Protein AF-A0A3N5UJA1-F1 (afdb_monomer)

Structure (mmCIF, N/CA/C/O backbone):
data_AF-A0A3N5UJA1-F1
#
_entry.id   AF-A0A3N5UJA1-F1
#
loop_
_atom_site.group_PDB
_atom_site.id
_atom_site.type_symbol
_atom_site.label_atom_id
_atom_site.label_alt_id
_atom_site.label_comp_id
_atom_site.label_asym_id
_atom_site.label_entity_id
_atom_site.label_seq_id
_atom_site.pdbx_PDB_ins_code
_atom_site.Cartn_x
_atom_site.Cartn_y
_atom_site.Cartn_z
_atom_site.occupancy
_atom_site.B_iso_or_equiv
_atom_site.auth_seq_id
_atom_site.auth_comp_id
_atom_site.auth_asym_id
_atom_site.auth_atom_id
_atom_site.pdbx_PDB_model_num
ATOM 1 N N . MET A 1 1 ? 32.743 -46.809 -62.347 1.00 38.19 1 MET A N 1
ATOM 2 C CA . MET A 1 1 ? 32.537 -45.628 -63.216 1.00 38.19 1 MET A CA 1
ATOM 3 C C . MET A 1 1 ? 31.094 -45.193 -63.013 1.00 38.19 1 MET A C 1
ATOM 5 O O . MET A 1 1 ? 30.228 -45.997 -63.294 1.00 38.19 1 MET A O 1
ATOM 9 N N . GLY A 1 2 ? 30.724 -44.081 -62.391 1.00 33.78 2 GLY A N 1
ATOM 10 C CA . GLY A 1 2 ? 31.385 -42.790 -62.254 1.00 33.78 2 GLY A CA 1
ATOM 11 C C . GLY A 1 2 ? 30.450 -41.732 -62.854 1.00 33.78 2 GLY A C 1
ATOM 12 O O . GLY A 1 2 ? 30.273 -41.760 -64.061 1.00 33.78 2 GLY A O 1
ATOM 13 N N . LEU A 1 3 ? 29.927 -40.836 -61.997 1.00 32.94 3 LEU A N 1
ATOM 14 C CA . LEU A 1 3 ? 29.303 -39.523 -62.282 1.00 32.94 3 LEU A CA 1
ATOM 15 C C . LEU A 1 3 ? 28.005 -39.537 -63.147 1.00 32.94 3 LEU A C 1
ATOM 17 O O . LEU A 1 3 ? 27.886 -40.308 -64.077 1.00 32.94 3 LEU A O 1
ATOM 21 N N . ALA A 1 4 ? 26.958 -38.726 -62.942 1.00 35.94 4 ALA A N 1
ATOM 22 C CA . ALA A 1 4 ? 26.897 -37.345 -62.476 1.00 35.94 4 ALA A CA 1
ATOM 23 C C . ALA A 1 4 ? 25.465 -36.926 -62.040 1.00 35.94 4 ALA A C 1
ATOM 25 O O . ALA A 1 4 ? 24.489 -37.210 -62.721 1.00 35.94 4 ALA A O 1
ATOM 26 N N . ARG A 1 5 ? 25.414 -36.166 -60.935 1.00 41.88 5 ARG A N 1
ATOM 27 C CA . ARG A 1 5 ? 24.588 -34.973 -60.628 1.00 41.88 5 ARG A CA 1
ATOM 28 C C . ARG A 1 5 ? 23.111 -34.902 -61.072 1.00 41.88 5 ARG A C 1
ATOM 30 O O . ARG A 1 5 ? 22.830 -34.568 -62.214 1.00 41.88 5 ARG A O 1
ATOM 37 N N . GLN A 1 6 ? 22.221 -34.819 -60.076 1.00 35.38 6 GLN A N 1
ATOM 38 C CA . GLN A 1 6 ? 21.291 -33.681 -59.980 1.00 35.38 6 GLN A CA 1
ATOM 39 C C . GLN A 1 6 ? 20.840 -33.446 -58.526 1.00 35.38 6 GLN A C 1
ATOM 41 O O . GLN A 1 6 ? 20.003 -34.155 -57.980 1.00 35.38 6 GLN A O 1
ATOM 46 N N . ILE A 1 7 ? 21.442 -32.435 -57.892 1.00 40.34 7 ILE A N 1
ATOM 47 C CA . ILE A 1 7 ? 21.019 -31.873 -56.604 1.00 40.34 7 ILE A CA 1
ATOM 48 C C . ILE A 1 7 ? 19.939 -30.833 -56.914 1.00 40.34 7 ILE A C 1
ATOM 50 O O . ILE A 1 7 ? 20.241 -29.773 -57.464 1.00 40.34 7 ILE A O 1
ATOM 54 N N . SER A 1 8 ? 18.686 -31.136 -56.576 1.00 38.19 8 SER A N 1
ATOM 55 C CA . SER A 1 8 ? 17.605 -30.149 -56.528 1.00 38.19 8 SER A CA 1
ATOM 56 C C . SER A 1 8 ? 17.591 -29.500 -55.144 1.00 38.19 8 SER A C 1
ATOM 58 O O . SER A 1 8 ? 17.502 -30.172 -54.119 1.00 38.19 8 SER A O 1
ATOM 60 N N . ARG A 1 9 ? 17.751 -28.176 -55.132 1.00 36.44 9 ARG A N 1
ATOM 61 C CA . ARG A 1 9 ? 17.807 -27.309 -53.952 1.00 36.44 9 ARG A CA 1
ATOM 62 C C . ARG A 1 9 ? 16.471 -27.323 -53.198 1.00 36.44 9 ARG A C 1
ATOM 64 O O . ARG A 1 9 ? 15.527 -26.661 -53.620 1.00 36.44 9 ARG A O 1
ATOM 71 N N . LEU A 1 10 ? 16.429 -27.953 -52.025 1.00 35.31 10 LEU A N 1
ATOM 72 C CA . LEU A 1 10 ? 15.473 -27.583 -50.979 1.00 35.31 10 LEU A CA 1
ATOM 73 C C . LEU A 1 10 ? 15.907 -26.225 -50.407 1.00 35.31 10 LEU A C 1
ATOM 75 O O . LEU A 1 10 ? 16.822 -26.135 -49.589 1.00 35.31 10 LEU A O 1
ATOM 79 N N . ARG A 1 11 ? 15.284 -25.140 -50.882 1.00 36.19 11 ARG A N 1
ATOM 80 C CA . ARG A 1 11 ? 15.323 -23.846 -50.190 1.00 36.19 11 ARG A CA 1
ATOM 81 C C . ARG A 1 11 ? 14.628 -24.039 -48.841 1.00 36.19 11 ARG A C 1
ATOM 83 O O . ARG A 1 11 ? 13.416 -24.226 -48.812 1.00 36.19 11 ARG A O 1
ATOM 90 N N . LYS A 1 12 ? 15.389 -23.987 -47.741 1.00 35.12 12 LYS A N 1
ATOM 91 C CA . LYS A 1 12 ? 14.839 -23.753 -46.398 1.00 35.12 12 LYS A CA 1
ATOM 92 C C . LYS A 1 12 ? 13.933 -22.523 -46.478 1.00 35.12 12 LYS A C 1
ATOM 94 O O . LYS A 1 12 ? 14.402 -21.445 -46.847 1.00 35.12 12 LYS A O 1
ATOM 99 N N . ALA A 1 13 ? 12.649 -22.697 -46.175 1.00 34.62 13 ALA A N 1
ATOM 100 C CA . ALA A 1 13 ? 11.772 -21.576 -45.889 1.00 34.62 13 ALA A CA 1
ATOM 101 C C . ALA A 1 13 ? 12.390 -20.814 -44.712 1.00 34.62 13 ALA A C 1
ATOM 103 O O . ALA A 1 13 ? 12.733 -21.408 -43.691 1.00 34.62 13 ALA A O 1
ATOM 104 N N . LYS A 1 14 ? 12.626 -19.518 -44.914 1.00 33.97 14 LYS A N 1
ATOM 105 C CA . LYS A 1 14 ? 13.108 -18.613 -43.876 1.00 33.97 14 LYS A CA 1
ATOM 106 C C . LYS A 1 14 ? 12.007 -18.565 -42.820 1.00 33.97 14 LYS A C 1
ATOM 108 O O . LYS A 1 14 ? 10.893 -18.151 -43.129 1.00 33.97 14 LYS A O 1
ATOM 113 N N . GLU A 1 15 ? 12.306 -19.062 -41.631 1.00 32.34 15 GLU A N 1
ATOM 114 C CA . GLU A 1 15 ? 11.430 -18.980 -40.471 1.00 32.34 15 GLU A CA 1
ATOM 115 C C . GLU A 1 15 ? 11.165 -17.495 -40.198 1.00 32.34 15 GLU A C 1
ATOM 117 O O . GLU A 1 15 ? 12.066 -16.729 -39.850 1.00 32.34 15 GLU A O 1
ATOM 122 N N . VAL A 1 16 ? 9.944 -17.050 -40.494 1.00 31.70 16 VAL A N 1
ATOM 123 C CA . VAL A 1 16 ? 9.492 -15.705 -40.151 1.00 31.70 16 VAL A CA 1
ATOM 124 C C . VAL A 1 16 ? 9.162 -15.760 -38.670 1.00 31.70 16 VAL A C 1
ATOM 126 O O . VAL A 1 16 ? 8.098 -16.237 -38.285 1.00 31.70 16 VAL A O 1
ATOM 129 N N . ILE A 1 17 ? 10.097 -15.299 -37.840 1.00 29.86 17 ILE A N 1
ATOM 130 C CA . ILE A 1 17 ? 9.837 -15.024 -36.429 1.00 29.86 17 ILE A CA 1
ATOM 131 C C . ILE A 1 17 ? 8.723 -13.977 -36.401 1.00 29.86 17 ILE A C 1
ATOM 133 O O . ILE A 1 17 ? 8.933 -12.812 -36.750 1.00 29.86 17 ILE A O 1
ATOM 137 N N . ALA A 1 18 ? 7.513 -14.400 -36.045 1.00 30.25 18 ALA A N 1
ATOM 138 C CA . ALA A 1 18 ? 6.411 -13.490 -35.805 1.00 30.25 18 ALA A CA 1
ATOM 139 C C . ALA A 1 18 ? 6.812 -12.581 -34.636 1.00 30.25 18 ALA A C 1
ATOM 141 O O . ALA A 1 18 ? 6.865 -13.021 -33.489 1.00 30.25 18 ALA A O 1
ATOM 142 N N . ARG A 1 19 ? 7.123 -11.310 -34.924 1.00 31.53 19 ARG A N 1
ATOM 143 C CA . ARG A 1 19 ? 7.261 -10.272 -33.896 1.00 31.53 19 ARG A CA 1
ATOM 144 C C . ARG A 1 19 ? 5.920 -10.171 -33.168 1.00 31.53 19 ARG A C 1
ATOM 146 O O . ARG A 1 19 ? 5.001 -9.508 -33.645 1.00 31.53 19 ARG A O 1
ATOM 153 N N . ARG A 1 20 ? 5.793 -10.845 -32.020 1.00 31.62 20 ARG A N 1
ATOM 154 C CA . ARG A 1 20 ? 4.741 -10.557 -31.040 1.00 31.62 20 ARG A CA 1
ATOM 155 C C . ARG A 1 20 ? 4.870 -9.070 -30.709 1.00 31.62 20 ARG A C 1
ATOM 157 O O . ARG A 1 20 ? 5.922 -8.640 -30.241 1.00 31.62 20 ARG A O 1
ATOM 164 N N . LYS A 1 21 ? 3.833 -8.278 -30.998 1.00 30.97 21 LYS A N 1
ATOM 165 C CA . LYS A 1 21 ? 3.717 -6.914 -30.466 1.00 30.97 21 LYS A CA 1
ATOM 166 C C . LYS A 1 21 ? 3.831 -7.032 -28.944 1.00 30.97 21 LYS A C 1
ATOM 168 O O . LYS A 1 21 ? 2.936 -7.609 -28.330 1.00 30.97 21 LYS A O 1
ATOM 173 N N . ARG A 1 22 ? 4.933 -6.554 -28.357 1.00 34.31 22 ARG A N 1
ATOM 174 C CA . ARG A 1 22 ? 5.029 -6.371 -26.905 1.00 34.31 22 ARG A CA 1
ATOM 175 C C . ARG A 1 22 ? 3.872 -5.450 -26.510 1.00 34.31 22 ARG A C 1
ATOM 177 O O . ARG A 1 22 ? 3.741 -4.368 -27.086 1.00 34.31 22 ARG A O 1
ATOM 184 N N . ARG A 1 23 ? 2.993 -5.905 -25.612 1.00 32.56 23 ARG A N 1
ATOM 185 C CA . ARG A 1 23 ? 2.103 -4.981 -24.902 1.00 32.56 23 ARG A CA 1
ATOM 186 C C . ARG A 1 23 ? 3.022 -4.066 -24.096 1.00 32.56 23 ARG A C 1
ATOM 188 O O . ARG A 1 23 ? 3.990 -4.551 -23.516 1.00 32.56 23 ARG A O 1
ATOM 195 N N . LYS A 1 24 ? 2.795 -2.756 -24.172 1.00 31.98 24 LYS A N 1
ATOM 196 C CA . LYS A 1 24 ? 3.514 -1.804 -23.324 1.00 31.98 24 LYS A CA 1
ATOM 197 C C . LYS A 1 24 ? 3.137 -2.132 -21.880 1.00 31.98 24 LYS A C 1
ATOM 199 O O . LYS A 1 24 ? 1.951 -2.330 -21.629 1.00 31.98 24 LYS A O 1
ATOM 204 N N . ALA A 1 25 ? 4.112 -2.207 -20.978 1.00 31.22 25 ALA A N 1
ATOM 205 C CA . ALA A 1 25 ? 3.805 -2.025 -19.568 1.00 31.22 25 ALA A CA 1
ATOM 206 C C . ALA A 1 25 ? 3.124 -0.654 -19.459 1.00 31.22 25 ALA A C 1
ATOM 208 O O . ALA A 1 25 ? 3.670 0.338 -19.955 1.00 31.22 25 ALA A O 1
ATOM 209 N N . LEU A 1 26 ? 1.902 -0.612 -18.929 1.00 33.47 26 LEU A N 1
ATOM 210 C CA . LEU A 1 26 ? 1.393 0.635 -18.383 1.00 33.47 26 LEU A CA 1
ATOM 211 C C . LEU A 1 26 ? 2.161 0.823 -17.080 1.00 33.47 26 LEU A C 1
ATOM 213 O O . LEU A 1 26 ? 1.798 0.260 -16.059 1.00 33.47 26 LEU A O 1
ATOM 217 N N . MET A 1 27 ? 3.269 1.553 -17.164 1.00 33.84 27 MET A N 1
ATOM 218 C CA . MET A 1 27 ? 3.686 2.345 -16.020 1.00 33.84 27 MET A CA 1
ATOM 219 C C . MET A 1 27 ? 2.548 3.339 -15.816 1.00 33.84 27 MET A C 1
ATOM 221 O O . MET A 1 27 ? 2.160 4.020 -16.777 1.00 33.84 27 MET A O 1
ATOM 225 N N . GLU A 1 28 ? 1.984 3.392 -14.616 1.00 32.84 28 GLU A N 1
ATOM 226 C CA . GLU A 1 28 ? 1.303 4.610 -14.207 1.00 32.84 28 GLU A CA 1
ATOM 227 C C . GLU A 1 28 ? 2.288 5.753 -14.496 1.00 32.84 28 GLU A C 1
ATOM 229 O O . GLU A 1 28 ? 3.482 5.609 -14.197 1.00 32.84 28 GLU A O 1
ATOM 234 N N . PRO A 1 29 ? 1.888 6.810 -15.225 1.00 27.14 29 PRO A N 1
ATOM 235 C CA . PRO A 1 29 ? 2.753 7.965 -15.310 1.00 27.14 29 PRO A CA 1
ATOM 236 C C . PRO A 1 29 ? 3.022 8.351 -13.862 1.00 27.14 29 PRO A C 1
ATOM 238 O O . PRO A 1 29 ? 2.074 8.655 -13.147 1.00 27.14 29 PRO A O 1
ATOM 241 N N . LEU A 1 30 ? 4.292 8.306 -13.436 1.00 28.28 30 LEU A N 1
ATOM 242 C CA . LEU A 1 30 ? 4.716 9.130 -12.316 1.00 28.28 30 LEU A CA 1
ATOM 243 C C . LEU A 1 30 ? 4.085 10.477 -12.621 1.00 28.28 30 LEU A C 1
ATOM 245 O O . LEU A 1 30 ? 4.389 11.065 -13.671 1.00 28.28 30 LEU A O 1
ATOM 249 N N . GLU A 1 31 ? 3.128 10.894 -11.790 1.00 40.66 31 GLU A N 1
ATOM 250 C CA . GLU A 1 31 ? 2.604 12.238 -11.908 1.00 40.66 31 GLU A CA 1
ATOM 251 C C . GLU A 1 31 ? 3.818 13.163 -12.010 1.00 40.66 31 GLU A C 1
ATOM 253 O O . GLU A 1 31 ? 4.892 12.830 -11.481 1.00 40.66 31 GLU A O 1
ATOM 258 N N . PRO A 1 32 ? 3.725 14.290 -12.724 1.00 28.30 32 PRO A N 1
ATOM 259 C CA . PRO A 1 32 ? 4.722 15.322 -12.557 1.00 28.30 32 PRO A CA 1
ATOM 260 C C . PRO A 1 32 ? 4.720 15.698 -11.071 1.00 28.30 32 PRO A C 1
ATOM 262 O O . PRO A 1 32 ? 4.009 16.603 -10.653 1.00 28.30 32 PRO A O 1
ATOM 265 N N . ARG A 1 33 ? 5.535 15.006 -10.263 1.00 33.34 33 ARG A N 1
ATOM 266 C CA . ARG A 1 33 ? 6.044 15.523 -9.013 1.00 33.34 33 ARG A CA 1
ATOM 267 C C . ARG A 1 33 ? 6.705 16.796 -9.464 1.00 33.34 33 ARG A C 1
ATOM 269 O O . ARG A 1 33 ? 7.720 16.760 -10.166 1.00 33.34 33 ARG A O 1
ATOM 276 N N . LEU A 1 34 ? 6.047 17.908 -9.170 1.00 30.33 34 LEU A N 1
ATOM 277 C CA . LEU A 1 34 ? 6.652 19.202 -9.320 1.00 30.33 34 LEU A CA 1
ATOM 278 C C . LEU A 1 34 ? 7.917 19.136 -8.466 1.00 30.33 34 LEU A C 1
ATOM 280 O O . LEU A 1 34 ? 7.871 19.157 -7.238 1.00 30.33 34 LEU 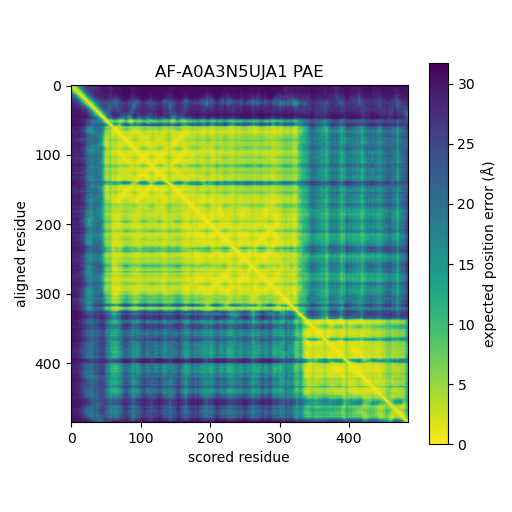A O 1
ATOM 284 N N . LEU A 1 35 ? 9.054 18.924 -9.123 1.00 31.92 35 LEU A N 1
ATOM 285 C CA . LEU A 1 35 ? 10.358 19.101 -8.522 1.00 31.92 35 LEU A CA 1
ATOM 286 C C . LEU A 1 35 ? 10.412 20.582 -8.153 1.00 31.92 35 LEU A C 1
ATOM 288 O O . LEU A 1 35 ? 10.626 21.417 -9.025 1.00 31.92 35 LEU A O 1
ATOM 292 N N . LEU A 1 36 ? 10.146 20.868 -6.875 1.00 34.88 36 LEU A N 1
ATOM 293 C CA . LEU A 1 36 ? 9.944 22.201 -6.313 1.00 34.88 36 LEU A CA 1
ATOM 294 C C . LEU A 1 36 ? 8.823 22.993 -7.009 1.00 34.88 36 LEU A C 1
ATOM 296 O O . LEU A 1 36 ? 9.091 23.747 -7.945 1.00 34.88 36 LEU A O 1
ATOM 300 N N . ASP A 1 37 ? 7.607 22.969 -6.453 1.00 31.98 37 ASP A N 1
ATOM 301 C CA . ASP A 1 37 ? 6.845 24.222 -6.447 1.00 31.98 37 ASP A CA 1
ATOM 302 C C . ASP A 1 37 ? 7.468 25.098 -5.369 1.00 31.98 37 ASP A C 1
ATOM 304 O O . ASP A 1 37 ? 7.209 24.966 -4.174 1.00 31.98 37 ASP A O 1
ATOM 308 N N . ALA A 1 38 ? 8.379 25.966 -5.789 1.00 30.55 38 ALA A N 1
ATOM 309 C CA . ALA A 1 38 ? 8.773 27.100 -4.980 1.00 30.55 38 ALA A CA 1
ATOM 310 C C . ALA A 1 38 ? 7.678 28.173 -5.069 1.00 30.55 38 ALA A C 1
ATOM 312 O O . ALA A 1 38 ? 7.972 29.314 -5.415 1.00 30.55 38 ALA A O 1
ATOM 313 N N . ASP A 1 39 ? 6.434 27.831 -4.725 1.00 33.19 39 ASP A N 1
ATOM 314 C CA . ASP A 1 39 ? 5.523 28.824 -4.168 1.00 33.19 39 ASP A CA 1
ATOM 315 C C . ASP A 1 39 ? 5.732 28.841 -2.652 1.00 33.19 39 ASP A C 1
ATOM 317 O O . ASP A 1 39 ? 4.901 28.439 -1.843 1.00 33.19 39 ASP A O 1
ATOM 321 N N . LEU A 1 40 ? 6.920 29.303 -2.251 1.00 36.62 40 LEU A N 1
ATOM 322 C CA . LEU A 1 40 ? 7.114 29.861 -0.919 1.00 36.62 40 LEU A CA 1
ATOM 323 C C . LEU A 1 40 ? 6.363 31.197 -0.882 1.00 36.62 40 LEU A C 1
ATOM 325 O O . LEU A 1 40 ? 6.970 32.270 -0.819 1.00 36.62 40 LEU A O 1
ATOM 329 N N . SER A 1 41 ? 5.031 31.144 -0.902 1.00 31.08 41 SER A N 1
ATOM 330 C CA . SER A 1 41 ? 4.198 32.263 -0.499 1.00 31.08 41 SER A CA 1
ATOM 331 C C . SER A 1 41 ? 4.327 32.415 1.018 1.00 31.08 41 SER A C 1
ATOM 333 O O . SER A 1 41 ? 3.429 32.094 1.791 1.00 31.08 41 SER A O 1
ATOM 335 N N . LEU A 1 42 ? 5.461 32.949 1.478 1.00 35.28 42 LEU A N 1
ATOM 336 C CA . LEU A 1 42 ? 5.569 33.584 2.792 1.00 35.28 42 LEU A CA 1
ATOM 337 C C . LEU A 1 42 ? 4.847 34.938 2.739 1.00 35.28 42 LEU A C 1
ATOM 339 O O . LEU A 1 42 ? 5.418 35.997 3.000 1.00 35.28 42 LEU A O 1
ATOM 343 N N . THR A 1 43 ? 3.570 34.919 2.370 1.00 31.97 43 THR A N 1
ATOM 344 C CA . THR A 1 43 ? 2.645 35.956 2.797 1.00 31.97 43 THR A CA 1
ATOM 345 C C . THR A 1 43 ? 2.299 35.630 4.244 1.00 31.97 43 THR A C 1
ATOM 347 O O . THR A 1 43 ? 1.815 34.529 4.497 1.00 31.97 43 THR A O 1
ATOM 350 N N . PRO A 1 44 ? 2.548 36.525 5.214 1.00 34.16 44 PRO A N 1
ATOM 351 C CA . PRO A 1 44 ? 2.032 36.331 6.556 1.00 34.16 44 PRO A CA 1
ATOM 352 C C . PRO A 1 44 ? 0.515 36.515 6.474 1.00 34.16 44 PRO A C 1
ATOM 354 O O . PRO A 1 44 ? 0.007 37.631 6.593 1.00 34.16 44 PRO A O 1
ATOM 357 N N . GLU A 1 45 ? -0.199 35.433 6.181 1.00 37.81 45 GLU A N 1
ATOM 358 C CA . GLU A 1 45 ? -1.637 35.391 6.371 1.00 37.81 45 GLU A CA 1
ATOM 359 C C . GLU A 1 45 ? -1.916 35.376 7.873 1.00 37.81 45 GLU A C 1
ATOM 361 O O . GLU A 1 45 ? -1.249 34.717 8.672 1.00 37.81 45 GLU A O 1
ATOM 366 N N . LEU A 1 46 ? -2.847 36.238 8.258 1.00 34.91 46 LEU A N 1
ATOM 367 C CA . LEU A 1 46 ? -3.246 36.458 9.633 1.00 34.91 46 LEU A CA 1
ATOM 368 C C . LEU A 1 46 ? -4.045 35.239 10.109 1.00 34.91 46 LEU A C 1
ATOM 370 O O . LEU A 1 46 ? -5.119 34.986 9.579 1.00 34.91 46 LEU A O 1
ATOM 374 N N . ASP A 1 47 ? -3.527 34.565 11.138 1.00 41.94 47 ASP A N 1
ATOM 375 C CA . ASP A 1 47 ? -4.226 33.572 11.970 1.00 41.94 47 ASP A CA 1
ATOM 376 C C . ASP A 1 47 ? -4.708 32.310 11.228 1.00 41.94 47 ASP A C 1
ATOM 378 O O . ASP A 1 47 ? -5.903 32.062 11.080 1.00 41.94 47 ASP A O 1
ATOM 382 N N . VAL A 1 48 ? -3.754 31.490 10.773 1.00 40.66 48 VAL A N 1
ATOM 383 C CA . VAL A 1 48 ? -4.015 30.109 10.347 1.00 40.66 48 VAL A CA 1
ATOM 384 C C . VAL A 1 48 ? -3.405 29.185 11.398 1.00 40.66 48 VAL A C 1
ATOM 386 O O . VAL A 1 48 ? -2.210 29.266 11.686 1.00 40.66 48 VAL A O 1
ATOM 389 N N . THR A 1 49 ? -4.238 28.341 12.005 1.00 53.34 49 THR A N 1
ATOM 390 C CA . THR A 1 49 ? -3.838 27.202 12.846 1.00 53.34 49 THR A CA 1
ATOM 391 C C . THR A 1 49 ? -2.647 26.476 12.223 1.00 53.34 49 THR A C 1
ATOM 393 O O . THR A 1 49 ? -2.659 26.226 11.020 1.00 53.34 49 THR A O 1
ATOM 396 N N . HIS A 1 50 ? -1.621 26.155 13.013 1.00 63.34 50 HIS A N 1
ATOM 397 C CA . HIS A 1 50 ? -0.434 25.433 12.549 1.00 63.34 50 HIS A CA 1
ATOM 398 C C . HIS A 1 50 ? -0.855 24.065 11.983 1.00 63.34 50 HIS A C 1
ATOM 400 O O . HIS A 1 50 ? -1.159 23.157 12.750 1.00 63.34 50 HIS A O 1
ATOM 406 N N . VAL A 1 51 ? -0.935 23.944 10.653 1.00 71.56 51 VAL A N 1
ATOM 407 C CA . VAL A 1 51 ? -1.304 22.691 9.982 1.00 71.56 51 VAL A CA 1
ATOM 408 C C . VAL A 1 51 ? -0.062 21.822 9.867 1.00 71.56 51 VAL A C 1
ATOM 410 O O . VAL A 1 51 ? 0.937 22.236 9.278 1.00 71.56 51 VAL A O 1
ATOM 413 N N . ILE A 1 52 ? -0.121 20.625 10.440 1.00 74.19 52 ILE A N 1
ATOM 414 C CA . ILE A 1 52 ? 0.970 19.655 10.377 1.00 74.19 52 ILE A CA 1
ATOM 415 C C . ILE A 1 52 ? 0.772 18.775 9.142 1.00 74.19 52 ILE A C 1
ATOM 417 O O . ILE A 1 52 ? -0.253 18.104 9.011 1.00 74.19 52 ILE A O 1
ATOM 421 N N . ASP A 1 53 ? 1.756 18.775 8.242 1.00 76.31 53 ASP A N 1
ATOM 422 C CA . ASP A 1 53 ? 1.772 17.855 7.107 1.00 76.31 53 ASP A CA 1
ATOM 423 C C . ASP A 1 53 ? 2.197 16.460 7.576 1.00 76.31 53 ASP A C 1
ATOM 425 O O . ASP A 1 53 ? 3.326 16.240 8.017 1.00 76.31 53 ASP A O 1
ATOM 429 N N . MET A 1 54 ? 1.269 15.513 7.495 1.00 68.69 54 MET A N 1
ATOM 430 C CA . MET A 1 54 ? 1.489 14.126 7.894 1.00 68.69 54 MET A CA 1
ATOM 431 C C . MET A 1 54 ? 2.159 13.293 6.783 1.00 68.69 54 MET A C 1
ATOM 433 O O . MET A 1 54 ? 2.535 12.148 7.033 1.00 68.69 54 MET A O 1
ATOM 437 N N . ALA A 1 55 ? 2.354 13.842 5.575 1.00 61.56 55 ALA A N 1
ATOM 438 C CA . ALA A 1 55 ? 2.955 13.150 4.426 1.00 61.56 55 ALA A CA 1
ATOM 439 C C . ALA A 1 55 ? 4.501 13.203 4.382 1.00 61.56 55 ALA A C 1
ATOM 441 O O . ALA A 1 55 ? 5.114 12.743 3.421 1.00 61.56 55 ALA A O 1
ATOM 442 N N . VAL A 1 56 ? 5.156 13.770 5.404 1.00 51.09 56 VAL A N 1
ATOM 443 C CA . VAL A 1 56 ? 6.602 14.097 5.388 1.00 51.09 56 VAL A CA 1
ATOM 444 C C . VAL A 1 56 ? 7.519 12.865 5.528 1.00 51.09 56 VAL A C 1
ATOM 446 O O . VAL A 1 56 ? 8.728 12.949 5.313 1.00 51.09 56 VAL A O 1
ATOM 449 N N . ALA A 1 57 ? 6.958 11.696 5.816 1.00 45.25 57 ALA A N 1
ATOM 450 C CA . ALA A 1 57 ? 7.622 10.410 5.657 1.00 45.25 57 ALA A CA 1
ATOM 451 C C . ALA A 1 57 ? 6.753 9.560 4.728 1.00 45.25 57 ALA A C 1
ATOM 453 O O . ALA A 1 57 ? 5.535 9.713 4.740 1.00 45.25 57 ALA A O 1
ATOM 454 N N . ASP A 1 58 ? 7.353 8.669 3.946 1.00 53.41 58 ASP A N 1
ATOM 455 C CA . ASP A 1 58 ? 6.637 7.660 3.159 1.00 53.41 58 ASP A CA 1
ATOM 456 C C . ASP A 1 58 ? 6.825 6.287 3.832 1.00 53.41 58 ASP A C 1
ATOM 458 O O . ASP A 1 58 ? 7.681 5.516 3.390 1.00 53.41 58 ASP A O 1
ATOM 462 N N . PRO A 1 59 ? 6.137 5.957 4.953 1.00 67.75 59 PRO A N 1
ATOM 463 C CA . PRO A 1 59 ? 6.242 4.646 5.570 1.00 67.75 59 PRO A CA 1
ATOM 464 C C . PRO A 1 59 ? 5.205 3.768 4.874 1.00 67.75 59 PRO A C 1
ATOM 466 O O . PRO A 1 59 ? 4.062 3.603 5.310 1.00 67.75 59 PRO A O 1
ATOM 469 N N . TYR A 1 60 ? 5.607 3.256 3.720 1.00 79.06 60 TYR A N 1
ATOM 470 C CA . TYR A 1 60 ? 4.934 2.141 3.080 1.00 79.06 60 TYR A CA 1
ATOM 471 C C . TYR A 1 60 ? 4.850 0.961 4.062 1.00 79.06 60 TYR A C 1
ATOM 473 O O . TYR A 1 60 ? 5.790 0.685 4.811 1.00 79.06 60 TYR A O 1
ATOM 481 N N . LEU A 1 61 ? 3.726 0.248 4.055 1.00 86.00 61 LEU A N 1
ATOM 482 C CA . LEU A 1 61 ? 3.583 -1.010 4.779 1.00 86.00 61 LEU A CA 1
ATOM 483 C C . LEU A 1 61 ? 3.826 -2.190 3.842 1.00 86.00 61 LEU A C 1
ATOM 485 O O . LEU A 1 61 ? 3.358 -2.220 2.700 1.00 86.00 61 LEU A O 1
ATOM 489 N N . GLU A 1 62 ? 4.535 -3.195 4.353 1.00 85.81 62 GLU A N 1
ATOM 490 C CA . GLU A 1 62 ? 4.610 -4.496 3.698 1.00 85.81 62 GLU A CA 1
ATOM 491 C C . GLU A 1 62 ? 3.198 -5.107 3.563 1.00 85.81 62 GLU A C 1
ATOM 493 O O . GLU A 1 62 ? 2.365 -4.889 4.447 1.00 85.81 62 GLU A O 1
ATOM 498 N N . PRO A 1 63 ? 2.909 -5.883 2.498 1.00 87.38 63 PRO A N 1
ATOM 499 C CA . PRO A 1 63 ? 3.828 -6.268 1.426 1.00 87.38 63 PRO A CA 1
ATOM 500 C C . PRO A 1 63 ? 4.119 -5.107 0.465 1.00 87.38 63 PRO A C 1
ATOM 502 O O . PRO A 1 63 ? 3.232 -4.332 0.105 1.00 87.38 63 PRO A O 1
ATOM 505 N N . PHE A 1 64 ? 5.374 -4.966 0.044 1.00 79.75 64 PHE A N 1
ATOM 506 C CA . PHE A 1 64 ? 5.794 -3.828 -0.776 1.00 79.75 64 PHE A CA 1
ATOM 507 C C . PHE A 1 64 ? 5.126 -3.832 -2.151 1.00 79.75 64 PHE A C 1
ATOM 509 O O . PHE A 1 64 ? 5.119 -4.846 -2.841 1.00 79.75 64 PHE A O 1
ATOM 516 N N . GLY A 1 65 ? 4.573 -2.687 -2.557 1.00 83.94 65 GLY A N 1
ATOM 517 C CA . GLY A 1 65 ? 3.713 -2.584 -3.743 1.00 83.94 65 GLY A CA 1
ATOM 518 C C . GLY A 1 65 ? 2.223 -2.782 -3.445 1.00 83.94 65 GLY A C 1
ATOM 519 O O . GLY A 1 65 ? 1.403 -2.680 -4.354 1.00 83.94 65 GLY A O 1
ATOM 520 N N . SER A 1 66 ? 1.840 -3.012 -2.181 1.00 89.81 66 SER A N 1
ATOM 521 C CA . SER A 1 66 ? 0.436 -3.033 -1.732 1.00 89.81 66 SER A CA 1
ATOM 522 C C . SER A 1 66 ? -0.280 -1.686 -1.876 1.00 89.81 66 SER A C 1
ATOM 524 O O . SER A 1 66 ? -1.516 -1.639 -1.839 1.00 89.81 66 SER A O 1
ATOM 526 N N . LEU A 1 67 ? 0.497 -0.605 -2.024 1.00 90.06 67 LEU A N 1
ATOM 527 C CA . LEU A 1 67 ? 0.053 0.789 -1.999 1.00 90.06 67 LEU A CA 1
ATOM 528 C C . LEU A 1 67 ? -0.577 1.191 -0.658 1.00 90.06 67 LEU A C 1
ATOM 530 O O . LEU A 1 67 ? -1.369 2.128 -0.618 1.00 90.06 67 LEU A O 1
ATOM 534 N N . VAL A 1 68 ? -0.270 0.472 0.428 1.00 91.81 68 VAL A N 1
ATOM 535 C CA . VAL A 1 68 ? -0.687 0.824 1.791 1.00 91.81 68 VAL A CA 1
ATOM 536 C C . VAL A 1 68 ? 0.398 1.673 2.438 1.00 91.81 68 VAL A C 1
ATOM 538 O O . VAL A 1 68 ? 1.561 1.276 2.474 1.00 91.81 68 VAL A O 1
ATOM 541 N N . HIS A 1 69 ? 0.007 2.824 2.978 1.00 88.38 69 HIS A N 1
ATOM 542 C CA . HIS A 1 69 ? 0.913 3.745 3.665 1.00 88.38 69 HIS A CA 1
ATOM 543 C C . HIS A 1 69 ? 0.325 4.107 5.017 1.00 88.38 69 HIS A C 1
ATOM 545 O O . HIS A 1 69 ? -0.896 4.217 5.150 1.00 88.38 69 HIS A O 1
ATOM 551 N N . THR A 1 70 ? 1.175 4.325 6.011 1.00 88.94 70 THR A N 1
ATOM 552 C CA . THR A 1 70 ? 0.739 4.803 7.322 1.00 88.94 70 THR A CA 1
ATOM 553 C C . THR A 1 70 ? 1.757 5.756 7.904 1.00 88.94 70 THR A C 1
ATOM 555 O O . THR A 1 70 ? 2.951 5.549 7.745 1.00 88.94 70 THR A O 1
ATOM 558 N N . ALA A 1 71 ? 1.308 6.769 8.635 1.00 86.00 71 ALA A N 1
ATOM 559 C CA . ALA A 1 71 ? 2.179 7.463 9.570 1.00 86.00 71 ALA A CA 1
ATOM 560 C C . ALA A 1 71 ? 1.399 7.902 10.805 1.00 86.00 71 ALA A C 1
ATOM 562 O O . ALA A 1 71 ? 0.166 7.950 10.816 1.00 86.00 71 ALA A O 1
ATOM 563 N N . SER A 1 72 ? 2.149 8.246 11.848 1.00 88.12 72 SER A N 1
ATOM 564 C CA . SER A 1 72 ? 1.603 8.795 13.081 1.00 88.12 72 SER A CA 1
ATOM 565 C C . SER A 1 72 ? 2.357 10.046 13.498 1.00 88.12 72 SER A C 1
ATOM 567 O O . SER A 1 72 ? 3.549 10.198 13.231 1.00 88.12 72 SER A O 1
ATOM 569 N N . THR A 1 73 ? 1.653 10.958 14.153 1.00 88.31 73 THR A N 1
ATOM 570 C CA . THR A 1 73 ? 2.231 12.140 14.789 1.00 88.31 73 THR A CA 1
ATOM 571 C C . THR A 1 73 ? 1.668 12.261 16.196 1.00 88.31 73 THR A C 1
ATOM 573 O O . THR A 1 73 ? 0.476 12.039 16.419 1.00 88.31 73 THR A O 1
ATOM 576 N N . ARG A 1 74 ? 2.548 12.575 17.150 1.00 92.81 74 ARG A N 1
ATOM 577 C CA . ARG A 1 74 ? 2.191 12.770 18.554 1.00 92.81 74 ARG A CA 1
ATOM 578 C C . ARG A 1 74 ? 1.963 14.248 18.814 1.00 92.81 74 ARG A C 1
ATOM 580 O O . ARG A 1 74 ? 2.897 15.024 18.660 1.00 92.81 74 ARG A O 1
ATOM 587 N N . GLU A 1 75 ? 0.778 14.584 19.296 1.00 93.62 75 GLU A N 1
ATOM 588 C CA . GLU A 1 75 ? 0.394 15.947 19.664 1.00 93.62 75 GLU A CA 1
ATOM 589 C C . GLU A 1 75 ? -0.238 15.967 21.061 1.00 93.62 75 GLU A C 1
ATOM 591 O O . GLU A 1 75 ? -0.322 14.936 21.742 1.00 93.62 75 GLU A O 1
ATOM 596 N N . GLY A 1 76 ? -0.661 17.141 21.530 1.00 94.44 76 GLY A N 1
ATOM 597 C CA . GLY A 1 76 ? -1.347 17.239 22.809 1.00 94.44 76 GLY A CA 1
ATOM 598 C C . GLY A 1 76 ? -2.232 18.466 22.950 1.00 94.44 76 GLY A C 1
ATOM 599 O O . GLY A 1 76 ? -1.806 19.584 22.688 1.00 94.44 76 GLY A O 1
ATOM 600 N N . PHE A 1 77 ? -3.435 18.247 23.478 1.00 96.94 77 PHE A N 1
ATOM 601 C CA . PHE A 1 77 ? -4.354 19.322 23.827 1.00 96.94 77 PHE A CA 1
ATOM 602 C C . PHE A 1 77 ? -3.909 19.993 25.131 1.00 96.94 77 PHE A C 1
ATOM 604 O O . PHE A 1 77 ? -3.823 19.353 26.183 1.00 96.94 77 PHE A O 1
ATOM 611 N N . ILE A 1 78 ? -3.674 21.296 25.079 1.00 96.00 78 ILE A N 1
ATOM 612 C CA . ILE A 1 78 ? -3.347 22.195 26.187 1.00 96.00 78 ILE A CA 1
ATOM 613 C C . ILE A 1 78 ? -4.623 22.673 26.898 1.00 96.00 78 ILE A C 1
ATOM 615 O O . ILE A 1 78 ? -4.597 22.956 28.101 1.00 96.00 78 ILE A O 1
ATOM 619 N N . SER A 1 79 ? -5.752 22.764 26.191 1.00 94.75 79 SER A N 1
ATOM 620 C CA . SER A 1 79 ? -7.036 23.184 26.762 1.00 94.75 79 SER A CA 1
ATOM 621 C C . SER A 1 79 ? -8.247 22.470 26.157 1.00 94.75 79 SER A C 1
ATOM 623 O O . SER A 1 79 ? -8.238 22.030 25.013 1.00 94.75 79 SER A O 1
ATOM 625 N N . GLN A 1 80 ? -9.329 22.378 26.933 1.00 95.38 80 GLN A N 1
ATOM 626 C CA . GLN A 1 80 ? -10.611 21.894 26.422 1.00 95.38 80 GLN A CA 1
ATOM 627 C C . GLN A 1 80 ? -11.156 22.864 25.362 1.00 95.38 80 GLN A C 1
ATOM 629 O O . GLN A 1 80 ? -11.197 24.075 25.589 1.00 95.38 80 GLN A O 1
ATOM 634 N N . GLY A 1 81 ? -11.621 22.330 24.235 1.00 94.44 81 GLY A N 1
ATOM 635 C CA . GLY A 1 81 ? -12.091 23.094 23.078 1.00 94.44 81 GLY A CA 1
ATOM 636 C C . GLY A 1 81 ? -10.988 23.512 22.103 1.00 94.44 81 GLY A C 1
ATOM 637 O O . GLY A 1 81 ? -11.298 24.153 21.101 1.00 94.44 81 GLY A O 1
ATOM 638 N N . GLU A 1 82 ? -9.729 23.169 22.379 1.00 96.06 82 GLU A N 1
ATOM 639 C CA . GLU A 1 82 ? -8.623 23.346 21.438 1.00 96.06 82 GLU A CA 1
ATOM 640 C C . GLU A 1 82 ? -8.816 22.507 20.179 1.00 96.06 82 GLU A C 1
ATOM 642 O O . GLU A 1 82 ? -9.407 21.423 20.231 1.00 96.06 82 GLU A O 1
ATOM 647 N N . ILE A 1 83 ? -8.326 23.044 19.060 1.00 95.81 83 ILE A N 1
ATOM 648 C CA . ILE A 1 83 ? -8.399 22.432 17.740 1.00 95.81 83 ILE A CA 1
ATOM 649 C C . ILE A 1 83 ? -6.996 22.404 17.146 1.00 95.81 83 ILE A C 1
ATOM 651 O O . ILE A 1 83 ? -6.413 23.462 16.906 1.00 95.81 83 ILE A O 1
ATOM 655 N N . ASP A 1 84 ? -6.527 21.203 16.834 1.00 94.69 84 ASP A N 1
ATOM 656 C CA . ASP A 1 84 ? -5.278 20.967 16.120 1.00 94.69 84 ASP A CA 1
ATOM 657 C C . ASP A 1 84 ? -5.586 20.594 14.666 1.00 94.69 84 ASP A C 1
ATOM 659 O O . ASP A 1 84 ? -6.532 19.847 14.390 1.00 94.69 84 ASP A O 1
ATOM 663 N N . GLY A 1 85 ? -4.817 21.149 13.728 1.00 93.12 85 GLY A N 1
ATOM 664 C CA . GLY A 1 85 ? -5.026 20.990 12.289 1.00 93.12 85 GLY A CA 1
ATOM 665 C C . GLY A 1 85 ? -3.938 20.151 11.624 1.00 93.12 85 GLY A C 1
ATOM 666 O O . GLY A 1 85 ? -2.753 20.316 11.905 1.00 93.12 85 GLY A O 1
ATOM 667 N N . PHE A 1 86 ? -4.338 19.299 10.685 1.00 90.44 86 PHE A N 1
ATOM 668 C CA . PHE A 1 86 ? -3.449 18.408 9.943 1.00 90.44 86 PHE A CA 1
ATOM 669 C C . PHE A 1 86 ? -3.818 18.374 8.458 1.00 90.44 86 PHE A C 1
ATOM 671 O O . PHE A 1 86 ? -4.967 18.630 8.080 1.00 90.44 86 PHE A O 1
ATOM 678 N N . SER A 1 87 ? -2.851 18.022 7.614 1.00 88.56 87 SER A N 1
ATOM 679 C CA . SER A 1 87 ? -3.080 17.751 6.196 1.00 88.56 87 SER A CA 1
ATOM 680 C C . SER A 1 87 ? -2.428 16.449 5.753 1.00 88.56 87 SER A C 1
ATOM 682 O O . SER A 1 87 ? -1.330 16.113 6.193 1.00 88.56 87 SER A O 1
ATOM 684 N N . VAL A 1 88 ? -3.096 15.742 4.841 1.00 85.69 88 VAL A N 1
ATOM 685 C CA . VAL A 1 88 ? -2.559 14.560 4.152 1.00 85.69 88 VAL A CA 1
ATOM 686 C C . VAL A 1 88 ? -2.780 14.747 2.659 1.00 85.69 88 VAL A C 1
ATOM 688 O O . VAL A 1 88 ? -3.924 14.865 2.220 1.00 85.69 88 VAL A O 1
ATOM 691 N N . SER A 1 89 ? -1.700 14.789 1.883 1.00 83.56 89 SER A N 1
ATOM 692 C CA . SER A 1 89 ? -1.772 14.795 0.419 1.00 83.56 89 SER A CA 1
ATOM 693 C C . SER A 1 89 ? -2.098 13.404 -0.107 1.00 83.56 89 SER A C 1
ATOM 695 O O . SER A 1 89 ? -1.613 12.408 0.427 1.00 83.56 89 SER A O 1
ATOM 697 N N . THR A 1 90 ? -2.935 13.344 -1.137 1.00 81.12 90 THR A N 1
ATOM 698 C CA . THR A 1 90 ? -3.449 12.084 -1.670 1.00 81.12 90 THR A CA 1
ATOM 699 C C . THR A 1 90 ? -3.578 12.107 -3.184 1.00 81.12 90 THR A C 1
ATOM 701 O O . THR A 1 90 ? -3.881 13.145 -3.780 1.00 81.12 90 THR A O 1
ATOM 704 N N . ASP A 1 91 ? -3.419 10.932 -3.783 1.00 80.12 91 ASP A N 1
ATOM 705 C CA . ASP A 1 91 ? -3.610 10.732 -5.215 1.00 80.12 91 ASP A CA 1
ATOM 706 C C . ASP A 1 91 ? -5.088 10.424 -5.547 1.00 80.12 91 ASP A C 1
ATOM 708 O O . ASP A 1 91 ? -5.853 9.938 -4.692 1.00 80.12 91 ASP A O 1
ATOM 712 N N . PRO A 1 92 ? -5.528 10.676 -6.796 1.00 79.56 92 PRO A N 1
ATOM 713 C CA . PRO A 1 92 ? -6.868 10.331 -7.249 1.00 79.56 92 PRO A CA 1
ATOM 714 C C . PRO A 1 92 ? -7.194 8.852 -7.017 1.00 79.56 92 PRO A C 1
ATOM 716 O O . PRO A 1 92 ? -6.422 7.960 -7.359 1.00 79.56 92 PRO A O 1
ATOM 719 N N . GLY A 1 93 ? -8.377 8.578 -6.470 1.00 81.62 93 GLY A N 1
ATOM 720 C CA . GLY A 1 93 ? -8.858 7.217 -6.233 1.00 81.62 93 GLY A CA 1
ATOM 721 C C . GLY A 1 93 ? -8.326 6.534 -4.970 1.00 81.62 93 GLY A C 1
ATOM 722 O O . GLY A 1 93 ? -8.801 5.441 -4.661 1.00 81.62 93 GLY A O 1
ATOM 723 N N . GLN A 1 94 ? -7.409 7.154 -4.221 1.00 87.88 94 GLN A N 1
ATOM 724 C CA . GLN A 1 94 ? -7.011 6.656 -2.905 1.00 87.88 94 GLN A CA 1
ATOM 725 C C . GLN A 1 94 ? -8.151 6.751 -1.875 1.00 87.88 94 GLN A C 1
ATOM 727 O O . GLN A 1 94 ? -9.153 7.457 -2.042 1.00 87.88 94 GLN A O 1
ATOM 732 N N . THR A 1 95 ? -7.978 6.040 -0.763 1.00 91.44 95 THR A N 1
ATOM 733 C CA . THR A 1 95 ? -8.866 6.127 0.404 1.00 91.44 95 THR A CA 1
ATOM 734 C C . THR A 1 95 ? -8.072 6.465 1.657 1.00 91.44 95 THR A C 1
ATOM 736 O O . THR A 1 95 ? -7.032 5.858 1.888 1.00 91.44 95 THR A O 1
ATOM 739 N N . LEU A 1 96 ? -8.585 7.346 2.509 1.00 92.88 96 LEU A N 1
ATOM 740 C CA . LEU A 1 96 ? -7.987 7.716 3.788 1.00 92.88 96 LEU A CA 1
ATOM 741 C C . LEU A 1 96 ? -8.773 7.112 4.955 1.00 92.88 96 LEU A C 1
ATOM 743 O O . LEU A 1 96 ? -9.954 7.395 5.135 1.00 92.88 96 LEU A O 1
ATOM 747 N N . THR A 1 97 ? -8.103 6.343 5.804 1.00 95.19 97 THR A N 1
ATOM 748 C CA . THR A 1 97 ? -8.553 6.079 7.174 1.00 95.19 97 THR A CA 1
ATOM 749 C C . THR A 1 97 ? -7.713 6.934 8.118 1.00 95.19 97 THR A C 1
ATOM 751 O O . THR A 1 97 ? -6.493 6.966 7.994 1.00 95.19 97 THR A O 1
ATOM 754 N N . VAL A 1 98 ? -8.336 7.639 9.058 1.00 95.50 98 VAL A N 1
ATOM 755 C CA . VAL A 1 98 ? -7.640 8.483 10.041 1.00 95.50 98 VAL A CA 1
ATOM 756 C C . VAL A 1 98 ? -8.233 8.282 11.427 1.00 95.50 98 VAL A C 1
ATOM 758 O O . VAL A 1 98 ? -9.443 8.087 11.571 1.00 95.50 98 VAL A O 1
ATOM 761 N N . ALA A 1 99 ? -7.377 8.322 12.444 1.00 97.12 99 ALA A N 1
ATOM 762 C CA . ALA A 1 99 ? -7.762 8.120 13.826 1.00 97.12 99 ALA A CA 1
ATOM 763 C C . ALA A 1 99 ? -7.079 9.090 14.790 1.00 97.12 99 ALA A C 1
ATOM 765 O O . ALA A 1 99 ? -5.931 9.480 14.584 1.00 97.12 99 ALA A O 1
ATOM 766 N N . ILE A 1 100 ? -7.781 9.403 15.879 1.00 97.56 100 ILE A N 1
ATOM 767 C CA . ILE A 1 100 ? -7.201 9.966 17.101 1.00 97.56 100 ILE A CA 1
ATOM 768 C C . ILE A 1 100 ? -7.160 8.856 18.146 1.00 97.56 100 ILE A C 1
ATOM 770 O O . ILE A 1 100 ? -8.205 8.294 18.481 1.00 97.56 100 ILE A O 1
ATOM 774 N N . LEU A 1 101 ? -5.977 8.573 18.687 1.00 96.81 101 LEU A N 1
ATOM 775 C CA . LEU A 1 101 ? -5.763 7.609 19.764 1.00 96.81 101 LEU A CA 1
ATOM 776 C C . LEU A 1 101 ? -5.328 8.360 21.038 1.00 96.81 101 LEU A C 1
ATOM 778 O O . LEU A 1 101 ? -4.172 8.784 21.138 1.00 96.81 101 LEU A O 1
ATOM 782 N N . PRO A 1 102 ? -6.226 8.564 22.018 1.00 97.31 102 PRO A N 1
ATOM 783 C CA . PRO A 1 102 ? -5.872 9.200 23.283 1.00 97.31 102 PRO A CA 1
ATOM 784 C C . PRO A 1 102 ? -4.773 8.441 24.035 1.00 97.31 102 PRO A C 1
ATOM 786 O O . PRO A 1 102 ? -4.873 7.231 24.237 1.00 97.31 102 PRO A O 1
ATOM 789 N N . ARG A 1 103 ? -3.745 9.151 24.518 1.00 97.19 103 ARG A N 1
ATOM 790 C CA . ARG A 1 103 ? -2.797 8.598 25.506 1.00 97.19 103 ARG A CA 1
ATOM 791 C C . ARG A 1 103 ? -3.157 8.995 26.921 1.00 97.19 103 ARG A C 1
ATOM 793 O O . ARG A 1 103 ? -2.887 8.248 27.860 1.00 97.19 103 ARG A O 1
ATOM 800 N N . ASP A 1 104 ? -3.765 10.165 27.067 1.00 96.94 104 ASP A N 1
ATOM 801 C CA . ASP A 1 104 ? -4.407 10.568 28.303 1.00 96.94 104 ASP A CA 1
ATOM 802 C C . ASP A 1 104 ? -5.882 10.142 28.289 1.00 96.94 104 ASP A C 1
ATOM 804 O O . ASP A 1 104 ? -6.673 10.571 27.449 1.00 96.94 104 ASP A O 1
ATOM 808 N N . SER A 1 105 ? -6.265 9.300 29.252 1.00 96.50 105 SER A N 1
ATOM 809 C CA . SER A 1 105 ? -7.631 8.771 29.380 1.00 96.50 105 SER A CA 1
ATOM 810 C C . SER A 1 105 ? -8.696 9.831 29.685 1.00 96.50 105 SER A C 1
ATOM 812 O O . SER A 1 105 ? -9.881 9.512 29.686 1.00 96.50 105 SER A O 1
ATOM 814 N N . SER A 1 106 ? -8.303 11.071 29.994 1.00 97.00 106 SER A N 1
ATOM 815 C CA . SER A 1 106 ? -9.243 12.180 30.175 1.00 97.00 106 SER A CA 1
ATOM 816 C C . SER A 1 106 ? -9.742 12.772 28.858 1.00 97.00 106 SER A C 1
ATOM 818 O O . SER A 1 106 ? -10.761 13.459 28.874 1.00 97.00 106 SER A O 1
ATOM 820 N N . ILE A 1 107 ? -9.060 12.515 27.736 1.00 98.31 107 ILE A N 1
ATOM 821 C CA . ILE A 1 107 ? -9.382 13.124 26.443 1.00 98.31 107 ILE A CA 1
ATOM 822 C C . ILE A 1 107 ? -10.627 12.470 25.846 1.00 98.31 107 ILE A C 1
ATOM 824 O O . ILE A 1 107 ? -10.620 11.283 25.533 1.00 98.31 107 ILE A O 1
ATOM 828 N N . GLN A 1 108 ? -11.669 13.258 25.602 1.00 98.44 108 GLN A N 1
ATOM 829 C CA . GLN A 1 108 ? -12.733 12.915 24.662 1.00 98.44 108 GLN A CA 1
ATOM 830 C C . GLN A 1 108 ? -12.535 13.757 23.404 1.00 98.44 108 GLN A C 1
ATOM 832 O O . GLN A 1 108 ? -12.696 14.975 23.447 1.00 98.44 108 GLN A O 1
ATOM 837 N N . ALA A 1 109 ? -12.175 13.127 22.287 1.00 98.12 109 ALA A N 1
ATOM 838 C CA . ALA A 1 109 ? -11.866 13.840 21.052 1.00 98.12 109 ALA A CA 1
ATOM 839 C C . ALA A 1 109 ? -13.042 13.855 20.060 1.00 98.12 109 ALA A C 1
ATOM 841 O O . ALA A 1 109 ? -13.915 12.981 20.062 1.00 98.12 109 ALA A O 1
ATOM 842 N N . LYS A 1 110 ? -13.023 14.845 19.169 1.00 98.44 110 LYS A N 1
ATOM 843 C CA . LYS A 1 110 ? -13.778 14.892 17.914 1.00 98.44 110 LYS A CA 1
ATOM 844 C C . LYS A 1 110 ? -12.796 14.997 16.753 1.00 98.44 110 LYS A C 1
ATOM 846 O O . LYS A 1 110 ? -11.785 15.684 16.866 1.00 98.44 110 LYS A O 1
ATOM 851 N N . LEU A 1 111 ? -13.112 14.323 15.658 1.00 98.12 111 LEU A N 1
ATOM 852 C CA . LEU A 1 111 ? -12.335 14.297 14.431 1.00 98.12 111 LEU A CA 1
ATOM 853 C C . LEU A 1 111 ? -13.230 14.742 13.276 1.00 98.12 111 LEU A C 1
ATOM 855 O O . LEU A 1 111 ? -14.277 14.139 13.030 1.00 98.12 111 LEU A O 1
ATOM 859 N N . ASP A 1 112 ? -12.821 15.789 12.571 1.00 97.56 112 ASP A N 1
ATOM 860 C CA . ASP A 1 112 ? -13.435 16.211 11.315 1.00 97.56 112 ASP A CA 1
ATOM 861 C C . ASP A 1 112 ? -12.416 16.085 10.181 1.00 97.56 112 ASP A C 1
ATOM 863 O O . ASP A 1 112 ? -11.227 16.334 10.380 1.00 97.56 112 ASP A O 1
ATOM 867 N N . ALA A 1 113 ? -12.881 15.715 8.990 1.00 95.12 113 ALA A N 1
ATOM 868 C CA . ALA A 1 113 ? -12.060 15.665 7.787 1.00 95.12 113 ALA A CA 1
ATOM 869 C C . ALA A 1 113 ? -12.823 16.238 6.590 1.00 95.12 113 ALA A C 1
ATOM 871 O O . ALA A 1 113 ? -13.978 15.883 6.353 1.00 95.12 113 ALA A O 1
ATOM 872 N N . SER A 1 114 ? -12.164 17.103 5.823 1.00 92.38 114 SER A N 1
ATOM 873 C CA . SER A 1 114 ? -12.641 17.626 4.546 1.00 92.38 114 SER A CA 1
ATOM 874 C C . SER A 1 114 ? -11.799 17.051 3.415 1.00 92.38 114 SER A C 1
ATOM 876 O O . SER A 1 114 ? -10.581 17.230 3.415 1.00 92.38 114 SER A O 1
ATOM 878 N N . GLY A 1 115 ? -12.439 16.379 2.461 1.00 87.62 115 GLY A N 1
ATOM 879 C CA . GLY A 1 115 ? -11.794 15.853 1.260 1.00 87.62 115 GLY A CA 1
ATOM 880 C C . GLY A 1 115 ? -11.552 16.922 0.192 1.00 87.62 115 GLY A C 1
ATOM 881 O O . GLY A 1 115 ? -12.159 18.000 0.246 1.00 87.62 115 GLY A O 1
ATOM 882 N N . PRO A 1 116 ? -10.696 16.631 -0.803 1.00 81.44 116 PRO A N 1
ATOM 883 C CA . PRO A 1 116 ? -10.409 17.556 -1.900 1.00 81.44 116 PRO A CA 1
ATOM 884 C C . PRO A 1 116 ? -11.606 17.743 -2.851 1.00 81.44 116 PRO A C 1
ATOM 886 O O . PRO A 1 116 ? -11.714 18.770 -3.517 1.00 81.44 116 PRO A O 1
ATOM 889 N N . ASP A 1 117 ? -12.566 16.814 -2.843 1.00 81.50 117 ASP A N 1
ATOM 890 C CA . ASP A 1 117 ? -13.866 16.933 -3.515 1.00 81.50 117 ASP A CA 1
ATOM 891 C C . ASP A 1 117 ? -14.885 17.814 -2.754 1.00 81.50 117 ASP A C 1
ATOM 893 O O . ASP A 1 117 ? -16.023 17.997 -3.198 1.00 81.50 117 ASP A O 1
ATOM 897 N N . GLY A 1 118 ? -14.495 18.359 -1.595 1.00 84.25 118 GLY A N 1
ATOM 898 C CA . GLY A 1 118 ? -15.348 19.140 -0.701 1.00 84.25 118 GLY A CA 1
ATOM 899 C C . GLY A 1 118 ? -16.269 18.300 0.191 1.00 84.25 118 GLY A C 1
ATOM 900 O O . GLY A 1 118 ? -17.141 18.866 0.858 1.00 84.25 118 GLY A O 1
ATOM 901 N N . SER A 1 119 ? -16.118 16.971 0.213 1.00 89.12 119 SER A N 1
ATOM 902 C CA . SER A 1 119 ? -16.825 16.106 1.162 1.00 89.12 119 SER A CA 1
ATOM 903 C C . SER A 1 119 ? -16.388 16.403 2.597 1.00 89.12 119 SER A C 1
ATOM 905 O O . SER A 1 119 ? -15.226 16.700 2.848 1.00 89.12 119 SER A O 1
ATOM 907 N N . ILE A 1 120 ? -17.323 16.342 3.550 1.00 92.88 120 ILE A N 1
ATOM 908 C CA . ILE A 1 120 ? -17.056 16.608 4.969 1.00 92.88 120 ILE A CA 1
ATOM 909 C C . ILE A 1 120 ? -17.506 15.402 5.785 1.00 92.88 120 ILE A C 1
ATOM 911 O O . ILE A 1 120 ? -18.655 14.966 5.683 1.00 92.88 120 ILE A O 1
ATOM 915 N N . HIS A 1 121 ? -16.607 14.910 6.628 1.00 96.12 121 HIS A N 1
ATOM 916 C CA . HIS A 1 121 ? -16.783 13.740 7.480 1.00 96.12 121 HIS A CA 1
ATOM 917 C C . HIS A 1 121 ? -16.528 14.127 8.934 1.00 96.12 121 HIS A C 1
ATOM 919 O O . HIS A 1 121 ? -15.672 14.963 9.213 1.00 96.12 121 HIS A O 1
ATOM 925 N N . THR A 1 122 ? -17.283 13.543 9.863 1.00 97.75 122 THR A N 1
ATOM 926 C CA . THR A 1 122 ? -17.186 13.870 11.291 1.00 97.75 122 THR A CA 1
ATOM 927 C C . THR A 1 122 ? -17.423 12.635 12.151 1.00 97.75 122 THR A C 1
ATOM 929 O O . THR A 1 122 ? -18.322 11.837 11.872 1.00 97.75 122 THR A O 1
ATOM 932 N N . ALA A 1 123 ? -16.617 12.479 13.195 1.00 98.06 123 ALA A N 1
ATOM 933 C CA . ALA A 1 123 ? -16.742 11.442 14.208 1.00 98.06 123 ALA A CA 1
ATOM 934 C C . ALA A 1 123 ? -16.318 11.993 15.575 1.00 98.06 123 ALA A C 1
ATOM 936 O O . ALA A 1 123 ? -15.555 12.949 15.670 1.00 98.06 123 ALA A O 1
ATOM 937 N N . GLN A 1 124 ? -16.811 11.393 16.654 1.00 97.62 124 GLN A N 1
ATOM 938 C CA . GLN A 1 124 ? -16.417 11.756 18.015 1.00 97.62 124 GLN A CA 1
ATOM 939 C C . GLN A 1 124 ? -16.458 10.539 18.932 1.00 97.62 124 GLN A C 1
ATOM 941 O O . GLN A 1 124 ? -17.289 9.648 18.741 1.00 97.62 124 GLN A O 1
ATOM 946 N N . ALA A 1 125 ? -15.593 10.537 19.942 1.00 97.00 125 ALA A N 1
ATOM 947 C CA . ALA A 1 125 ? -15.568 9.517 20.982 1.00 97.00 125 ALA A CA 1
ATOM 948 C C . ALA A 1 125 ? -16.854 9.585 21.818 1.00 97.00 125 ALA A C 1
ATOM 950 O O . ALA A 1 125 ? -17.361 10.680 22.097 1.00 97.00 125 ALA A O 1
ATOM 951 N N . GLN A 1 126 ? -17.394 8.440 22.244 1.00 94.69 126 GLN A N 1
ATOM 952 C CA . GLN A 1 126 ? -18.571 8.429 23.121 1.00 94.69 126 GLN A CA 1
ATOM 953 C C . GLN A 1 126 ? -18.183 8.709 24.572 1.00 94.69 126 GLN A C 1
ATOM 955 O O . GLN A 1 126 ? -18.941 9.371 25.285 1.00 94.69 126 GLN A O 1
ATOM 960 N N . SER A 1 127 ? -16.988 8.270 24.966 1.00 95.81 127 SER A N 1
ATOM 961 C CA . SER A 1 127 ? -16.423 8.456 26.302 1.00 95.81 127 SER A CA 1
ATOM 962 C C . SER A 1 127 ? -14.988 8.986 26.241 1.00 95.81 127 SER A C 1
ATOM 964 O O . SER A 1 127 ? -14.288 8.815 25.245 1.00 95.81 127 SER A O 1
ATOM 966 N N . ALA A 1 128 ? -14.522 9.605 27.327 1.00 97.25 128 ALA A N 1
ATOM 967 C CA . ALA A 1 128 ? -13.113 9.963 27.475 1.00 97.25 128 ALA A CA 1
ATOM 968 C C . ALA A 1 128 ? -12.206 8.716 27.438 1.00 97.25 128 ALA A C 1
ATOM 970 O O . ALA A 1 128 ? -12.541 7.675 28.009 1.00 97.25 128 ALA A O 1
ATOM 971 N N . GLY A 1 129 ? -11.066 8.833 26.760 1.00 96.12 129 GLY A N 1
ATOM 972 C CA . GLY A 1 129 ? -10.090 7.770 26.542 1.00 96.12 129 GLY A CA 1
ATOM 973 C C . GLY A 1 129 ? -10.404 6.840 25.367 1.00 96.12 129 GLY A C 1
ATOM 974 O O . GLY A 1 129 ? -9.555 6.021 25.026 1.00 96.12 129 GLY A O 1
ATOM 975 N N . GLU A 1 130 ? -11.578 6.951 24.737 1.00 96.94 130 GLU A N 1
ATOM 976 C CA . GLU A 1 130 ? -11.902 6.163 23.545 1.00 96.94 130 GLU A CA 1
ATOM 977 C C . GLU A 1 130 ? -11.255 6.759 22.284 1.00 96.94 130 GLU A C 1
ATOM 979 O O . GLU A 1 130 ? -11.236 7.984 22.113 1.00 96.94 130 GLU A O 1
ATOM 984 N N . PRO A 1 131 ? -10.757 5.913 21.369 1.00 96.81 131 PRO A N 1
ATOM 985 C CA . PRO A 1 131 ? -10.269 6.371 20.082 1.00 96.81 131 PRO A CA 1
ATOM 986 C C . PRO A 1 131 ? -11.416 6.819 19.169 1.00 96.81 131 PRO A C 1
ATOM 988 O O . PRO A 1 131 ? -12.567 6.403 19.309 1.00 96.81 131 PRO A O 1
ATOM 991 N N . VAL A 1 132 ? -11.090 7.667 18.196 1.00 97.25 132 VAL A N 1
ATOM 992 C CA . VAL A 1 132 ? -12.033 8.177 17.190 1.00 97.25 132 VAL A CA 1
ATOM 993 C C . VAL A 1 132 ? -11.508 7.833 15.817 1.00 97.25 132 VAL A C 1
ATOM 995 O O . VAL A 1 132 ? -10.362 8.152 15.531 1.00 97.25 132 VAL A O 1
ATOM 998 N N . PHE A 1 133 ? -12.344 7.244 14.965 1.00 97.00 133 PHE A N 1
ATOM 999 C CA . PHE A 1 133 ? -11.971 6.859 13.607 1.00 97.00 133 PHE A CA 1
ATOM 1000 C C . PHE A 1 133 ? -12.890 7.494 12.564 1.00 97.00 133 PHE A C 1
ATOM 1002 O O . PHE A 1 133 ? -14.106 7.583 12.745 1.00 97.00 133 PHE A O 1
ATOM 1009 N N . LEU A 1 134 ? -12.301 7.854 11.429 1.00 96.88 134 LEU A N 1
ATOM 1010 C CA . LEU A 1 134 ? -12.975 8.038 10.151 1.00 96.88 134 LEU A CA 1
ATOM 1011 C C . LEU A 1 134 ? -12.377 7.029 9.168 1.00 96.88 134 LEU A C 1
ATOM 1013 O O . LEU A 1 134 ? -11.170 7.032 8.947 1.00 96.88 134 LEU A O 1
ATOM 1017 N N . HIS A 1 135 ? -13.207 6.152 8.604 1.00 94.69 135 HIS A N 1
ATOM 1018 C CA . HIS A 1 135 ? -12.749 5.022 7.791 1.00 94.69 135 HIS A CA 1
ATOM 1019 C C . HIS A 1 135 ? -12.985 5.238 6.298 1.00 94.69 135 HIS A C 1
ATOM 1021 O O . HIS A 1 135 ? -14.080 5.641 5.906 1.00 94.69 135 HIS A O 1
ATOM 1027 N N . ASN A 1 136 ? -12.002 4.848 5.479 1.00 93.00 136 ASN A N 1
ATOM 1028 C CA . ASN A 1 136 ? -12.112 4.728 4.021 1.00 93.00 136 ASN A CA 1
ATOM 1029 C C . ASN A 1 136 ? -12.718 5.970 3.329 1.00 93.00 136 ASN A C 1
ATOM 1031 O O . ASN A 1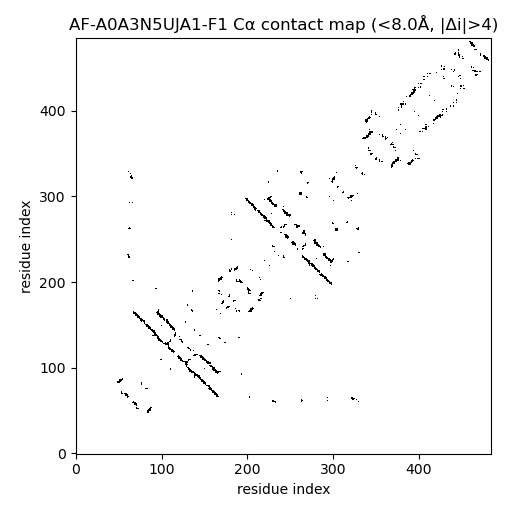 136 ? -13.558 5.853 2.435 1.00 93.00 136 ASN A O 1
ATOM 1035 N N . LEU A 1 137 ? -12.316 7.168 3.751 1.00 93.50 137 LEU A N 1
ATOM 1036 C CA . LEU A 1 137 ? -12.714 8.421 3.121 1.00 93.50 137 LEU A CA 1
ATOM 1037 C C . LEU A 1 137 ? -12.143 8.462 1.701 1.00 93.50 137 LEU A C 1
ATOM 1039 O O . LEU A 1 137 ? -10.929 8.468 1.522 1.00 93.50 137 LEU A O 1
ATOM 1043 N N . ALA A 1 138 ? -12.998 8.472 0.684 1.00 89.19 138 ALA A N 1
ATOM 1044 C CA . ALA A 1 138 ? -12.544 8.545 -0.701 1.00 89.19 138 ALA A CA 1
ATOM 1045 C C . ALA A 1 138 ? -11.952 9.929 -1.004 1.00 89.19 138 ALA A C 1
ATOM 1047 O O . ALA A 1 138 ? -12.553 10.941 -0.645 1.00 89.19 138 ALA A O 1
ATOM 1048 N N . THR A 1 139 ? -10.816 9.978 -1.701 1.00 79.50 139 THR A N 1
ATOM 1049 C CA . THR A 1 139 ? -10.238 11.243 -2.192 1.00 79.50 139 THR A CA 1
ATOM 1050 C C . THR A 1 139 ? -11.073 11.856 -3.310 1.00 79.50 139 THR A C 1
ATOM 1052 O O . THR A 1 139 ? -11.061 13.062 -3.521 1.00 79.50 139 THR A O 1
ATOM 1055 N N . GLY A 1 140 ? -11.844 11.031 -4.019 1.00 68.69 140 GLY A N 1
ATOM 1056 C CA . GLY A 1 140 ? -12.531 11.439 -5.236 1.00 68.69 140 GLY A CA 1
ATOM 1057 C C . GLY A 1 140 ? -11.642 11.256 -6.467 1.00 68.69 140 GLY A C 1
ATOM 1058 O O . GLY A 1 140 ? -10.723 10.439 -6.477 1.00 68.69 140 GLY A O 1
ATOM 1059 N N . GLY A 1 141 ? -11.983 11.949 -7.554 1.00 66.44 141 GLY A N 1
ATOM 1060 C CA . GLY A 1 141 ? -11.313 11.805 -8.853 1.00 66.44 141 GLY A CA 1
ATOM 1061 C C . GLY A 1 141 ? -10.216 12.833 -9.138 1.00 66.44 141 GLY A C 1
ATOM 1062 O O . GLY A 1 141 ? -9.630 12.774 -10.215 1.00 66.44 141 GLY A O 1
ATOM 1063 N N . ASP A 1 142 ? -9.967 13.761 -8.213 1.00 61.06 142 ASP A N 1
ATOM 1064 C CA . ASP A 1 142 ? -9.024 14.867 -8.379 1.00 61.06 142 ASP A CA 1
ATOM 1065 C C . ASP A 1 142 ? -7.838 14.710 -7.415 1.00 61.06 142 ASP A C 1
ATOM 1067 O O . ASP A 1 142 ? -7.988 14.175 -6.316 1.00 61.06 142 ASP A O 1
ATOM 1071 N N . VAL A 1 143 ? -6.658 15.184 -7.828 1.00 65.62 143 VAL A N 1
ATOM 1072 C CA . VAL A 1 143 ? -5.471 15.274 -6.961 1.00 65.62 143 VAL A CA 1
ATOM 1073 C C . VAL A 1 143 ? -5.751 16.325 -5.888 1.00 65.62 143 VAL A C 1
ATOM 1075 O O . VAL A 1 143 ? -6.238 17.415 -6.203 1.00 65.62 143 VAL A O 1
ATOM 1078 N N . GLY A 1 144 ? -5.424 16.041 -4.630 1.00 74.12 144 GLY A N 1
ATOM 1079 C CA . GLY A 1 144 ? -5.574 17.030 -3.569 1.00 74.12 144 GLY A CA 1
ATOM 1080 C C . GLY A 1 144 ? -5.278 16.491 -2.180 1.00 74.12 144 GLY A C 1
ATOM 1081 O O . GLY A 1 144 ? -4.842 15.354 -2.010 1.00 74.12 144 GLY A O 1
ATOM 1082 N N . SER A 1 145 ? -5.507 17.327 -1.173 1.00 83.56 145 SER A N 1
ATOM 1083 C CA . SER A 1 145 ? -5.215 16.992 0.219 1.00 83.56 145 SER A CA 1
ATOM 1084 C C . SER A 1 145 ? -6.492 16.925 1.045 1.00 83.56 145 SER A C 1
ATOM 1086 O O . SER A 1 145 ? -7.402 17.739 0.878 1.00 83.56 145 SER A O 1
ATOM 1088 N N . PHE A 1 146 ? -6.530 15.988 1.987 1.00 87.94 146 PHE A N 1
ATOM 1089 C CA . PHE A 1 146 ? -7.471 16.054 3.094 1.00 87.94 146 PHE A CA 1
ATOM 1090 C C . PHE A 1 146 ? -7.014 17.113 4.095 1.00 87.94 146 PHE A C 1
ATOM 1092 O O . PHE A 1 146 ? -5.843 17.151 4.474 1.00 87.94 146 PHE A O 1
ATOM 1099 N N . SER A 1 147 ? -7.955 17.931 4.558 1.00 91.44 147 SER A N 1
ATOM 1100 C CA . SER A 1 147 ? -7.781 18.773 5.743 1.00 91.44 147 SER A CA 1
ATOM 1101 C C . SER A 1 147 ? -8.472 18.102 6.921 1.00 91.44 147 SER A C 1
ATOM 1103 O O . SER A 1 147 ? -9.655 17.774 6.840 1.00 91.44 147 SER A O 1
ATOM 1105 N N . ILE A 1 148 ? -7.732 17.866 7.998 1.00 93.88 148 ILE A N 1
ATOM 1106 C CA . ILE A 1 148 ? -8.182 17.117 9.170 1.00 93.88 148 ILE A CA 1
ATOM 1107 C C . ILE A 1 148 ? -8.086 18.034 10.386 1.00 93.88 148 ILE A C 1
ATOM 1109 O O . ILE A 1 148 ? -7.105 18.759 10.543 1.00 93.88 148 ILE A O 1
ATOM 1113 N N . SER A 1 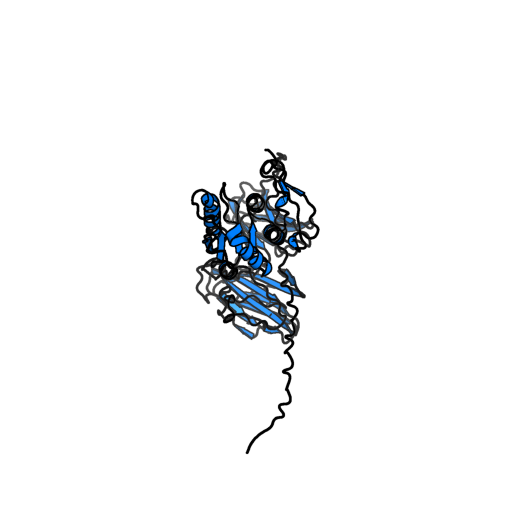149 ? -9.080 17.990 11.268 1.00 95.75 149 SER A N 1
ATOM 1114 C CA . SER A 1 149 ? -9.032 18.701 12.543 1.00 95.75 149 SER A CA 1
ATOM 1115 C C . SER A 1 149 ? -9.394 17.795 13.710 1.00 95.75 149 SER A C 1
ATOM 1117 O O . SER A 1 149 ? -10.454 17.162 13.711 1.00 95.75 149 SER A O 1
ATOM 1119 N N . ALA A 1 150 ? -8.532 17.791 14.721 1.00 97.06 150 ALA A N 1
ATOM 1120 C CA . ALA A 1 150 ? -8.738 17.137 16.002 1.00 97.06 150 ALA A CA 1
ATOM 1121 C C . ALA A 1 150 ? -9.202 18.177 17.025 1.00 97.06 150 ALA A C 1
ATOM 1123 O O . ALA A 1 150 ? -8.568 19.212 17.177 1.00 97.06 150 ALA A O 1
ATOM 1124 N N . THR A 1 151 ? -10.310 17.934 17.723 1.00 98.00 151 THR A N 1
ATOM 1125 C CA . THR A 1 151 ? -10.835 18.843 18.756 1.00 98.00 151 THR A CA 1
ATOM 1126 C C . THR A 1 151 ? -10.935 18.133 20.100 1.00 98.00 151 THR A C 1
ATOM 1128 O O . THR A 1 151 ? -11.535 17.058 20.176 1.00 98.00 151 THR A O 1
ATOM 1131 N N . SER A 1 152 ? -10.443 18.753 21.176 1.00 97.94 152 SER A N 1
ATOM 1132 C CA . SER A 1 152 ? -10.721 18.291 22.543 1.00 97.94 152 SER A CA 1
ATOM 1133 C C . SER A 1 152 ? -12.139 18.688 22.957 1.00 97.94 152 SER A C 1
ATOM 1135 O O . SER A 1 152 ? -12.424 19.865 23.185 1.00 97.94 152 SER A O 1
ATOM 1137 N N . LEU A 1 153 ? -13.049 17.719 23.071 1.00 98.25 153 LEU A N 1
ATOM 1138 C CA . LEU A 1 153 ? -14.374 17.941 23.656 1.00 98.25 153 LEU A CA 1
ATOM 1139 C C . LEU A 1 153 ? -14.306 17.966 25.183 1.00 98.25 153 LEU A C 1
ATOM 1141 O O . LEU A 1 153 ? -14.976 18.791 25.800 1.00 98.25 153 LEU A O 1
ATOM 1145 N N . GLU A 1 154 ? -13.488 17.099 25.779 1.00 97.56 154 GLU A N 1
ATOM 1146 C CA . GLU A 1 154 ? -13.168 17.044 27.209 1.00 97.56 154 GLU A CA 1
ATOM 1147 C C . GLU A 1 154 ? -11.704 16.628 27.403 1.00 97.56 154 GLU A C 1
ATOM 1149 O O . GLU A 1 154 ? -11.135 15.939 26.559 1.00 97.56 154 GLU A O 1
ATOM 1154 N N . GLY A 1 155 ? -11.108 17.021 28.532 1.00 97.19 155 GLY A N 1
ATOM 1155 C CA . GLY A 1 155 ? -9.744 16.634 28.895 1.00 97.19 155 GLY A CA 1
ATOM 1156 C C . GLY A 1 155 ? -8.634 17.386 28.159 1.00 97.19 155 GLY A C 1
ATOM 1157 O O . GLY A 1 155 ? -8.859 18.209 27.272 1.00 97.19 155 GLY A O 1
ATOM 1158 N N . THR A 1 156 ? -7.407 17.121 28.588 1.00 97.44 156 THR A N 1
ATOM 1159 C CA . THR A 1 156 ? -6.163 17.701 28.058 1.00 97.44 156 THR A CA 1
ATOM 1160 C C . THR A 1 156 ? -5.062 16.666 28.208 1.00 97.44 156 THR A C 1
ATOM 1162 O O . THR A 1 156 ? -5.090 15.903 29.173 1.00 97.44 156 THR A O 1
ATOM 1165 N N . GLY A 1 157 ? -4.069 16.673 27.330 1.00 96.94 157 GLY A N 1
ATOM 1166 C CA . GLY A 1 157 ? -2.959 15.726 27.375 1.00 96.94 157 GLY A CA 1
ATOM 1167 C C . GLY A 1 157 ? -2.553 15.246 25.991 1.00 96.94 157 GLY A C 1
ATOM 1168 O O . GLY A 1 157 ? -3.043 15.746 24.980 1.00 96.94 157 GLY A O 1
ATOM 1169 N N . GLU A 1 158 ? -1.651 14.270 25.962 1.00 97.88 158 GLU A N 1
ATOM 1170 C CA . GLU A 1 158 ? -1.114 13.722 24.719 1.00 97.88 158 GLU A CA 1
ATOM 1171 C C . GLU A 1 158 ? -2.097 12.776 24.019 1.00 97.88 158 GLU A C 1
ATOM 1173 O O . GLU A 1 158 ? -2.818 11.991 24.651 1.00 97.88 158 GLU A O 1
ATOM 1178 N N . TYR A 1 159 ? -2.047 12.791 22.694 1.00 97.06 159 TYR A N 1
ATOM 1179 C CA . TYR A 1 159 ? -2.735 11.856 21.820 1.00 97.06 159 TYR A CA 1
ATOM 1180 C C . TYR A 1 159 ? -1.900 11.586 20.563 1.00 97.06 159 TYR A C 1
ATOM 1182 O O . TYR A 1 159 ? -0.915 12.269 20.281 1.00 97.06 159 TYR A O 1
ATOM 1190 N N . ASP A 1 160 ? -2.290 10.555 19.825 1.00 95.75 160 ASP A N 1
ATOM 1191 C CA . ASP A 1 160 ? -1.759 10.262 18.500 1.00 95.75 160 ASP A CA 1
ATOM 1192 C C . ASP A 1 160 ? -2.781 10.548 17.423 1.00 95.75 160 ASP A C 1
ATOM 1194 O O . ASP A 1 160 ? -3.926 10.114 17.541 1.00 95.75 160 ASP A O 1
ATOM 1198 N N . VAL A 1 161 ? -2.350 11.209 16.352 1.00 94.81 161 VAL A N 1
ATOM 1199 C CA . VAL A 1 161 ? -3.059 11.169 15.072 1.00 94.81 161 VAL A CA 1
ATOM 1200 C C . VAL A 1 161 ? -2.362 10.156 14.194 1.00 94.81 161 VAL A C 1
ATOM 1202 O O . VAL A 1 161 ? -1.154 10.245 13.974 1.00 94.81 161 VAL A O 1
ATOM 1205 N N . VAL A 1 162 ? -3.122 9.186 13.700 1.00 93.81 162 VAL A N 1
ATOM 1206 C CA . VAL A 1 162 ? -2.617 8.128 12.826 1.00 93.81 162 VAL A CA 1
ATOM 1207 C C . VAL A 1 162 ? -3.453 8.103 11.562 1.00 93.81 162 VAL A C 1
ATOM 1209 O O . VAL A 1 162 ? -4.676 8.229 11.629 1.00 93.81 162 VAL A O 1
ATOM 1212 N N . TYR A 1 163 ? -2.805 7.935 10.415 1.00 92.69 163 TYR A N 1
ATOM 1213 C CA . TYR A 1 163 ? -3.502 7.693 9.160 1.00 92.69 163 TYR A CA 1
ATOM 1214 C C . TYR A 1 163 ? -3.063 6.392 8.508 1.00 92.69 163 TYR A C 1
ATOM 1216 O O . TYR A 1 163 ? -1.946 5.918 8.707 1.00 92.69 163 TYR A O 1
ATOM 1224 N N . TRP A 1 164 ? -3.950 5.866 7.674 1.00 93.56 164 TRP A N 1
ATOM 1225 C CA . TRP A 1 164 ? -3.691 4.784 6.743 1.00 93.56 164 TRP A CA 1
ATOM 1226 C C . TRP A 1 164 ? -4.277 5.168 5.391 1.00 93.56 164 TRP A C 1
ATOM 1228 O O . TRP A 1 164 ? -5.478 5.427 5.278 1.00 93.56 164 TRP A O 1
ATOM 1238 N N . LEU A 1 165 ? -3.437 5.208 4.363 1.00 92.56 165 LEU A N 1
ATOM 1239 C CA . LEU A 1 165 ? -3.900 5.306 2.987 1.00 92.56 165 LEU A CA 1
ATOM 1240 C C . LEU A 1 165 ? -4.139 3.912 2.438 1.00 92.56 165 LEU A C 1
ATOM 1242 O O . LEU A 1 165 ? -3.367 2.982 2.676 1.00 92.56 165 LEU A O 1
ATOM 1246 N N . ASN A 1 166 ? -5.213 3.801 1.663 1.00 94.12 166 ASN A N 1
ATOM 1247 C CA . ASN A 1 166 ? -5.560 2.615 0.905 1.00 94.12 166 ASN A CA 1
ATOM 1248 C C . ASN A 1 166 ? -5.690 1.384 1.819 1.00 94.12 166 ASN A C 1
ATOM 1250 O O . ASN A 1 166 ? -5.274 0.294 1.448 1.00 94.12 166 ASN A O 1
ATOM 1254 N N . ALA A 1 167 ? -6.261 1.509 3.014 1.00 95.88 167 ALA A N 1
ATOM 1255 C CA . ALA A 1 167 ? -6.573 0.348 3.840 1.00 95.88 167 ALA A CA 1
ATOM 1256 C C . ALA A 1 167 ? -7.767 0.608 4.757 1.00 95.88 167 ALA A C 1
ATOM 1258 O O . ALA A 1 167 ? -7.949 1.703 5.300 1.00 95.88 167 ALA A O 1
ATOM 1259 N N . THR A 1 168 ? -8.561 -0.442 4.957 1.00 96.94 168 THR A N 1
ATOM 1260 C CA . THR A 1 168 ? -9.482 -0.530 6.091 1.00 96.94 168 THR A CA 1
ATOM 1261 C C . THR A 1 168 ? -8.694 -0.923 7.343 1.00 96.94 168 THR A C 1
ATOM 1263 O O . THR A 1 168 ? -7.771 -1.722 7.262 1.00 96.94 168 THR A O 1
ATOM 1266 N N . VAL A 1 169 ? -9.044 -0.374 8.503 1.00 96.88 169 VAL A N 1
ATOM 1267 C CA . VAL A 1 169 ? -8.378 -0.702 9.774 1.00 96.88 169 VAL A CA 1
ATOM 1268 C C . VAL A 1 169 ? -9.312 -1.553 10.620 1.00 96.88 169 VAL A C 1
ATOM 1270 O O . VAL A 1 169 ? -10.470 -1.185 10.829 1.00 96.88 169 VAL A O 1
ATOM 1273 N N . GLU A 1 170 ? -8.813 -2.686 11.095 1.00 96.31 170 GLU A N 1
ATOM 1274 C CA . GLU A 1 170 ? -9.473 -3.509 12.102 1.00 96.31 170 GLU A CA 1
ATOM 1275 C C . GLU A 1 170 ? -9.455 -2.793 13.456 1.00 96.31 170 GLU A C 1
ATOM 1277 O O . GLU A 1 170 ? -8.419 -2.324 13.928 1.00 96.31 170 GLU A O 1
ATOM 1282 N N . THR A 1 171 ? -10.627 -2.675 14.084 1.00 93.56 171 THR A N 1
ATOM 1283 C CA . THR A 1 171 ? -10.802 -1.825 15.272 1.00 93.56 171 THR A CA 1
ATOM 1284 C C . THR A 1 171 ? -10.977 -2.587 16.578 1.00 93.56 171 THR A C 1
ATOM 1286 O O . THR A 1 171 ? -11.165 -1.956 17.615 1.00 93.56 171 THR A O 1
ATOM 1289 N N . GLU A 1 172 ? -10.889 -3.917 16.581 1.00 91.69 172 GLU A N 1
ATOM 1290 C CA . GLU A 1 172 ? -11.108 -4.733 17.783 1.00 91.69 172 GLU A CA 1
ATOM 1291 C C . GLU A 1 172 ? -10.188 -4.325 18.945 1.00 91.69 172 GLU A C 1
ATOM 1293 O O . GLU A 1 172 ? -10.657 -4.019 20.044 1.00 91.69 172 GLU A O 1
ATOM 1298 N N . ASN A 1 173 ? -8.891 -4.169 18.670 1.00 86.88 173 ASN A N 1
ATOM 1299 C CA . ASN A 1 173 ? -7.898 -3.712 19.650 1.00 86.88 173 ASN A CA 1
ATOM 1300 C C . ASN A 1 173 ? -8.105 -2.262 20.130 1.00 86.88 173 ASN A C 1
ATOM 1302 O O . ASN A 1 173 ? -7.419 -1.792 21.038 1.00 86.88 173 ASN A O 1
ATOM 1306 N N . TYR A 1 174 ? -9.068 -1.561 19.537 1.00 88.88 174 TYR A N 1
ATOM 1307 C CA . TYR A 1 174 ? -9.469 -0.194 19.844 1.00 88.88 174 TYR A CA 1
ATOM 1308 C C . TYR A 1 174 ? -10.897 -0.122 20.416 1.00 88.88 174 TYR A C 1
ATOM 1310 O O . TYR A 1 174 ? -11.476 0.960 20.498 1.00 88.88 174 TYR A O 1
ATOM 1318 N N . GLY A 1 175 ? -11.472 -1.261 20.829 1.00 87.94 175 GLY A N 1
ATOM 1319 C CA . GLY A 1 175 ? -12.823 -1.354 21.394 1.00 87.94 175 GLY A CA 1
ATOM 1320 C C . GLY A 1 175 ? -13.938 -1.513 20.354 1.00 87.94 175 GLY A C 1
ATOM 1321 O O . GLY A 1 175 ? -15.116 -1.404 20.698 1.00 87.94 175 GLY A O 1
ATOM 1322 N N . GLY A 1 176 ? -13.576 -1.753 19.092 1.00 91.12 176 GLY A N 1
ATOM 1323 C CA . GLY A 1 176 ? -14.495 -2.062 18.002 1.00 91.12 176 GLY A CA 1
ATOM 1324 C C . GLY A 1 176 ? -15.087 -3.480 18.072 1.00 91.12 176 GLY A C 1
ATOM 1325 O O . GLY A 1 176 ? -14.795 -4.246 18.991 1.00 91.12 176 GLY A O 1
ATOM 1326 N N . PRO A 1 177 ? -15.961 -3.840 17.114 1.00 93.12 177 PRO A N 1
ATOM 1327 C CA . PRO A 1 177 ? -16.534 -5.182 17.017 1.00 93.12 177 PRO A CA 1
ATOM 1328 C C . PRO A 1 177 ? -15.462 -6.226 16.682 1.00 93.12 177 PRO A C 1
ATOM 1330 O O . PRO A 1 177 ? -14.573 -5.931 15.890 1.00 93.12 177 PRO A O 1
ATOM 1333 N N . THR A 1 178 ? -15.610 -7.446 17.207 1.00 95.75 178 THR A N 1
ATOM 1334 C CA . THR A 1 178 ? -14.693 -8.555 16.901 1.00 95.75 178 THR A CA 1
ATOM 1335 C C . THR A 1 178 ? -15.026 -9.228 15.565 1.00 95.75 178 THR A C 1
ATOM 1337 O O . THR A 1 178 ? -16.199 -9.358 15.176 1.00 95.75 178 THR A O 1
ATOM 1340 N N . ASN A 1 179 ? -13.997 -9.693 14.862 1.00 97.19 179 ASN A N 1
ATOM 1341 C CA . ASN A 1 179 ? -14.068 -10.423 13.588 1.00 97.19 179 ASN A CA 1
ATOM 1342 C C . ASN A 1 179 ? -13.495 -11.851 13.701 1.00 97.19 179 ASN A C 1
ATOM 1344 O O . ASN A 1 179 ? -13.125 -12.462 12.698 1.00 97.19 179 ASN A O 1
ATOM 1348 N N . ASP A 1 180 ? -13.555 -12.420 14.908 1.00 97.12 180 ASP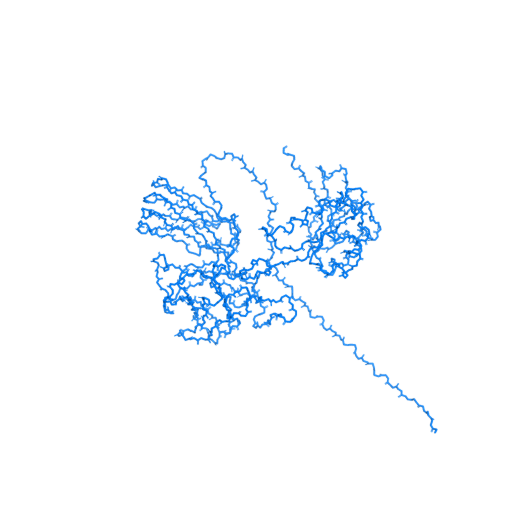 A N 1
ATOM 1349 C CA . ASP A 1 180 ? -13.069 -13.760 15.293 1.00 97.12 180 ASP A CA 1
ATOM 1350 C C . ASP A 1 180 ? -13.655 -14.937 14.498 1.00 97.12 180 ASP A C 1
ATOM 1352 O O . ASP A 1 180 ? -13.204 -16.084 14.593 1.00 97.12 180 ASP A O 1
ATOM 1356 N N . VAL A 1 181 ? -14.749 -14.707 13.769 1.00 96.94 181 VAL A N 1
ATOM 1357 C CA . VAL A 1 181 ? -15.465 -15.732 13.007 1.00 96.94 181 VAL A CA 1
ATOM 1358 C C . VAL A 1 181 ? -15.882 -15.204 11.642 1.00 96.94 181 VAL A C 1
ATOM 1360 O O . VAL A 1 181 ? -16.295 -14.057 11.497 1.00 96.94 181 VAL A O 1
ATOM 1363 N N . TYR A 1 182 ? -15.891 -16.077 10.631 1.00 97.31 182 TYR A N 1
ATOM 1364 C CA . TYR A 1 182 ? -16.225 -15.685 9.254 1.00 97.31 182 TYR A CA 1
ATOM 1365 C C . TYR A 1 182 ? -17.606 -15.008 9.102 1.00 97.31 182 TYR A C 1
ATOM 1367 O O . TYR A 1 182 ? -17.823 -14.231 8.177 1.00 97.31 182 TYR A O 1
ATOM 1375 N N . THR A 1 183 ? -18.555 -15.271 10.008 1.00 97.19 183 THR A N 1
ATOM 1376 C CA . THR A 1 183 ? -19.883 -14.634 9.991 1.00 97.19 183 THR A CA 1
ATOM 1377 C C . THR A 1 183 ? -19.894 -13.189 10.496 1.00 97.19 183 THR A C 1
ATOM 1379 O O . THR A 1 183 ? -20.873 -12.490 10.248 1.00 97.19 183 THR A O 1
ATOM 1382 N N . SER A 1 184 ? -18.852 -12.752 11.208 1.00 97.12 184 SER A N 1
ATOM 1383 C CA . SER A 1 184 ? -18.632 -11.364 11.639 1.00 97.12 184 SER A CA 1
ATOM 1384 C C . SER A 1 184 ? -17.391 -10.745 10.990 1.00 97.12 184 SER A C 1
ATOM 1386 O O . SER A 1 184 ? -16.900 -9.727 11.462 1.00 97.12 184 SER A O 1
ATOM 1388 N N . ALA A 1 185 ? -16.900 -11.349 9.904 1.00 98.31 185 ALA A N 1
ATOM 1389 C CA . ALA A 1 185 ? -15.734 -10.870 9.179 1.00 98.31 185 ALA A CA 1
ATOM 1390 C C . ALA A 1 185 ? -15.875 -9.397 8.766 1.00 98.31 185 ALA A C 1
ATOM 1392 O O . ALA A 1 185 ? -16.941 -8.966 8.310 1.00 98.31 185 ALA A O 1
ATOM 1393 N N . LEU A 1 186 ? -14.779 -8.649 8.874 1.00 98.31 186 LEU A N 1
ATOM 1394 C CA . LEU A 1 186 ? -14.717 -7.247 8.486 1.00 98.31 186 LEU A CA 1
ATOM 1395 C C . LEU A 1 186 ? -14.754 -7.123 6.958 1.00 98.31 186 LEU A C 1
ATOM 1397 O O . LEU A 1 186 ? -13.893 -7.659 6.264 1.00 98.31 186 LEU A O 1
ATOM 1401 N N . ASP A 1 187 ? -15.752 -6.426 6.417 1.00 98.00 187 ASP A N 1
ATOM 1402 C CA . ASP A 1 187 ? -15.838 -6.151 4.979 1.00 98.00 187 ASP A CA 1
ATOM 1403 C C . ASP A 1 187 ? -14.806 -5.090 4.578 1.00 98.00 187 ASP A C 1
ATOM 1405 O O . ASP A 1 187 ? -14.863 -3.947 5.034 1.00 98.00 187 ASP A O 1
ATOM 1409 N N . ILE A 1 188 ? -13.876 -5.471 3.701 1.00 98.00 188 ILE A N 1
ATOM 1410 C CA . ILE A 1 188 ? -12.781 -4.606 3.239 1.00 98.00 188 ILE A CA 1
ATOM 1411 C C . ILE A 1 188 ? -13.056 -3.988 1.865 1.00 98.00 188 ILE A C 1
ATOM 1413 O O . ILE A 1 188 ? -12.187 -3.327 1.297 1.00 98.00 188 ILE A O 1
ATOM 1417 N N . SER A 1 189 ? -14.251 -4.175 1.298 1.00 96.19 189 SER A N 1
ATOM 1418 C CA . SER A 1 189 ? -14.597 -3.686 -0.045 1.00 96.19 189 SER A CA 1
ATOM 1419 C C . SER A 1 189 ? -14.495 -2.167 -0.198 1.00 96.19 189 SER A C 1
ATOM 1421 O O . SER A 1 189 ? -14.244 -1.686 -1.301 1.00 96.19 189 SER A O 1
ATOM 1423 N N . ALA A 1 190 ? -14.624 -1.414 0.896 1.00 93.69 190 ALA A N 1
ATOM 1424 C CA . ALA A 1 190 ? -14.468 0.039 0.905 1.00 93.69 190 ALA A CA 1
ATOM 1425 C C . ALA A 1 190 ? -13.014 0.512 0.700 1.00 93.69 190 ALA A C 1
ATOM 1427 O O . ALA A 1 190 ? -12.812 1.671 0.362 1.00 93.69 190 ALA A O 1
ATOM 1428 N N . SER A 1 191 ? -12.018 -0.368 0.852 1.00 95.44 191 SER A N 1
ATOM 1429 C CA . SER A 1 191 ? -10.599 -0.070 0.578 1.00 95.44 191 SER A CA 1
ATOM 1430 C C . SER A 1 191 ? -10.203 -0.249 -0.896 1.00 95.44 191 SER A C 1
ATOM 1432 O O . SER A 1 191 ? -9.016 -0.211 -1.232 1.00 95.44 191 SER A O 1
ATOM 1434 N N . ALA A 1 192 ? -11.171 -0.518 -1.778 1.00 95.25 192 ALA A N 1
ATOM 1435 C CA . ALA A 1 192 ? -10.901 -0.833 -3.171 1.00 95.25 192 ALA A CA 1
ATOM 1436 C C . ALA A 1 192 ? -10.226 0.322 -3.910 1.00 95.25 192 ALA A C 1
ATOM 1438 O O . ALA A 1 192 ? -10.810 1.387 -4.086 1.00 95.25 192 ALA A O 1
ATOM 1439 N N . LEU A 1 193 ? -9.029 0.046 -4.420 1.00 92.62 193 LEU A N 1
ATOM 1440 C CA . LEU A 1 193 ? -8.319 0.894 -5.363 1.00 92.62 193 LEU A CA 1
ATOM 1441 C C . LEU A 1 193 ? -8.365 0.235 -6.742 1.00 92.62 193 LEU A C 1
ATOM 1443 O O . LEU A 1 193 ? -7.974 -0.926 -6.898 1.00 92.62 193 LEU A O 1
ATOM 1447 N N . ALA A 1 194 ? -8.876 0.966 -7.731 1.00 92.44 194 ALA A N 1
ATOM 1448 C CA . ALA A 1 194 ? -8.998 0.466 -9.093 1.00 92.44 194 ALA A CA 1
ATOM 1449 C C . ALA A 1 194 ? -7.616 0.251 -9.722 1.00 92.44 194 ALA A C 1
ATOM 1451 O O . ALA A 1 194 ? -6.737 1.101 -9.629 1.00 92.44 194 ALA A O 1
ATOM 1452 N N . LEU A 1 195 ? -7.455 -0.873 -10.414 1.00 90.00 195 LEU A N 1
ATOM 1453 C CA . LEU A 1 195 ? -6.273 -1.204 -11.199 1.00 90.00 195 LEU A CA 1
ATOM 1454 C C . LEU A 1 195 ? -6.647 -1.283 -12.694 1.00 90.00 195 LEU A C 1
ATOM 1456 O O . LEU A 1 195 ? -7.830 -1.357 -13.053 1.00 90.00 195 LEU A O 1
ATOM 1460 N N . PRO A 1 196 ? -5.660 -1.280 -13.609 1.00 88.50 196 PRO A N 1
ATOM 1461 C CA . PRO A 1 196 ? -5.918 -1.460 -15.034 1.00 88.50 196 PRO A CA 1
ATOM 1462 C C . PRO A 1 196 ? -6.706 -2.740 -15.363 1.00 88.50 196 PRO A C 1
ATOM 1464 O O . PRO A 1 196 ? -6.732 -3.708 -14.606 1.00 88.50 196 PRO A O 1
ATOM 1467 N N . ASP A 1 197 ? -7.339 -2.751 -16.539 1.00 86.12 197 ASP A N 1
ATOM 1468 C CA . ASP A 1 197 ? -8.090 -3.896 -17.083 1.00 86.12 197 ASP A CA 1
ATOM 1469 C C . ASP A 1 197 ? -9.273 -4.389 -16.217 1.00 86.12 197 ASP A C 1
ATOM 1471 O O . ASP A 1 197 ? -9.771 -5.501 -16.403 1.00 86.12 197 ASP A O 1
ATOM 1475 N N . GLY A 1 198 ? -9.787 -3.535 -15.324 1.00 88.62 198 GLY A N 1
ATOM 1476 C CA . GLY A 1 198 ? -10.947 -3.836 -14.477 1.00 88.62 198 GLY A CA 1
ATOM 1477 C C . GLY A 1 198 ? -10.617 -4.698 -13.258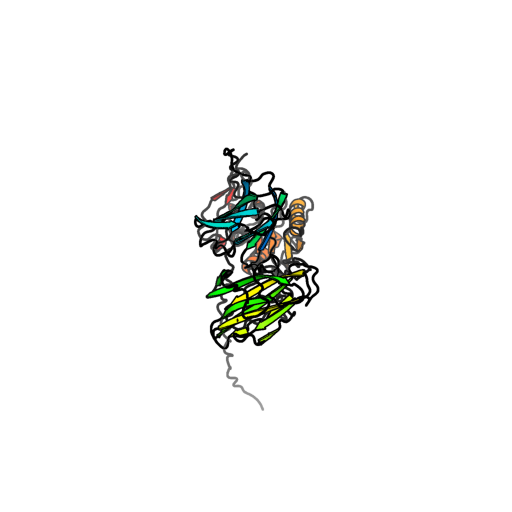 1.00 88.62 198 GLY A C 1
ATOM 1478 O O . GLY A 1 198 ? -11.533 -5.254 -12.649 1.00 88.62 198 GLY A O 1
ATOM 1479 N N . ALA A 1 199 ? -9.331 -4.826 -12.931 1.00 94.81 199 ALA A N 1
ATOM 1480 C CA . ALA A 1 199 ? -8.873 -5.355 -11.658 1.00 94.81 199 ALA A CA 1
ATOM 1481 C C . ALA A 1 199 ? -8.985 -4.295 -10.552 1.00 94.81 199 ALA A C 1
ATOM 1483 O O . ALA A 1 199 ? -9.163 -3.106 -10.819 1.00 94.81 199 ALA A O 1
ATOM 1484 N N . ASP A 1 200 ? -8.845 -4.720 -9.304 1.00 95.94 200 ASP A N 1
ATOM 1485 C CA . ASP A 1 200 ? -8.684 -3.826 -8.162 1.00 95.94 200 ASP A CA 1
ATOM 1486 C C . ASP A 1 200 ? -7.848 -4.474 -7.056 1.00 95.94 200 ASP A C 1
ATOM 1488 O O . ASP A 1 200 ? -7.538 -5.672 -7.102 1.00 95.94 200 ASP A O 1
ATOM 1492 N N . ARG A 1 201 ? -7.462 -3.663 -6.068 1.00 95.62 201 ARG A N 1
ATOM 1493 C CA . ARG A 1 201 ? -6.856 -4.140 -4.826 1.00 95.62 201 ARG A CA 1
ATOM 1494 C C . ARG A 1 201 ? -7.570 -3.601 -3.598 1.00 95.62 201 ARG A C 1
ATOM 1496 O O . ARG A 1 201 ? -7.870 -2.412 -3.514 1.00 95.62 201 ARG A O 1
ATOM 1503 N N . LEU A 1 202 ? -7.828 -4.499 -2.660 1.00 98.00 202 LEU A N 1
ATOM 1504 C CA . LEU A 1 202 ? -8.363 -4.248 -1.327 1.00 98.00 202 LEU A CA 1
ATOM 1505 C C . LEU A 1 202 ? -7.228 -4.446 -0.324 1.00 98.00 202 LEU A C 1
ATOM 1507 O O . LEU A 1 202 ? -6.346 -5.275 -0.561 1.00 98.00 202 LEU A O 1
ATOM 1511 N N . ALA A 1 203 ? -7.275 -3.759 0.808 1.00 98.06 203 ALA A N 1
ATOM 1512 C CA . ALA A 1 203 ? -6.357 -4.034 1.899 1.00 98.06 203 ALA A CA 1
ATOM 1513 C C . ALA A 1 203 ? -6.977 -3.763 3.269 1.00 98.06 203 ALA A C 1
ATOM 1515 O O . ALA A 1 203 ? -7.842 -2.894 3.425 1.00 98.06 203 ALA A O 1
ATOM 1516 N N . ALA A 1 204 ? -6.476 -4.487 4.263 1.00 98.06 204 ALA A N 1
ATOM 1517 C CA . ALA A 1 204 ? -6.720 -4.191 5.661 1.00 98.06 204 ALA A CA 1
ATOM 1518 C C . ALA A 1 204 ? -5.428 -4.186 6.470 1.00 98.06 204 ALA A C 1
ATOM 1520 O O . ALA A 1 204 ? -4.515 -4.958 6.182 1.00 98.06 204 ALA A O 1
ATOM 1521 N N . VAL A 1 205 ? -5.389 -3.331 7.488 1.00 97.50 205 VAL A N 1
ATOM 1522 C CA . VAL A 1 205 ? -4.391 -3.371 8.556 1.00 97.50 205 VAL A CA 1
ATOM 1523 C C . VAL A 1 205 ? -5.081 -3.876 9.812 1.00 97.50 205 VAL A C 1
ATOM 1525 O O . VAL A 1 205 ? -6.119 -3.334 10.206 1.00 97.50 205 VAL A O 1
ATOM 1528 N N . GLY A 1 206 ? -4.514 -4.917 10.407 1.00 96.69 206 GLY A N 1
ATOM 1529 C CA . GLY A 1 206 ? -5.033 -5.545 11.612 1.00 96.69 206 GLY A CA 1
ATOM 1530 C C . GLY A 1 206 ? -3.937 -5.904 12.588 1.00 96.69 206 GLY A C 1
ATOM 1531 O O . GLY A 1 206 ? -2.753 -5.661 12.334 1.00 96.69 206 GLY A O 1
ATOM 1532 N N . LYS A 1 207 ? -4.332 -6.448 13.736 1.00 95.50 207 LYS A N 1
ATOM 1533 C CA . LYS A 1 207 ? -3.382 -6.833 14.775 1.00 95.50 207 LYS A CA 1
ATOM 1534 C C . LYS A 1 207 ? -3.862 -8.065 15.528 1.00 95.50 207 LYS A C 1
ATOM 1536 O O . LYS A 1 207 ? -4.875 -8.028 16.217 1.00 95.50 207 LYS A O 1
ATOM 1541 N N . THR A 1 208 ? -3.048 -9.112 15.489 1.00 94.88 208 THR A N 1
ATOM 1542 C CA . THR A 1 208 ? -3.359 -10.393 16.118 1.00 94.88 208 THR A CA 1
ATOM 1543 C C . THR A 1 208 ? -3.379 -10.293 17.644 1.00 94.88 208 THR A C 1
ATOM 1545 O O . THR A 1 208 ? -2.496 -9.697 18.270 1.00 94.88 208 THR A O 1
ATOM 1548 N N . ASP A 1 209 ? -4.338 -10.969 18.272 1.00 92.00 209 ASP A N 1
ATOM 1549 C CA . ASP A 1 209 ? -4.445 -11.097 19.733 1.00 92.00 209 ASP A CA 1
ATOM 1550 C C . ASP A 1 209 ? -3.759 -12.375 20.278 1.00 92.00 209 ASP A C 1
ATOM 1552 O O . ASP A 1 209 ? -3.559 -12.539 21.483 1.00 92.00 209 ASP A O 1
ATOM 1556 N N . GLY A 1 210 ? -3.371 -13.289 19.378 1.00 91.88 210 GLY A N 1
ATOM 1557 C CA . GLY A 1 210 ? -2.739 -14.573 19.680 1.00 91.88 210 GLY A CA 1
ATOM 1558 C C . GLY A 1 210 ? -3.693 -15.693 20.099 1.00 91.88 210 GLY A C 1
ATOM 1559 O O . GLY A 1 210 ? -3.227 -16.779 20.461 1.00 91.88 210 GLY A O 1
ATOM 1560 N N . THR A 1 211 ? -5.006 -15.460 20.086 1.00 91.94 211 THR A N 1
ATOM 1561 C CA . THR A 1 211 ? -6.012 -16.422 20.553 1.00 91.94 211 THR A CA 1
ATOM 1562 C C . THR A 1 211 ? -7.155 -16.643 19.575 1.00 91.94 211 THR A C 1
ATOM 1564 O O . THR A 1 211 ? -7.575 -17.795 19.407 1.00 91.94 211 THR A O 1
ATOM 1567 N N . ALA A 1 212 ? -7.625 -15.589 18.916 1.00 95.38 212 ALA A N 1
ATOM 1568 C CA . ALA A 1 212 ? -8.685 -15.625 17.931 1.00 95.38 212 ALA A CA 1
ATOM 1569 C C . ALA A 1 212 ? -8.142 -15.299 16.526 1.00 95.38 212 ALA A C 1
ATOM 1571 O O . ALA A 1 212 ? -7.136 -14.609 16.377 1.00 95.38 212 ALA A O 1
ATOM 1572 N N . PRO A 1 213 ? -8.735 -15.890 15.476 1.00 97.06 213 PRO A N 1
ATOM 1573 C CA . PRO A 1 213 ? -8.408 -15.553 14.100 1.00 97.06 213 PRO A CA 1
ATOM 1574 C C . PRO A 1 213 ? -9.174 -14.323 13.609 1.00 97.06 213 PRO A C 1
ATOM 1576 O O . PRO A 1 213 ? -10.404 -14.298 13.657 1.00 97.06 213 PRO A O 1
ATOM 1579 N N . ASP A 1 214 ? -8.480 -13.422 12.939 1.00 98.38 214 ASP A N 1
ATOM 1580 C CA . ASP A 1 214 ? -9.099 -12.267 12.302 1.00 98.38 214 ASP A CA 1
ATOM 1581 C C . ASP A 1 214 ? -9.663 -12.673 10.935 1.00 98.38 214 ASP A C 1
ATOM 1583 O O . ASP A 1 214 ? -8.983 -13.317 10.124 1.00 98.38 214 ASP A O 1
ATOM 1587 N N . HIS A 1 215 ? -10.920 -12.321 10.655 1.00 98.75 215 HIS A N 1
ATOM 1588 C CA . HIS A 1 215 ? -11.554 -12.599 9.365 1.00 98.75 215 HIS A CA 1
ATOM 1589 C C . HIS A 1 215 ? -11.862 -11.319 8.587 1.00 98.75 215 HIS A C 1
ATOM 1591 O O . HIS A 1 215 ? -12.498 -10.399 9.103 1.00 98.75 215 HIS A O 1
ATOM 1597 N N . TYR A 1 216 ? -11.511 -11.319 7.300 1.00 98.81 216 TYR A N 1
ATOM 1598 C CA . TYR A 1 216 ? -11.783 -10.234 6.355 1.00 98.81 216 TYR A CA 1
ATOM 1599 C C . TYR A 1 216 ? -12.593 -10.745 5.171 1.00 98.81 216 TYR A C 1
ATOM 1601 O O . TYR A 1 216 ? -12.232 -11.746 4.553 1.00 98.81 216 TYR A O 1
ATOM 1609 N N . ALA A 1 217 ? -13.683 -10.064 4.837 1.00 98.81 217 ALA A N 1
ATOM 1610 C CA . ALA A 1 217 ? -14.614 -10.459 3.790 1.00 98.81 217 ALA A CA 1
ATOM 1611 C C . ALA A 1 217 ? -14.405 -9.652 2.505 1.00 98.81 217 ALA A C 1
ATOM 1613 O O . ALA A 1 217 ? -14.275 -8.428 2.530 1.00 98.81 217 ALA A O 1
ATOM 1614 N N . PHE A 1 218 ? -14.458 -10.335 1.362 1.00 98.81 218 PHE A N 1
ATOM 1615 C CA . PHE A 1 218 ? -14.459 -9.706 0.043 1.00 98.81 218 PHE A CA 1
ATOM 1616 C C . PHE A 1 218 ? -15.289 -10.517 -0.957 1.00 98.81 218 PHE A C 1
ATOM 1618 O O . PHE A 1 218 ? -15.392 -11.742 -0.886 1.00 98.81 218 PHE A O 1
ATOM 1625 N N . ALA A 1 219 ? -15.903 -9.829 -1.918 1.00 98.56 219 ALA A N 1
ATO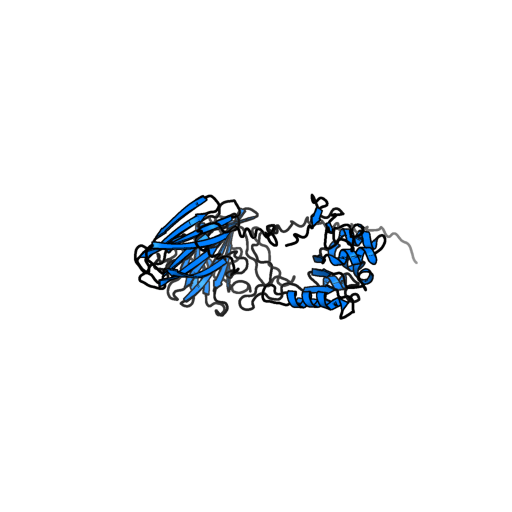M 1626 C CA . ALA A 1 219 ? -16.718 -10.470 -2.945 1.00 98.56 219 ALA A CA 1
ATOM 1627 C C . ALA A 1 219 ? -15.878 -10.864 -4.167 1.00 98.56 219 ALA A C 1
ATOM 1629 O O . ALA A 1 219 ? -15.086 -10.054 -4.659 1.00 98.56 219 ALA A O 1
ATOM 1630 N N . LEU A 1 220 ? -16.119 -12.068 -4.693 1.00 98.31 220 LEU A N 1
ATOM 1631 C CA . LEU A 1 220 ? -15.590 -12.538 -5.974 1.00 98.31 220 LEU A CA 1
ATOM 1632 C C . LEU A 1 220 ? -16.726 -12.909 -6.929 1.00 98.31 220 LEU A C 1
ATOM 1634 O O . LEU A 1 220 ? -17.742 -13.484 -6.525 1.00 98.31 220 LEU A O 1
ATOM 1638 N N . ALA A 1 221 ? -16.534 -12.631 -8.216 1.00 97.56 221 ALA A N 1
ATOM 1639 C CA . ALA A 1 221 ? -17.347 -13.188 -9.291 1.00 97.56 221 ALA A CA 1
ATOM 1640 C C . ALA A 1 221 ? -16.858 -14.594 -9.687 1.00 97.56 221 ALA A C 1
ATOM 1642 O O . ALA A 1 221 ? -15.685 -14.930 -9.536 1.00 97.56 221 ALA A O 1
ATOM 1643 N N . ALA A 1 222 ? -17.746 -15.420 -10.250 1.00 97.44 222 ALA A N 1
ATOM 1644 C CA . ALA A 1 222 ? -17.352 -16.724 -10.785 1.00 97.44 222 ALA A CA 1
ATOM 1645 C C . ALA A 1 222 ? -16.315 -16.554 -11.911 1.00 97.44 222 ALA A C 1
ATOM 1647 O O . ALA A 1 222 ? -16.541 -15.805 -12.862 1.00 97.44 222 ALA A O 1
ATOM 1648 N N . GLY A 1 223 ? -15.194 -17.263 -11.812 1.00 95.38 223 GLY A N 1
ATOM 1649 C CA . GLY A 1 223 ? -14.063 -17.181 -12.734 1.00 95.38 223 GLY A CA 1
ATOM 1650 C C . GLY A 1 223 ? -13.110 -16.008 -12.484 1.00 95.38 223 GLY A C 1
ATOM 1651 O O . GLY A 1 223 ? -12.118 -15.902 -13.201 1.00 95.38 223 GLY A O 1
ATOM 1652 N N . GLN A 1 224 ? -13.378 -15.142 -11.501 1.00 96.00 224 GLN A N 1
ATOM 1653 C CA . GLN A 1 224 ? -12.464 -14.061 -11.135 1.00 96.00 224 GLN A CA 1
ATOM 1654 C C . GLN A 1 224 ? -11.232 -14.637 -10.431 1.00 96.00 224 GLN A C 1
ATOM 1656 O O . GLN A 1 224 ? -11.359 -15.510 -9.569 1.00 96.00 224 GLN A O 1
ATOM 1661 N N . THR A 1 225 ? -10.048 -14.158 -10.815 1.00 95.94 225 THR A N 1
ATOM 1662 C CA . THR A 1 225 ? -8.807 -14.462 -10.100 1.00 95.94 225 THR A CA 1
ATOM 1663 C C . THR A 1 225 ? -8.715 -13.626 -8.831 1.00 95.94 225 THR A C 1
ATOM 1665 O O . THR A 1 225 ? -9.155 -12.476 -8.816 1.00 95.94 225 THR A O 1
ATOM 1668 N N . VAL A 1 226 ? -8.124 -14.185 -7.784 1.00 96.81 226 VAL A N 1
ATOM 1669 C CA . VAL A 1 226 ? -7.745 -13.459 -6.577 1.00 96.81 226 VAL A CA 1
ATOM 1670 C C . VAL A 1 226 ? -6.350 -13.889 -6.139 1.00 96.81 226 VAL A C 1
ATOM 1672 O O . VAL A 1 226 ? -6.027 -15.082 -6.176 1.00 96.81 226 VAL A O 1
ATOM 1675 N N . THR A 1 227 ? -5.551 -12.920 -5.718 1.00 96.62 227 THR A N 1
ATOM 1676 C CA . THR A 1 227 ? -4.292 -13.147 -5.013 1.00 96.62 227 THR A CA 1
ATOM 1677 C C . THR A 1 227 ? -4.370 -12.458 -3.657 1.00 96.62 227 THR A C 1
ATOM 1679 O O . THR A 1 227 ? -4.867 -11.338 -3.550 1.00 96.62 227 THR A O 1
ATOM 1682 N N . LEU A 1 228 ? -3.933 -13.152 -2.610 1.00 98.06 228 LEU A N 1
ATOM 1683 C CA . LEU A 1 228 ? -3.852 -12.633 -1.254 1.00 98.06 228 LEU A CA 1
ATOM 1684 C C . LEU A 1 228 ? -2.391 -12.638 -0.813 1.00 98.06 228 LEU A C 1
ATOM 1686 O O . LEU A 1 228 ? -1.693 -13.625 -1.045 1.00 98.06 228 LEU A O 1
ATOM 1690 N N . ALA A 1 229 ? -1.960 -11.574 -0.150 1.00 96.75 229 ALA A N 1
ATOM 1691 C CA . ALA A 1 229 ? -0.649 -11.478 0.480 1.00 96.75 229 ALA A CA 1
ATOM 1692 C C . ALA A 1 229 ? -0.800 -10.946 1.908 1.00 96.75 229 ALA A C 1
ATOM 1694 O O . ALA A 1 229 ? -1.689 -10.139 2.183 1.00 96.75 229 ALA A O 1
ATOM 1695 N N . LEU A 1 230 ? 0.051 -11.417 2.810 1.00 96.94 230 LEU A N 1
ATOM 1696 C CA . LEU A 1 230 ? 0.062 -11.045 4.219 1.00 96.94 230 LEU A CA 1
ATOM 1697 C C . LEU A 1 230 ? 1.502 -10.778 4.652 1.00 96.94 230 LEU A C 1
ATOM 1699 O O . LEU A 1 230 ? 2.384 -11.600 4.399 1.00 96.94 230 LEU A O 1
ATOM 1703 N N . SER A 1 231 ? 1.707 -9.660 5.344 1.00 93.12 231 SER A N 1
ATOM 1704 C CA . SER A 1 231 ? 2.987 -9.317 5.963 1.00 93.12 231 SER A CA 1
ATOM 1705 C C . SER A 1 231 ? 2.778 -8.671 7.329 1.00 93.12 231 SER A C 1
ATOM 1707 O O . SER A 1 231 ? 1.943 -7.771 7.440 1.00 93.12 231 SER A O 1
ATOM 1709 N N . PRO A 1 232 ? 3.541 -9.068 8.361 1.00 92.56 232 PRO A N 1
ATOM 1710 C CA . PRO A 1 232 ? 3.685 -8.278 9.580 1.00 92.56 232 PRO A CA 1
ATOM 1711 C C . PRO A 1 232 ? 4.275 -6.897 9.269 1.00 92.56 232 PRO A C 1
ATOM 1713 O O . PRO A 1 232 ? 5.155 -6.791 8.416 1.00 92.56 232 PRO A O 1
ATOM 1716 N N . THR A 1 233 ? 3.854 -5.849 9.978 1.00 87.25 233 THR A N 1
ATOM 1717 C CA . THR A 1 233 ? 4.400 -4.491 9.793 1.00 87.25 233 THR A CA 1
ATOM 1718 C C . THR A 1 233 ? 5.739 -4.297 10.506 1.00 87.25 233 THR A C 1
ATOM 1720 O O . THR A 1 233 ? 6.504 -3.393 10.169 1.00 87.25 233 THR A O 1
ATOM 1723 N N . GLN A 1 234 ? 6.073 -5.158 11.474 1.00 84.75 234 GLN A N 1
ATOM 1724 C CA . GLN A 1 234 ? 7.353 -5.119 12.175 1.00 84.75 234 GLN A CA 1
ATOM 1725 C C . GLN A 1 234 ? 8.418 -5.947 11.439 1.00 84.75 234 GLN A C 1
ATOM 1727 O O . GLN A 1 234 ? 8.307 -7.175 11.345 1.00 84.75 234 GLN A O 1
ATOM 1732 N N . ALA A 1 235 ? 9.490 -5.276 11.001 1.00 70.44 235 ALA A N 1
ATOM 1733 C CA . ALA A 1 235 ? 10.585 -5.857 10.215 1.00 70.44 235 ALA A CA 1
ATOM 1734 C C . ALA A 1 235 ? 11.271 -7.070 10.879 1.00 70.44 235 ALA A C 1
ATOM 1736 O O . ALA A 1 235 ? 11.613 -8.030 10.196 1.00 70.44 235 ALA A O 1
ATOM 1737 N N . ASP A 1 236 ? 11.406 -7.073 12.209 1.00 77.69 236 ASP A N 1
ATOM 1738 C CA . ASP A 1 236 ? 12.081 -8.148 12.958 1.00 77.69 236 ASP A CA 1
ATOM 1739 C C . ASP A 1 236 ? 11.185 -9.373 13.241 1.00 77.69 236 ASP A C 1
ATOM 1741 O O . ASP A 1 236 ? 11.579 -10.291 13.970 1.00 77.69 236 ASP A O 1
ATOM 1745 N N . THR A 1 237 ? 9.956 -9.402 12.714 1.00 84.00 237 THR A N 1
ATOM 1746 C CA . THR A 1 237 ? 9.025 -10.507 12.972 1.00 84.00 237 THR A CA 1
ATOM 1747 C C . THR A 1 237 ? 9.528 -11.793 12.298 1.00 84.00 237 THR A C 1
ATOM 1749 O O . THR A 1 237 ? 9.799 -11.775 11.095 1.00 84.00 237 THR A O 1
ATOM 1752 N N . PRO A 1 238 ? 9.637 -12.930 13.013 1.00 83.56 238 PRO A N 1
ATOM 1753 C CA . PRO A 1 238 ? 10.067 -14.192 12.410 1.00 83.56 238 PRO A CA 1
ATOM 1754 C C . PRO A 1 238 ? 9.170 -14.620 11.243 1.00 83.56 238 PRO A C 1
ATOM 1756 O O . PRO A 1 238 ? 7.962 -14.399 11.281 1.00 83.56 238 PRO A O 1
ATOM 1759 N N . GLU A 1 239 ? 9.755 -15.265 10.232 1.00 80.06 239 GLU A N 1
ATOM 1760 C CA . GLU A 1 239 ? 8.995 -15.865 9.127 1.00 80.06 239 GLU A CA 1
ATOM 1761 C C . GLU A 1 239 ? 7.937 -16.846 9.660 1.00 80.06 239 GLU A C 1
ATOM 1763 O O . GLU A 1 239 ? 8.226 -17.666 10.543 1.00 80.06 239 GLU A O 1
ATOM 1768 N N . GLY A 1 240 ? 6.708 -16.753 9.148 1.00 83.06 240 GLY A N 1
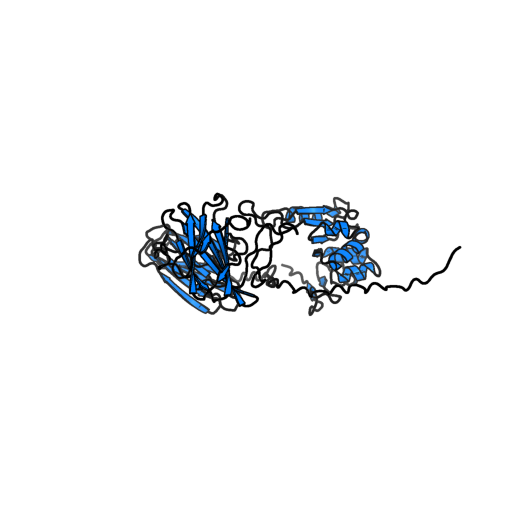ATOM 1769 C CA . GLY A 1 240 ? 5.599 -17.624 9.542 1.00 83.06 240 GLY A CA 1
ATOM 1770 C C . GLY A 1 240 ? 5.040 -17.341 10.939 1.00 83.06 240 GLY A C 1
ATOM 1771 O O . GLY A 1 240 ? 4.323 -18.175 11.497 1.00 83.06 240 GLY A O 1
ATOM 1772 N N . ALA A 1 241 ? 5.361 -16.187 11.535 1.00 91.06 241 ALA A N 1
ATOM 1773 C CA . ALA A 1 241 ? 4.725 -15.734 12.775 1.00 91.06 241 ALA A CA 1
ATOM 1774 C C . ALA A 1 241 ? 3.249 -15.349 12.580 1.00 91.06 241 ALA A C 1
ATOM 1776 O O . ALA A 1 241 ? 2.502 -15.277 13.560 1.00 91.06 241 ALA A O 1
ATOM 1777 N N . VAL A 1 242 ? 2.851 -15.122 11.328 1.00 95.00 242 VAL A N 1
ATOM 1778 C CA . VAL A 1 242 ? 1.469 -14.973 10.886 1.00 95.00 242 VAL A CA 1
ATOM 1779 C C . VAL A 1 242 ? 1.154 -16.037 9.831 1.00 95.00 242 VAL A C 1
ATOM 1781 O O . VAL A 1 242 ? 2.031 -16.502 9.107 1.00 95.00 242 VAL A O 1
ATOM 1784 N N . VAL A 1 243 ? -0.105 -16.454 9.757 1.00 96.88 243 VAL A N 1
ATOM 1785 C CA . VAL A 1 243 ? -0.595 -17.478 8.831 1.00 96.88 243 VAL A CA 1
ATOM 1786 C C . VAL A 1 243 ? -1.815 -16.934 8.112 1.00 96.88 243 VAL A C 1
ATOM 1788 O O . VAL A 1 243 ? -2.751 -16.448 8.749 1.00 96.88 243 VAL A O 1
ATOM 1791 N N . LEU A 1 244 ? -1.800 -17.058 6.785 1.00 98.56 244 LEU A N 1
ATOM 1792 C CA . LEU A 1 244 ? -2.881 -16.643 5.902 1.00 98.56 244 LEU A CA 1
ATOM 1793 C C . LEU A 1 244 ? -3.652 -17.855 5.388 1.00 98.56 244 LEU A C 1
ATOM 1795 O O . LEU A 1 244 ? -3.067 -18.823 4.902 1.00 98.56 244 LEU A O 1
ATOM 1799 N N . GLU A 1 245 ? -4.974 -17.773 5.413 1.00 98.75 245 GLU A N 1
ATOM 1800 C CA . GLU A 1 245 ? -5.860 -18.789 4.861 1.00 98.75 245 GLU A CA 1
ATOM 1801 C C . GLU A 1 245 ? -6.968 -18.151 4.019 1.00 98.75 245 GLU A C 1
ATOM 1803 O O . GLU A 1 245 ? -7.512 -17.105 4.363 1.00 98.75 245 GLU A O 1
ATOM 1808 N N . LEU A 1 246 ? -7.335 -18.807 2.918 1.00 98.81 246 LEU A N 1
ATOM 1809 C CA . LEU A 1 246 ? -8.485 -18.454 2.091 1.00 98.81 246 LEU A CA 1
ATOM 1810 C C . LEU A 1 246 ? -9.640 -19.403 2.407 1.00 98.81 246 LEU A C 1
ATOM 1812 O O . LEU A 1 246 ? -9.492 -20.622 2.281 1.00 98.81 246 LEU A O 1
ATOM 1816 N N . LEU A 1 247 ? -10.799 -18.852 2.759 1.00 98.88 247 LEU A N 1
ATOM 1817 C CA . LEU A 1 247 ? -12.023 -19.601 3.029 1.00 98.88 247 LEU A CA 1
ATOM 1818 C C . LEU A 1 247 ? -13.091 -19.342 1.959 1.00 98.88 247 LEU A C 1
ATOM 1820 O O . LEU A 1 247 ? -13.179 -18.258 1.376 1.00 98.88 247 LEU A O 1
ATOM 1824 N N . ASP A 1 248 ? -13.926 -20.349 1.729 1.00 98.44 248 ASP A N 1
ATOM 1825 C CA . ASP A 1 248 ? -15.079 -20.281 0.837 1.00 98.44 248 ASP A CA 1
ATOM 1826 C C . ASP A 1 248 ? -16.285 -19.557 1.482 1.00 98.44 248 ASP A C 1
ATOM 1828 O O . ASP A 1 248 ? -16.265 -19.260 2.680 1.00 98.44 248 ASP A O 1
ATOM 1832 N N . PRO A 1 249 ? -17.380 -19.315 0.731 1.00 98.44 249 PRO A N 1
ATOM 1833 C CA . PRO A 1 249 ? -18.574 -18.657 1.270 1.00 98.44 249 PRO A CA 1
ATOM 1834 C C . PRO A 1 249 ? -19.301 -19.388 2.408 1.00 98.44 249 PRO A C 1
ATOM 1836 O O . PRO A 1 249 ? -20.207 -18.822 3.014 1.00 98.44 249 PRO A O 1
ATOM 1839 N N . SER A 1 250 ? -18.951 -20.644 2.691 1.00 97.69 250 SER A N 1
ATOM 1840 C CA . SER A 1 250 ? -19.456 -21.413 3.834 1.00 97.69 250 SER A CA 1
ATOM 1841 C C . SER A 1 250 ? -18.519 -21.383 5.050 1.00 97.69 250 SER A C 1
ATOM 1843 O O . SER A 1 250 ? -18.839 -21.991 6.072 1.00 97.69 250 SER A O 1
ATOM 1845 N N . GLY A 1 251 ? -17.372 -20.701 4.943 1.00 97.62 251 GLY A N 1
ATOM 1846 C CA . GLY A 1 251 ? -16.311 -20.680 5.950 1.00 97.62 251 GLY A CA 1
ATOM 1847 C C . GLY A 1 251 ? -15.378 -21.896 5.894 1.00 97.62 251 GLY A C 1
ATOM 1848 O O . GLY A 1 251 ? -14.621 -22.130 6.836 1.00 97.62 251 GLY A O 1
ATOM 1849 N N . SER A 1 252 ? -15.425 -22.695 4.823 1.00 98.25 252 SER A N 1
ATOM 1850 C CA . SER A 1 252 ? -14.552 -23.863 4.660 1.00 98.25 252 SER A CA 1
ATOM 1851 C C . SER A 1 252 ? -13.198 -23.460 4.078 1.00 98.25 252 SER A C 1
ATOM 1853 O O . SER A 1 252 ? -13.135 -22.669 3.141 1.00 98.25 252 SER A O 1
ATOM 1855 N N . LEU A 1 253 ? -12.111 -24.037 4.596 1.00 98.56 253 LEU A N 1
ATOM 1856 C CA . LEU A 1 253 ? -10.752 -23.777 4.114 1.00 98.56 253 LEU A CA 1
ATOM 1857 C C . LEU A 1 253 ? -10.569 -24.234 2.656 1.00 98.56 253 LEU A C 1
ATOM 1859 O O . LEU A 1 253 ? -10.811 -25.397 2.332 1.00 98.56 253 LEU A O 1
ATOM 1863 N N . ILE A 1 254 ? -10.095 -23.323 1.804 1.00 98.31 254 ILE A N 1
ATOM 1864 C CA . ILE A 1 254 ? -9.710 -23.575 0.408 1.00 98.31 254 ILE A CA 1
ATOM 1865 C C . ILE A 1 254 ? -8.199 -23.780 0.307 1.00 98.31 254 ILE A C 1
ATOM 1867 O O . ILE A 1 254 ? -7.751 -24.756 -0.294 1.00 98.31 254 ILE A O 1
ATOM 1871 N N . SER A 1 255 ? -7.423 -22.841 0.853 1.00 97.88 255 SER A N 1
ATOM 1872 C CA . SER A 1 255 ? -5.964 -22.811 0.731 1.00 97.88 255 SER A CA 1
ATOM 1873 C C . SER A 1 255 ? -5.330 -22.130 1.934 1.00 97.88 255 SER A C 1
ATOM 1875 O O . SER A 1 255 ? -5.938 -21.249 2.534 1.00 97.88 255 SER A O 1
ATOM 1877 N N . MET A 1 256 ? -4.094 -22.514 2.238 1.00 97.81 256 MET A N 1
ATOM 1878 C CA . MET A 1 256 ? -3.203 -21.782 3.141 1.00 97.81 256 MET A CA 1
ATOM 1879 C C . MET A 1 256 ? -2.161 -21.035 2.306 1.00 97.81 256 MET A C 1
ATOM 1881 O O . MET A 1 256 ? -1.925 -21.419 1.155 1.00 97.81 256 MET A O 1
ATOM 1885 N N . GLY A 1 257 ? -1.573 -19.988 2.875 1.00 96.38 257 GLY A N 1
ATOM 1886 C CA . GLY A 1 257 ? -0.450 -19.271 2.290 1.00 96.38 257 GLY A CA 1
ATOM 1887 C C . GLY A 1 257 ? 0.829 -20.105 2.265 1.00 96.38 257 GLY A C 1
ATOM 1888 O O . GLY A 1 257 ? 1.012 -21.020 3.071 1.00 96.38 257 GLY A O 1
ATOM 1889 N N . ASP A 1 258 ? 1.705 -19.797 1.314 1.00 92.81 258 ASP A N 1
ATOM 1890 C CA . ASP A 1 258 ? 3.105 -20.218 1.324 1.00 92.81 258 ASP A CA 1
ATOM 1891 C C . ASP A 1 258 ? 4.038 -19.014 1.540 1.00 92.81 258 ASP A C 1
ATOM 1893 O O . ASP A 1 258 ? 3.607 -17.870 1.418 1.00 92.81 258 ASP A O 1
ATOM 1897 N N . SER A 1 259 ? 5.302 -19.279 1.882 1.00 90.44 259 SER A N 1
ATOM 1898 C CA . SER A 1 259 ? 6.341 -18.263 2.116 1.00 90.44 259 SER A CA 1
ATOM 1899 C C . SER A 1 259 ? 7.405 -18.238 1.009 1.00 90.44 259 SER A C 1
ATOM 1901 O O . SER A 1 259 ? 8.575 -17.951 1.249 1.00 90.44 259 SER A O 1
ATOM 1903 N N . ALA A 1 260 ? 7.041 -18.610 -0.225 1.00 83.19 260 ALA A N 1
ATOM 1904 C CA . ALA A 1 260 ? 8.014 -18.681 -1.317 1.00 83.19 260 ALA A CA 1
ATOM 1905 C C . ALA A 1 260 ? 8.446 -17.297 -1.832 1.00 83.19 260 ALA A C 1
ATOM 1907 O O . ALA A 1 260 ? 9.533 -17.179 -2.404 1.00 83.19 260 ALA A O 1
ATOM 1908 N N . ALA A 1 261 ? 7.594 -16.282 -1.665 1.00 83.38 261 ALA A N 1
ATOM 1909 C CA . ALA A 1 261 ? 7.869 -14.910 -2.067 1.00 83.38 261 ALA A CA 1
ATOM 1910 C C . ALA A 1 261 ? 8.675 -14.165 -0.989 1.00 83.38 261 ALA A C 1
ATOM 1912 O O . ALA A 1 261 ? 8.456 -14.358 0.199 1.00 83.38 261 ALA A O 1
ATOM 1913 N N . SER A 1 262 ? 9.597 -13.290 -1.389 1.00 81.00 262 SER A N 1
ATOM 1914 C CA . SER A 1 262 ? 10.476 -12.541 -0.480 1.00 81.00 262 SER A CA 1
ATOM 1915 C C . SER A 1 262 ? 9.973 -11.135 -0.138 1.00 81.00 262 SER A C 1
ATOM 1917 O O . SER A 1 262 ? 10.567 -10.454 0.697 1.00 81.00 262 SER A O 1
ATOM 1919 N N . ASN A 1 263 ? 8.913 -10.681 -0.805 1.00 79.88 263 ASN A N 1
ATOM 1920 C CA . ASN A 1 263 ? 8.250 -9.390 -0.597 1.00 79.88 263 ASN A CA 1
ATOM 1921 C C . ASN A 1 263 ? 6.946 -9.502 0.224 1.00 79.88 263 ASN A C 1
ATOM 1923 O O . ASN A 1 263 ? 6.294 -8.486 0.471 1.00 79.88 263 ASN A O 1
ATOM 1927 N N . ALA A 1 264 ? 6.569 -10.714 0.649 1.00 88.44 264 ALA A N 1
ATOM 1928 C CA . ALA A 1 264 ? 5.442 -10.995 1.540 1.00 88.44 264 ALA A CA 1
ATOM 1929 C C . ALA A 1 264 ? 5.768 -12.181 2.468 1.00 88.44 264 ALA A C 1
ATOM 1931 O O . ALA A 1 264 ? 6.543 -13.049 2.083 1.00 88.44 264 ALA A O 1
ATOM 1932 N N . ASP A 1 265 ? 5.179 -12.249 3.667 1.00 90.88 265 ASP A N 1
ATOM 1933 C CA . ASP A 1 265 ? 5.417 -13.372 4.597 1.00 90.88 265 ASP A CA 1
ATOM 1934 C C . ASP A 1 265 ? 4.595 -14.618 4.235 1.00 90.88 265 ASP A C 1
ATOM 1936 O O . ASP A 1 265 ? 5.061 -15.753 4.356 1.00 90.88 265 ASP A O 1
ATOM 1940 N N . GLN A 1 266 ? 3.355 -14.405 3.788 1.00 94.62 266 GLN A N 1
ATOM 1941 C CA . GLN A 1 266 ? 2.439 -15.458 3.358 1.00 94.62 266 GLN A CA 1
ATOM 1942 C C . GLN A 1 266 ? 1.680 -15.039 2.103 1.00 94.62 266 GLN A C 1
ATOM 1944 O O . GLN A 1 266 ? 1.205 -13.904 2.003 1.00 94.62 266 GLN A O 1
ATOM 1949 N N . MET A 1 267 ? 1.490 -15.976 1.175 1.00 94.12 267 MET A N 1
ATOM 1950 C CA . MET A 1 267 ? 0.840 -15.678 -0.094 1.00 94.12 267 MET A CA 1
ATOM 1951 C C . MET A 1 267 ? -0.028 -16.810 -0.635 1.00 94.12 267 MET A C 1
ATOM 1953 O O . MET A 1 267 ? 0.332 -17.981 -0.580 1.00 94.12 267 MET A O 1
ATOM 1957 N N . ILE A 1 268 ? -1.178 -16.446 -1.202 1.00 95.69 268 ILE A N 1
ATOM 1958 C CA . ILE A 1 268 ? -2.068 -17.334 -1.957 1.00 95.69 268 ILE A CA 1
ATOM 1959 C C . ILE A 1 268 ? -2.292 -16.673 -3.310 1.00 95.69 268 ILE A C 1
ATOM 1961 O O . ILE A 1 268 ? -3.030 -15.696 -3.398 1.00 95.69 268 ILE A O 1
ATOM 1965 N N . HIS A 1 269 ? -1.666 -17.181 -4.367 1.00 91.25 269 HIS A N 1
ATOM 1966 C CA . HIS A 1 269 ? -1.628 -16.488 -5.655 1.00 91.25 269 HIS A CA 1
ATOM 1967 C C . HIS A 1 269 ? -2.487 -17.169 -6.740 1.00 91.25 269 HIS A C 1
ATOM 1969 O O . HIS A 1 269 ? -2.555 -18.395 -6.837 1.00 91.25 269 HIS A O 1
ATOM 1975 N N . ASN A 1 270 ? -3.151 -16.365 -7.579 1.00 89.06 270 ASN A N 1
ATOM 1976 C CA . ASN A 1 270 ? -3.962 -16.769 -8.737 1.00 89.06 270 ASN A CA 1
ATOM 1977 C C . ASN A 1 270 ? -5.080 -17.796 -8.462 1.00 89.06 270 ASN A C 1
ATOM 1979 O O . ASN A 1 270 ? -5.407 -18.613 -9.333 1.00 89.06 270 ASN A O 1
ATOM 1983 N N . PHE A 1 271 ? -5.726 -17.762 -7.294 1.00 95.19 271 PHE A N 1
ATOM 1984 C CA . PHE A 1 271 ? -6.917 -18.587 -7.074 1.00 95.19 271 PHE A CA 1
ATOM 1985 C C . PHE A 1 271 ? -8.051 -18.138 -8.006 1.00 95.19 271 PHE A C 1
ATOM 1987 O O . PHE A 1 271 ? -8.345 -16.952 -8.100 1.00 95.19 271 PHE A O 1
ATOM 1994 N N . ILE A 1 272 ? -8.717 -19.074 -8.688 1.00 95.88 272 ILE A N 1
ATOM 1995 C CA . ILE A 1 272 ? -9.859 -18.778 -9.565 1.00 95.88 272 ILE A CA 1
ATOM 1996 C C . ILE A 1 272 ? -11.144 -19.187 -8.849 1.00 95.88 272 ILE A C 1
ATOM 1998 O O . ILE A 1 272 ? -11.377 -20.377 -8.627 1.00 95.88 272 ILE A O 1
ATOM 2002 N N . ALA A 1 273 ? -12.008 -18.220 -8.544 1.00 97.06 273 ALA A N 1
ATOM 2003 C CA . ALA A 1 273 ? -13.264 -18.478 -7.849 1.00 97.06 273 ALA A CA 1
ATOM 2004 C C . ALA A 1 273 ? -14.187 -19.404 -8.672 1.00 97.06 273 ALA A C 1
ATOM 2006 O O . ALA A 1 273 ? -14.602 -19.034 -9.774 1.00 97.06 273 ALA A O 1
ATOM 2007 N N . PRO A 1 274 ? -14.578 -20.593 -8.174 1.00 97.44 274 PRO A N 1
ATOM 2008 C CA . PRO A 1 274 ? -15.447 -21.507 -8.922 1.00 97.44 274 PRO A CA 1
ATOM 2009 C C . PRO A 1 274 ? -16.892 -20.998 -9.032 1.00 97.44 274 PRO A C 1
ATOM 2011 O O . PRO A 1 274 ? -17.617 -21.364 -9.959 1.00 97.44 274 PRO A O 1
ATOM 2014 N N . ALA A 1 275 ? -17.317 -20.158 -8.089 1.00 98.12 275 ALA A N 1
ATOM 2015 C CA . ALA A 1 275 ? -18.635 -19.547 -8.036 1.00 98.12 275 ALA A CA 1
ATOM 2016 C C . ALA A 1 275 ? -18.539 -18.132 -7.457 1.00 98.12 275 ALA A C 1
ATOM 2018 O O . ALA A 1 275 ? -17.602 -17.818 -6.720 1.00 98.12 275 ALA A O 1
ATOM 2019 N N . ALA A 1 276 ? -19.527 -17.296 -7.778 1.00 98.50 276 ALA A N 1
ATOM 2020 C CA . ALA A 1 276 ? -19.647 -15.982 -7.167 1.00 98.50 276 ALA A CA 1
ATOM 2021 C C . ALA A 1 276 ? -20.066 -16.111 -5.696 1.00 98.50 276 ALA A C 1
ATOM 2023 O O . ALA A 1 276 ? -20.879 -16.976 -5.360 1.00 98.50 276 ALA A O 1
ATOM 2024 N N . GLY A 1 277 ? -19.543 -15.242 -4.837 1.00 98.38 277 GLY A N 1
ATOM 2025 C CA . GLY A 1 277 ? -19.859 -15.234 -3.412 1.00 98.38 277 GLY A CA 1
ATOM 2026 C C . GLY A 1 277 ? -18.910 -14.356 -2.606 1.00 98.38 277 GLY A C 1
ATOM 2027 O O . GLY A 1 277 ? -17.977 -13.768 -3.154 1.00 98.38 277 GLY A O 1
ATOM 2028 N N . THR A 1 278 ? -19.166 -14.285 -1.303 1.00 98.69 278 THR A N 1
ATOM 2029 C CA . THR A 1 278 ? -18.256 -13.670 -0.333 1.00 98.69 278 THR A CA 1
ATOM 2030 C C . THR A 1 278 ? -17.245 -14.714 0.106 1.00 98.69 278 THR A C 1
ATOM 2032 O O . THR A 1 278 ? -17.637 -15.761 0.606 1.00 98.69 278 THR A O 1
ATOM 2035 N N . TYR A 1 279 ? -15.969 -14.443 -0.114 1.00 98.81 279 TYR A N 1
ATOM 2036 C CA . TYR A 1 279 ? -14.854 -15.255 0.360 1.00 98.81 279 TYR A CA 1
ATOM 2037 C C . TYR A 1 279 ? -14.194 -14.535 1.532 1.00 98.81 279 TYR A C 1
ATOM 2039 O O . TYR A 1 279 ? -14.455 -13.348 1.759 1.00 98.81 279 TYR A O 1
ATOM 2047 N N . TYR A 1 280 ? -13.353 -15.257 2.269 1.00 98.88 280 TYR A N 1
ATOM 2048 C CA . TYR A 1 280 ? -12.729 -14.713 3.468 1.00 98.88 280 TYR A CA 1
ATOM 2049 C C . TYR A 1 280 ? -11.227 -14.951 3.478 1.00 98.88 280 TYR A C 1
ATOM 2051 O O . TYR A 1 280 ? -10.779 -16.068 3.217 1.00 98.88 280 TYR A O 1
ATOM 2059 N N . ALA A 1 281 ? -10.466 -13.918 3.823 1.00 98.81 281 ALA A N 1
ATOM 2060 C CA . ALA A 1 281 ? -9.118 -14.090 4.340 1.00 98.81 281 ALA A CA 1
ATOM 2061 C C . ALA A 1 281 ? -9.236 -14.355 5.842 1.00 98.81 281 ALA A C 1
ATOM 2063 O O . ALA A 1 281 ? -9.952 -13.630 6.535 1.00 98.81 281 ALA A O 1
ATOM 2064 N N . ARG A 1 282 ? -8.561 -15.390 6.332 1.00 98.81 282 ARG A N 1
ATOM 2065 C CA . ARG A 1 282 ? -8.409 -15.664 7.758 1.00 98.81 282 ARG A CA 1
ATOM 2066 C C . ARG A 1 282 ? -6.943 -15.509 8.129 1.00 98.81 282 ARG A C 1
ATOM 2068 O O . ARG A 1 282 ? -6.091 -16.138 7.500 1.00 98.81 282 ARG A O 1
ATOM 2075 N N . VAL A 1 283 ? -6.676 -14.686 9.134 1.00 98.62 283 VAL A N 1
ATOM 2076 C CA . VAL A 1 283 ? -5.338 -14.445 9.670 1.00 98.62 283 VAL A CA 1
ATOM 2077 C C . VAL A 1 283 ? -5.254 -15.021 11.074 1.00 98.62 283 VAL A C 1
ATOM 2079 O O . VAL A 1 283 ? -6.160 -14.868 11.884 1.00 98.62 283 VAL A O 1
ATOM 2082 N N . THR A 1 284 ? -4.163 -15.719 11.358 1.00 97.62 284 THR A N 1
ATOM 2083 C CA . THR A 1 284 ? -3.776 -16.093 12.724 1.00 97.62 284 THR A CA 1
ATOM 2084 C C . THR A 1 284 ? -2.316 -15.745 12.932 1.00 97.62 284 THR A C 1
ATOM 2086 O O . THR A 1 284 ? -1.562 -15.644 11.968 1.00 97.62 284 THR A O 1
ATOM 2089 N N . GLY A 1 285 ? -1.888 -15.587 14.176 1.00 95.25 285 GLY A N 1
ATOM 2090 C CA . GLY A 1 285 ? -0.486 -15.334 14.479 1.00 95.25 285 GLY A CA 1
ATOM 2091 C C . GLY A 1 285 ? -0.236 -15.251 15.972 1.00 95.25 285 GLY A C 1
ATOM 2092 O O . GLY A 1 285 ? -1.141 -15.469 16.777 1.00 95.25 285 GLY A O 1
ATOM 2093 N N . ASN A 1 286 ? 1.003 -14.952 16.348 1.00 92.44 286 ASN A N 1
ATOM 2094 C CA . ASN A 1 286 ? 1.338 -14.668 17.745 1.00 92.44 286 ASN A CA 1
ATOM 2095 C C . ASN A 1 286 ? 0.636 -13.393 18.223 1.00 92.44 286 ASN A C 1
ATOM 2097 O O . ASN A 1 286 ? 0.304 -12.540 17.411 1.00 92.44 286 ASN A O 1
ATOM 2101 N N . ALA A 1 287 ? 0.450 -13.240 19.533 1.00 91.88 287 ALA A N 1
ATOM 2102 C CA . ALA A 1 287 ? -0.124 -12.018 20.086 1.00 91.88 287 ALA A CA 1
ATOM 2103 C C . ALA A 1 287 ? 0.715 -10.779 19.737 1.00 91.88 287 ALA A C 1
ATOM 2105 O O . ALA A 1 287 ? 1.945 -10.843 19.691 1.00 91.88 287 ALA A O 1
ATOM 2106 N N . ASP A 1 288 ? 0.023 -9.657 19.569 1.00 90.56 288 ASP A N 1
ATOM 2107 C CA . ASP A 1 288 ? 0.575 -8.322 19.383 1.00 90.56 288 ASP A CA 1
ATOM 2108 C C . ASP A 1 288 ? 1.350 -8.079 18.075 1.00 90.56 288 ASP A C 1
ATOM 2110 O O . ASP A 1 288 ? 2.172 -7.162 18.020 1.00 90.56 288 ASP A O 1
ATOM 2114 N N . LEU A 1 289 ? 1.069 -8.836 17.010 1.00 93.94 289 LEU A N 1
ATOM 2115 C CA . LEU A 1 289 ? 1.646 -8.580 15.687 1.00 93.94 289 LEU A CA 1
ATOM 2116 C C . LEU A 1 289 ? 0.673 -7.766 14.843 1.00 93.94 289 LEU A C 1
ATOM 2118 O O . LEU A 1 289 ? -0.427 -8.219 14.545 1.00 93.94 289 LEU A O 1
ATOM 2122 N N . GLU A 1 290 ? 1.092 -6.567 14.453 1.00 94.50 290 GLU A N 1
ATOM 2123 C CA . GLU A 1 290 ? 0.354 -5.784 13.460 1.00 94.50 290 GLU A CA 1
ATOM 2124 C C . GLU A 1 290 ? 0.735 -6.293 12.071 1.00 94.50 290 GLU A C 1
ATOM 2126 O O . GLU A 1 290 ? 1.881 -6.680 11.831 1.00 94.50 290 GLU A O 1
ATOM 2131 N N . TYR A 1 291 ? -0.225 -6.340 11.161 1.00 96.19 291 TYR A N 1
ATOM 2132 C CA . TYR A 1 291 ? -0.030 -6.891 9.833 1.00 96.19 291 TYR A CA 1
ATOM 2133 C C . TYR A 1 291 ? -0.897 -6.177 8.799 1.00 96.19 291 TYR A C 1
ATOM 2135 O O . TYR A 1 291 ? -1.918 -5.568 9.118 1.00 96.19 291 TYR A O 1
ATOM 2143 N N . THR A 1 292 ? -0.518 -6.337 7.536 1.00 96.81 292 THR A N 1
ATOM 2144 C CA . THR A 1 292 ? -1.316 -5.934 6.380 1.00 96.81 292 THR A CA 1
ATOM 2145 C C . THR A 1 292 ? -1.776 -7.168 5.620 1.00 96.81 292 THR A C 1
ATOM 2147 O O . THR A 1 292 ? -0.961 -8.018 5.263 1.00 96.81 292 THR A O 1
ATOM 2150 N N . VAL A 1 293 ? -3.069 -7.241 5.310 1.00 98.12 293 VAL A N 1
ATOM 2151 C CA . VAL A 1 293 ? -3.629 -8.165 4.316 1.00 98.12 293 VAL A CA 1
ATOM 2152 C C . VAL A 1 293 ? -3.894 -7.390 3.036 1.00 98.12 293 VAL A C 1
ATOM 2154 O O . VAL A 1 293 ? -4.640 -6.415 3.042 1.00 98.12 293 VAL A O 1
ATOM 2157 N N . LEU A 1 294 ? -3.336 -7.860 1.926 1.00 97.94 294 LEU A N 1
ATOM 2158 C CA . LEU A 1 294 ? -3.624 -7.389 0.576 1.00 97.94 294 LEU A CA 1
ATOM 2159 C C . LEU A 1 294 ? -4.473 -8.430 -0.155 1.00 97.94 294 LEU A C 1
ATOM 2161 O O . LEU A 1 294 ? -4.180 -9.623 -0.098 1.00 97.94 294 LEU A O 1
ATOM 2165 N N . VAL A 1 295 ? -5.485 -7.977 -0.894 1.00 98.38 295 VAL A N 1
ATOM 2166 C CA . VAL A 1 295 ? -6.292 -8.808 -1.795 1.00 98.38 295 VAL A CA 1
ATOM 2167 C C . VAL A 1 295 ? -6.371 -8.131 -3.158 1.00 98.38 295 VAL A C 1
ATOM 2169 O O . VAL A 1 295 ? -7.025 -7.101 -3.296 1.00 98.38 295 VAL A O 1
ATOM 2172 N N . THR A 1 296 ? -5.763 -8.707 -4.191 1.00 97.38 296 THR A N 1
ATOM 2173 C CA . THR A 1 296 ? -5.956 -8.260 -5.577 1.00 97.38 296 THR A CA 1
ATOM 2174 C C . THR A 1 296 ? -7.024 -9.119 -6.243 1.00 97.38 296 THR A C 1
ATOM 2176 O O . THR A 1 296 ? -6.991 -10.347 -6.157 1.00 97.38 296 THR A O 1
ATOM 2179 N N . ARG A 1 297 ? -8.001 -8.502 -6.916 1.00 97.12 297 ARG A N 1
ATOM 2180 C CA . ARG A 1 297 ? -9.043 -9.220 -7.664 1.00 97.12 297 ARG A CA 1
ATOM 2181 C C . ARG A 1 297 ? -8.916 -8.901 -9.142 1.00 97.12 297 ARG A C 1
ATOM 2183 O O . ARG A 1 297 ? -8.871 -7.745 -9.542 1.00 97.12 297 ARG A O 1
ATOM 2190 N N . GLY A 1 298 ? -8.880 -9.931 -9.980 1.00 94.81 298 GLY A N 1
ATOM 2191 C CA . GLY A 1 298 ? -8.629 -9.767 -11.413 1.00 94.81 298 GLY A CA 1
ATOM 2192 C C . GLY A 1 298 ? -7.180 -9.401 -11.757 1.00 94.81 298 GLY A C 1
ATOM 2193 O O . GLY A 1 298 ? -6.887 -9.171 -12.927 1.00 94.81 298 GLY A O 1
ATOM 2194 N N . ALA A 1 299 ? -6.266 -9.400 -10.788 1.00 93.81 299 ALA A N 1
ATOM 2195 C CA . ALA A 1 299 ? -4.825 -9.251 -10.972 1.00 93.81 299 ALA A CA 1
ATOM 2196 C C . ALA A 1 299 ? -4.091 -10.250 -10.070 1.00 93.81 299 ALA A C 1
ATOM 2198 O O . ALA A 1 299 ? -4.663 -10.734 -9.096 1.00 93.81 299 ALA A O 1
ATOM 2199 N N . ASP A 1 300 ? -2.848 -10.560 -10.417 1.00 92.81 300 ASP A N 1
ATOM 2200 C CA . ASP A 1 300 ? -1.901 -11.219 -9.523 1.00 92.81 300 ASP A CA 1
ATOM 2201 C C . ASP A 1 300 ? -1.092 -10.159 -8.753 1.00 92.81 300 ASP A C 1
ATOM 2203 O O . ASP A 1 300 ? -1.211 -8.959 -9.023 1.00 92.81 300 ASP A O 1
ATOM 2207 N N . PHE A 1 301 ? -0.274 -10.590 -7.801 1.00 92.31 301 PHE A N 1
ATOM 2208 C CA . PHE A 1 301 ? 0.703 -9.736 -7.130 1.00 92.31 301 PHE A CA 1
ATOM 2209 C C . PHE A 1 301 ? 2.116 -10.240 -7.424 1.00 92.31 301 PHE A C 1
ATOM 2211 O O . PHE A 1 301 ? 2.321 -11.429 -7.681 1.00 92.31 301 PHE A O 1
ATOM 2218 N N . ASP A 1 302 ? 3.062 -9.316 -7.477 1.00 89.56 302 ASP A N 1
ATOM 2219 C CA . ASP A 1 302 ? 4.447 -9.589 -7.821 1.00 89.56 302 ASP A CA 1
ATOM 2220 C C . ASP A 1 302 ? 5.083 -10.539 -6.802 1.00 89.56 302 ASP A C 1
ATOM 2222 O O . ASP A 1 302 ? 4.933 -10.354 -5.594 1.00 89.56 302 ASP A O 1
ATOM 2226 N N . LEU A 1 303 ? 5.748 -11.583 -7.298 1.00 87.31 303 LEU A N 1
ATOM 2227 C CA . LEU A 1 303 ? 6.445 -12.572 -6.475 1.00 87.31 303 LEU A CA 1
ATOM 2228 C C . LEU A 1 303 ? 7.944 -12.331 -6.579 1.00 87.31 303 LEU A C 1
ATOM 2230 O O . LEU A 1 303 ? 8.548 -12.703 -7.589 1.00 87.31 303 LEU A O 1
ATOM 2234 N N . GLU A 1 304 ? 8.552 -11.757 -5.547 1.00 83.62 304 GLU A N 1
ATOM 2235 C CA . GLU A 1 304 ? 10.008 -11.631 -5.495 1.00 83.62 304 GLU A CA 1
ATOM 2236 C C . GLU A 1 304 ? 10.645 -12.902 -4.904 1.00 83.62 304 GLU A C 1
ATOM 2238 O O . GLU A 1 304 ? 10.047 -13.588 -4.087 1.00 83.62 304 GLU A O 1
ATOM 2243 N N . GLN A 1 305 ? 11.849 -13.314 -5.291 1.00 81.44 305 GLN A N 1
ATOM 2244 C CA . GLN A 1 305 ? 12.689 -12.697 -6.314 1.00 81.44 305 GLN A CA 1
ATOM 2245 C C . GLN A 1 305 ? 12.294 -13.155 -7.722 1.00 81.44 305 GLN A C 1
ATOM 2247 O O . GLN A 1 305 ? 12.261 -14.363 -7.967 1.00 81.44 305 GLN A O 1
ATOM 2252 N N . ASN A 1 306 ? 12.145 -12.234 -8.679 1.00 76.81 306 ASN A N 1
ATOM 2253 C CA . ASN A 1 306 ? 11.884 -12.584 -10.085 1.00 76.81 306 ASN A CA 1
ATOM 2254 C C . ASN A 1 306 ? 12.770 -11.877 -11.131 1.00 76.81 306 ASN A C 1
ATOM 2256 O O . ASN A 1 306 ? 12.564 -12.034 -12.338 1.00 76.81 306 ASN A O 1
ATOM 2260 N N . GLY A 1 307 ? 13.831 -11.193 -10.690 1.00 76.06 307 GLY A N 1
ATOM 2261 C CA . GLY A 1 307 ? 14.757 -10.449 -11.558 1.00 76.06 307 GLY A CA 1
ATOM 2262 C C . GLY A 1 307 ? 15.627 -11.279 -12.525 1.00 76.06 307 GLY A C 1
ATOM 2263 O O . GLY A 1 307 ? 16.418 -10.718 -13.286 1.00 76.06 307 GLY A O 1
ATOM 2264 N N . ARG A 1 308 ? 15.539 -12.617 -12.538 1.00 72.25 308 ARG A N 1
ATOM 2265 C CA . ARG A 1 308 ? 16.281 -13.497 -13.464 1.00 72.25 308 ARG A CA 1
ATOM 2266 C C . ARG A 1 308 ? 15.326 -14.433 -14.210 1.00 72.25 308 ARG A C 1
ATOM 2268 O O . ARG A 1 308 ? 14.266 -14.825 -13.750 1.00 72.25 308 ARG A O 1
ATOM 2275 N N . ALA A 1 309 ? 15.745 -14.909 -15.382 1.00 76.81 309 ALA A N 1
ATOM 2276 C CA . ALA A 1 309 ? 14.910 -15.819 -16.178 1.00 76.81 309 ALA A CA 1
ATOM 2277 C C . ALA A 1 309 ? 14.575 -17.151 -15.467 1.00 76.81 309 ALA A C 1
ATOM 2279 O O . ALA A 1 309 ? 13.610 -17.814 -15.837 1.00 76.81 309 ALA A O 1
ATOM 2280 N N . VAL A 1 310 ? 15.382 -17.561 -14.482 1.00 76.88 310 VAL A N 1
ATOM 2281 C CA . VAL A 1 310 ? 15.209 -18.822 -13.739 1.00 76.88 310 VAL A CA 1
ATOM 2282 C C . VAL A 1 310 ? 14.192 -18.730 -12.603 1.00 76.88 310 VAL A C 1
ATOM 2284 O O . VAL A 1 310 ? 13.645 -19.759 -12.222 1.00 76.88 310 VAL A O 1
ATOM 2287 N N . ASN A 1 311 ? 13.942 -17.528 -12.085 1.00 78.12 311 ASN A N 1
ATOM 2288 C CA . ASN A 1 311 ? 12.969 -17.245 -11.029 1.00 78.12 311 ASN A CA 1
ATOM 2289 C C . ASN A 1 311 ? 11.823 -16.346 -11.528 1.00 78.12 311 ASN A C 1
ATOM 2291 O O . ASN A 1 311 ? 11.045 -15.842 -10.733 1.00 78.12 311 ASN A O 1
ATOM 2295 N N . ALA A 1 312 ? 11.691 -16.172 -12.846 1.00 83.38 312 ALA A N 1
ATOM 2296 C CA . ALA A 1 312 ? 10.622 -15.378 -13.434 1.00 83.38 312 ALA A CA 1
ATOM 2297 C C . ALA A 1 312 ? 9.236 -15.905 -13.022 1.00 83.38 312 ALA A C 1
ATOM 2299 O O . ALA A 1 312 ? 8.932 -17.091 -13.205 1.00 83.38 312 ALA A O 1
ATOM 2300 N N . GLN A 1 313 ? 8.377 -15.005 -12.537 1.00 86.81 313 GLN A N 1
ATOM 2301 C CA . GLN A 1 313 ? 6.996 -15.322 -12.192 1.00 86.81 313 GLN A CA 1
ATOM 2302 C C . GLN A 1 313 ? 6.222 -15.790 -13.428 1.00 86.81 313 GLN A C 1
ATOM 2304 O O . GLN A 1 313 ? 6.228 -15.167 -14.497 1.00 86.81 313 GLN A O 1
ATOM 2309 N N . VAL A 1 314 ? 5.520 -16.913 -13.281 1.00 86.00 314 VAL A N 1
ATOM 2310 C CA . VAL A 1 314 ? 4.626 -17.415 -14.323 1.00 86.00 314 VAL A CA 1
ATOM 2311 C C . VAL A 1 314 ? 3.349 -16.587 -14.319 1.00 86.00 314 VAL A C 1
ATOM 2313 O O . VAL A 1 314 ? 2.569 -16.636 -13.375 1.00 86.00 314 VAL A O 1
ATOM 2316 N N . LEU A 1 315 ? 3.093 -15.893 -15.426 1.00 84.38 315 LEU A N 1
ATOM 2317 C CA . LEU A 1 315 ? 1.846 -15.158 -15.614 1.00 84.38 315 LEU A CA 1
ATOM 2318 C C . LEU A 1 315 ? 0.718 -16.134 -15.955 1.00 84.38 315 LEU A C 1
ATOM 2320 O O . LEU A 1 315 ? 0.657 -16.664 -17.070 1.00 84.38 315 LEU A O 1
ATOM 2324 N N . SER A 1 316 ? -0.170 -16.375 -14.996 1.00 74.44 316 SER A N 1
ATOM 2325 C CA . SER A 1 316 ? -1.401 -17.145 -15.188 1.00 74.44 316 SER A CA 1
ATOM 2326 C C . SER A 1 316 ? -2.635 -16.246 -15.009 1.00 74.44 316 SER A C 1
ATOM 2328 O O . SER A 1 316 ? -2.507 -15.081 -14.645 1.00 74.44 316 SER A O 1
ATOM 2330 N N . GLY A 1 317 ? -3.834 -16.730 -15.345 1.00 73.44 317 GLY A N 1
ATOM 2331 C CA . GLY A 1 317 ? -5.059 -15.944 -15.146 1.00 73.44 317 GLY A CA 1
ATOM 2332 C C . GLY A 1 317 ? -5.185 -14.702 -16.048 1.00 73.44 317 GLY A C 1
ATOM 2333 O O . GLY A 1 317 ? -5.111 -14.818 -17.275 1.00 73.44 317 GLY A O 1
ATOM 2334 N N . SER A 1 318 ? -5.443 -13.534 -15.443 1.00 66.94 318 SER A N 1
ATOM 2335 C CA . SER A 1 318 ? -5.743 -12.260 -16.126 1.00 66.94 318 SER A CA 1
ATOM 2336 C C . SER A 1 318 ? -4.531 -11.604 -16.798 1.00 66.94 318 SER A C 1
ATOM 2338 O O . SER A 1 318 ? -4.699 -10.859 -17.764 1.00 66.94 318 SER A O 1
ATOM 2340 N N . GLY A 1 319 ? -3.311 -11.931 -16.359 1.00 75.44 319 GLY A N 1
ATOM 2341 C CA . GLY A 1 319 ? -2.068 -11.414 -16.940 1.00 75.44 319 GLY A CA 1
ATOM 2342 C C . GLY A 1 319 ? -1.718 -9.973 -16.550 1.00 75.44 319 GLY A C 1
ATOM 2343 O O . GLY A 1 319 ? -0.852 -9.388 -17.201 1.00 75.44 319 GLY A O 1
ATOM 2344 N N . SER A 1 320 ? -2.369 -9.433 -15.517 1.00 86.88 320 SER A N 1
ATOM 2345 C CA . SER A 1 320 ? -2.014 -8.172 -14.853 1.00 86.88 320 SER A CA 1
ATOM 2346 C C . SER A 1 320 ? -1.377 -8.480 -13.501 1.00 86.88 320 SER A C 1
ATOM 2348 O O . SER A 1 320 ? -1.871 -9.357 -12.795 1.00 86.88 320 SER A O 1
ATOM 2350 N N . ILE A 1 321 ? -0.304 -7.771 -13.149 1.00 90.06 321 ILE A N 1
ATOM 2351 C CA . ILE A 1 321 ? 0.382 -7.889 -11.858 1.00 90.06 321 ILE A CA 1
ATOM 2352 C C . ILE A 1 321 ? 0.445 -6.506 -11.217 1.00 90.06 321 ILE A C 1
ATOM 2354 O O . ILE A 1 321 ? 0.838 -5.548 -11.884 1.00 90.06 321 ILE A O 1
ATOM 2358 N N . LEU A 1 322 ? 0.080 -6.426 -9.940 1.00 91.25 322 LEU A N 1
ATOM 2359 C CA . LEU A 1 322 ? 0.460 -5.321 -9.064 1.00 91.25 322 LEU A CA 1
ATOM 2360 C C . LEU A 1 322 ? 1.798 -5.660 -8.400 1.00 91.25 322 LEU A C 1
ATOM 2362 O O . LEU A 1 322 ? 1.949 -6.755 -7.872 1.00 91.25 322 LEU A O 1
ATOM 2366 N N . GLY A 1 323 ? 2.753 -4.739 -8.417 1.00 86.19 323 GLY A N 1
ATOM 2367 C CA . GLY A 1 323 ? 4.074 -4.949 -7.835 1.00 86.19 323 GLY A CA 1
ATOM 2368 C C . GLY A 1 323 ? 4.759 -3.634 -7.513 1.00 86.19 323 GLY A C 1
ATOM 2369 O O . GLY A 1 323 ? 4.197 -2.563 -7.747 1.00 86.19 323 GLY A O 1
ATOM 2370 N N . ASN A 1 324 ? 5.980 -3.724 -6.998 1.00 78.62 324 ASN A N 1
ATOM 2371 C CA . ASN A 1 324 ? 6.811 -2.568 -6.701 1.00 78.62 324 ASN A CA 1
ATOM 2372 C C . ASN A 1 324 ? 8.008 -2.482 -7.656 1.00 78.62 324 ASN A C 1
ATOM 2374 O O . ASN A 1 324 ? 8.566 -3.496 -8.065 1.00 78.62 324 ASN A O 1
ATOM 2378 N N . LEU A 1 325 ? 8.437 -1.262 -7.981 1.00 65.94 325 LEU A N 1
ATOM 2379 C CA . LEU A 1 325 ? 9.707 -1.024 -8.663 1.00 65.94 325 LEU A CA 1
ATOM 2380 C C . LEU A 1 325 ? 10.804 -0.871 -7.608 1.00 65.94 325 LEU A C 1
ATOM 2382 O O . LEU A 1 325 ? 10.998 0.201 -7.045 1.00 65.94 325 LEU A O 1
ATOM 2386 N N . GLY A 1 326 ? 11.502 -1.969 -7.339 1.00 56.31 326 GLY A N 1
ATOM 2387 C CA . GLY A 1 326 ? 12.601 -2.037 -6.383 1.00 56.31 326 GLY A CA 1
ATOM 2388 C C . GLY A 1 326 ? 12.524 -3.340 -5.603 1.00 56.31 326 GLY A C 1
ATOM 2389 O O . GLY A 1 326 ? 11.469 -3.654 -5.050 1.00 56.31 326 GLY A O 1
ATOM 2390 N N . GLN A 1 327 ? 13.627 -4.094 -5.579 1.00 51.78 327 GLN A N 1
ATOM 2391 C CA . GLN A 1 327 ? 13.754 -5.337 -4.819 1.00 51.78 327 GLN A CA 1
ATOM 2392 C C . GLN A 1 327 ? 13.725 -5.026 -3.317 1.00 51.78 327 GLN A C 1
ATOM 2394 O O . GLN A 1 327 ? 14.750 -4.994 -2.646 1.00 51.78 327 GLN A O 1
ATOM 2399 N N . LEU A 1 328 ? 12.549 -4.741 -2.777 1.00 54.03 328 LEU A N 1
ATOM 2400 C CA . LEU A 1 328 ? 12.360 -4.668 -1.342 1.00 54.03 328 LEU A CA 1
ATOM 2401 C C . LEU A 1 328 ? 12.158 -6.099 -0.837 1.00 54.03 328 LEU A C 1
ATOM 2403 O O . LEU A 1 328 ? 11.107 -6.711 -1.039 1.00 54.03 328 LEU A O 1
ATOM 2407 N N . THR A 1 329 ? 13.194 -6.653 -0.219 1.00 54.12 329 THR A N 1
ATOM 2408 C CA . THR A 1 329 ? 13.117 -7.917 0.517 1.00 54.12 329 THR A CA 1
ATOM 2409 C C . THR A 1 329 ? 12.742 -7.639 1.965 1.00 54.12 329 THR A C 1
ATOM 2411 O O . THR A 1 329 ? 13.309 -6.747 2.602 1.00 54.12 329 THR A O 1
ATOM 2414 N N . ARG A 1 330 ? 11.796 -8.419 2.498 1.00 51.72 330 ARG A N 1
ATOM 2415 C CA . ARG A 1 330 ? 11.351 -8.340 3.894 1.00 51.72 330 ARG A CA 1
ATOM 2416 C C . ARG A 1 330 ? 12.548 -8.369 4.852 1.00 51.72 330 ARG A C 1
ATOM 2418 O O . ARG A 1 330 ? 13.358 -9.291 4.804 1.00 51.72 330 ARG A O 1
ATOM 2425 N N . GLY A 1 331 ? 12.662 -7.355 5.711 1.00 49.09 331 GLY A N 1
ATOM 2426 C CA . GLY A 1 331 ? 13.707 -7.258 6.742 1.00 49.09 331 GLY A CA 1
ATOM 2427 C C . GLY A 1 331 ? 15.128 -6.904 6.267 1.00 49.09 331 GLY A C 1
ATOM 2428 O O . GLY A 1 331 ? 15.981 -6.646 7.113 1.00 49.09 331 GLY A O 1
ATOM 2429 N N . GLU A 1 332 ? 15.400 -6.833 4.959 1.00 47.06 332 GLU A N 1
ATOM 2430 C CA . GLU A 1 332 ? 16.722 -6.429 4.433 1.00 47.06 332 GLU A CA 1
ATOM 2431 C C . GLU A 1 332 ? 16.747 -4.993 3.880 1.00 47.06 332 GLU A C 1
ATOM 2433 O O . GLU A 1 332 ? 17.789 -4.522 3.429 1.00 47.06 332 GLU A O 1
ATOM 2438 N N . GLY A 1 333 ? 15.625 -4.268 3.961 1.00 48.75 333 GLY A N 1
ATOM 2439 C CA . GLY A 1 333 ? 15.495 -2.956 3.327 1.00 48.75 333 GLY A CA 1
ATOM 2440 C C . GLY A 1 333 ? 15.504 -3.071 1.800 1.00 48.75 333 GLY A C 1
ATOM 2441 O O . GLY A 1 333 ? 15.288 -4.145 1.238 1.00 48.75 333 GLY A O 1
ATOM 2442 N N . LEU A 1 334 ? 15.708 -1.951 1.108 1.00 46.34 334 LEU A N 1
ATOM 2443 C CA . LEU A 1 334 ? 15.865 -1.945 -0.349 1.00 46.34 334 LEU A CA 1
ATOM 2444 C C . LEU A 1 334 ? 17.147 -2.732 -0.687 1.00 46.34 334 LEU A C 1
ATOM 2446 O O . LEU A 1 334 ? 18.248 -2.258 -0.431 1.00 46.34 334 LEU A O 1
ATOM 2450 N N . ALA A 1 335 ? 17.045 -3.931 -1.263 1.00 47.72 335 ALA A N 1
ATOM 2451 C CA . ALA A 1 335 ? 18.207 -4.534 -1.912 1.00 47.72 335 ALA A CA 1
ATOM 2452 C C . ALA A 1 335 ? 18.646 -3.601 -3.053 1.00 47.72 335 ALA A C 1
ATOM 2454 O O . ALA A 1 335 ? 17.782 -2.976 -3.666 1.00 47.72 335 ALA A O 1
ATOM 2455 N N . ASP A 1 336 ? 19.952 -3.472 -3.328 1.00 52.88 336 ASP A N 1
ATOM 2456 C CA . ASP A 1 336 ? 20.463 -2.554 -4.359 1.00 52.88 336 ASP A CA 1
ATOM 2457 C C . ASP A 1 336 ? 19.684 -2.723 -5.677 1.00 52.88 336 ASP A C 1
ATOM 2459 O O . ASP A 1 336 ? 19.764 -3.740 -6.363 1.00 52.88 336 ASP A O 1
ATOM 2463 N N . THR A 1 337 ? 18.868 -1.720 -5.992 1.00 58.59 337 THR A N 1
ATOM 2464 C CA . THR A 1 337 ? 17.807 -1.769 -7.010 1.00 58.59 337 THR A CA 1
ATOM 2465 C C . THR A 1 337 ? 18.293 -1.397 -8.407 1.00 58.59 337 THR A C 1
ATOM 2467 O O . THR A 1 337 ? 17.531 -1.510 -9.368 1.00 58.59 337 THR A O 1
ATOM 2470 N N . GLY A 1 338 ? 19.547 -0.951 -8.533 1.00 72.06 338 GLY A N 1
ATOM 2471 C CA . GLY A 1 338 ? 20.131 -0.586 -9.815 1.00 72.06 338 GLY A CA 1
ATOM 2472 C C . GLY A 1 338 ? 21.632 -0.315 -9.760 1.00 72.06 338 GLY A C 1
ATOM 2473 O O . GLY A 1 338 ? 22.137 0.321 -8.831 1.00 72.06 338 GLY A O 1
ATOM 2474 N N . GLU A 1 339 ? 22.327 -0.775 -10.795 1.00 86.88 339 GLU A N 1
ATOM 2475 C CA . GLU A 1 339 ? 23.740 -0.509 -11.066 1.00 86.88 339 GLU A CA 1
ATOM 2476 C C . GLU A 1 339 ? 23.860 0.752 -11.929 1.00 86.88 339 GLU A C 1
ATOM 2478 O O . GLU A 1 339 ? 23.392 0.801 -13.070 1.00 86.88 339 GLU A O 1
ATOM 2483 N N . ILE A 1 340 ? 24.497 1.792 -11.395 1.00 92.06 340 ILE A N 1
ATOM 2484 C CA . ILE A 1 340 ? 24.621 3.102 -12.035 1.00 92.06 340 ILE A CA 1
ATOM 2485 C C . ILE A 1 340 ? 26.079 3.378 -12.383 1.00 92.06 340 ILE A C 1
ATOM 2487 O O . ILE A 1 340 ? 26.944 3.485 -11.511 1.00 92.06 340 ILE A O 1
ATOM 2491 N N . ALA A 1 341 ? 26.357 3.584 -13.665 1.00 96.38 341 ALA A N 1
ATOM 2492 C CA . ALA A 1 341 ? 27.648 4.102 -14.096 1.00 96.38 341 ALA A CA 1
ATOM 2493 C C . ALA A 1 341 ? 27.633 5.629 -14.071 1.00 96.38 341 ALA A C 1
ATOM 2495 O O . ALA A 1 341 ? 26.823 6.256 -14.747 1.00 96.38 341 ALA A O 1
ATOM 2496 N N . VAL A 1 342 ? 28.579 6.244 -13.367 1.00 94.44 342 VAL A N 1
ATOM 2497 C CA . VAL A 1 342 ? 28.900 7.665 -13.540 1.00 94.44 342 VAL A CA 1
ATOM 2498 C C . VAL A 1 342 ? 30.196 7.739 -14.336 1.00 94.44 342 VAL A C 1
ATOM 2500 O O . VAL A 1 342 ? 31.235 7.270 -13.870 1.00 94.44 342 VAL A O 1
ATOM 2503 N N . ILE A 1 343 ? 30.154 8.285 -15.553 1.00 93.12 343 ILE A N 1
ATOM 2504 C CA . ILE A 1 343 ? 31.342 8.329 -16.417 1.00 93.12 343 ILE A CA 1
ATOM 2505 C C . ILE A 1 343 ? 32.203 9.529 -16.026 1.00 93.12 343 ILE A C 1
ATOM 2507 O O . ILE A 1 343 ? 31.804 10.677 -16.212 1.00 93.12 343 ILE A O 1
ATOM 2511 N N . GLY A 1 344 ? 33.387 9.244 -15.487 1.00 90.31 344 GLY A N 1
ATOM 2512 C CA . GLY A 1 344 ? 34.414 10.222 -15.148 1.00 90.31 344 GLY A CA 1
ATOM 2513 C C . GLY A 1 344 ? 35.192 10.732 -16.360 1.00 90.31 344 GLY A C 1
ATOM 2514 O O . GLY A 1 344 ? 34.935 10.382 -17.511 1.00 90.31 344 GLY A O 1
ATOM 2515 N N . ASN A 1 345 ? 36.209 11.537 -16.088 1.00 85.38 345 ASN A N 1
ATOM 2516 C CA . ASN A 1 345 ? 37.060 12.180 -17.078 1.00 85.38 345 ASN A CA 1
ATOM 2517 C C . ASN A 1 345 ? 38.548 11.823 -16.905 1.00 85.38 345 ASN A C 1
ATOM 2519 O O . ASN A 1 345 ? 39.404 12.421 -17.554 1.00 85.38 345 ASN A O 1
ATOM 2523 N N . ASN A 1 346 ? 38.864 10.830 -16.062 1.00 83.38 346 ASN A N 1
ATOM 2524 C CA . ASN A 1 346 ? 40.231 10.405 -15.728 1.00 83.38 346 ASN A CA 1
ATOM 2525 C C . ASN A 1 346 ? 41.092 11.512 -15.097 1.00 83.38 346 ASN A C 1
ATOM 2527 O O . ASN A 1 346 ? 42.322 11.469 -15.181 1.00 83.38 346 ASN A O 1
ATOM 2531 N N . ASP A 1 347 ? 40.461 12.481 -14.437 1.00 83.38 347 ASP A N 1
ATOM 2532 C CA . ASP A 1 347 ? 41.132 13.588 -13.763 1.00 83.38 347 ASP A CA 1
ATOM 2533 C C . ASP A 1 347 ? 40.437 13.879 -12.434 1.00 83.38 347 ASP A C 1
ATOM 2535 O O . ASP A 1 347 ? 39.265 14.238 -12.385 1.00 83.38 347 ASP A O 1
ATOM 2539 N N . SER A 1 348 ? 41.167 13.749 -11.328 1.00 76.88 348 SER A N 1
ATOM 2540 C CA . SER A 1 348 ? 40.575 13.824 -9.989 1.00 76.88 348 SER A CA 1
ATOM 2541 C C . SER A 1 348 ? 40.014 15.203 -9.628 1.00 76.88 348 SER A C 1
ATOM 2543 O O . SER A 1 348 ? 39.135 15.288 -8.772 1.00 76.88 348 SER A O 1
ATOM 2545 N N . ALA A 1 349 ? 40.496 16.281 -10.256 1.00 75.69 349 ALA A N 1
ATOM 2546 C CA . ALA A 1 349 ? 39.959 17.625 -10.046 1.00 75.69 349 ALA A CA 1
ATOM 2547 C C . ALA A 1 349 ? 38.649 17.839 -10.821 1.00 75.69 349 ALA A C 1
ATOM 2549 O O . ALA A 1 349 ? 37.709 18.435 -10.295 1.00 75.69 349 ALA A O 1
ATOM 2550 N N . SER A 1 350 ? 38.590 17.316 -12.043 1.00 74.56 350 SER A N 1
ATOM 2551 C CA . SER A 1 350 ? 37.411 17.275 -12.910 1.00 74.56 350 SER A CA 1
ATOM 2552 C C . SER A 1 350 ? 36.305 16.385 -12.339 1.00 74.56 350 SER A C 1
ATOM 2554 O O . SER A 1 350 ? 35.132 16.751 -12.363 1.00 74.56 350 SER A O 1
ATOM 2556 N N . ASP A 1 351 ? 36.689 15.247 -11.763 1.00 85.12 351 ASP A N 1
ATOM 2557 C CA . ASP A 1 351 ? 35.772 14.203 -11.308 1.00 85.12 351 ASP A CA 1
ATOM 2558 C C . ASP A 1 351 ? 35.189 14.470 -9.917 1.00 85.12 351 ASP A C 1
ATOM 2560 O O . ASP A 1 351 ? 34.316 13.733 -9.476 1.00 85.12 351 ASP A O 1
ATOM 2564 N N . ALA A 1 352 ? 35.610 15.527 -9.214 1.00 84.62 352 ALA A N 1
ATOM 2565 C CA . ALA A 1 352 ? 35.147 15.805 -7.852 1.00 84.62 352 ALA A CA 1
ATOM 2566 C C . ALA A 1 352 ? 33.612 15.936 -7.750 1.00 84.62 352 ALA A C 1
ATOM 2568 O O . ALA A 1 352 ? 33.011 15.425 -6.806 1.00 84.62 352 ALA A O 1
ATOM 2569 N N . GLY A 1 353 ? 32.972 16.583 -8.731 1.00 83.62 353 GLY A N 1
ATOM 2570 C CA . GLY A 1 353 ? 31.509 16.693 -8.792 1.00 83.62 353 GLY A CA 1
ATOM 2571 C C . GLY A 1 353 ? 30.825 15.374 -9.162 1.00 83.62 353 GLY A C 1
ATOM 2572 O O . GLY A 1 353 ? 29.796 15.032 -8.588 1.00 83.62 353 GLY A O 1
ATOM 2573 N N . LEU A 1 354 ? 31.427 14.598 -10.065 1.00 87.00 354 LEU A N 1
ATOM 2574 C CA . LEU A 1 354 ? 30.923 13.282 -10.471 1.00 87.00 354 LEU A CA 1
ATOM 2575 C C . LEU A 1 354 ? 31.040 12.265 -9.327 1.00 87.00 354 LEU A C 1
ATOM 2577 O O . LEU A 1 354 ? 30.121 11.490 -9.084 1.00 87.00 354 LEU A O 1
ATOM 2581 N N . LEU A 1 355 ? 32.121 12.327 -8.551 1.00 89.00 355 LEU A N 1
ATOM 2582 C CA . LEU A 1 355 ? 32.298 11.539 -7.337 1.00 89.00 355 LEU A CA 1
ATOM 2583 C C . LEU A 1 355 ? 31.299 11.945 -6.246 1.00 89.00 355 LEU A C 1
ATOM 2585 O O . LEU A 1 355 ? 30.817 11.087 -5.515 1.00 89.00 355 LEU A O 1
ATOM 2589 N N . ALA A 1 356 ? 30.951 13.231 -6.139 1.00 87.88 356 ALA A N 1
ATOM 2590 C CA . ALA A 1 356 ? 29.891 13.670 -5.235 1.00 87.88 356 ALA A CA 1
ATOM 2591 C C . ALA A 1 356 ? 28.524 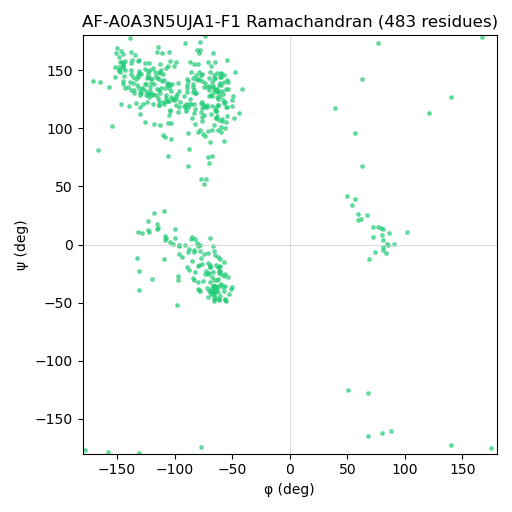13.087 -5.635 1.00 87.88 356 ALA A C 1
ATOM 2593 O O . ALA A 1 356 ? 27.787 12.654 -4.754 1.00 87.88 356 ALA A O 1
ATOM 2594 N N . ILE A 1 357 ? 28.226 12.996 -6.938 1.00 87.19 357 ILE A N 1
ATOM 2595 C CA . ILE A 1 357 ? 27.031 12.302 -7.446 1.00 87.19 357 ILE A CA 1
ATOM 2596 C C . ILE A 1 357 ? 27.073 10.817 -7.070 1.00 87.19 357 ILE A C 1
ATOM 2598 O O . ILE A 1 357 ? 26.097 10.309 -6.535 1.00 87.19 357 ILE A O 1
ATOM 2602 N N . VAL A 1 358 ? 28.202 10.131 -7.279 1.00 90.19 358 VAL A N 1
ATOM 2603 C CA . VAL A 1 358 ? 28.367 8.723 -6.869 1.00 90.19 358 VAL A CA 1
ATOM 2604 C C . VAL A 1 358 ? 28.100 8.542 -5.376 1.00 90.19 358 VAL A C 1
ATOM 2606 O O . VAL A 1 358 ? 27.349 7.654 -4.992 1.00 90.19 358 VAL A O 1
ATOM 2609 N N . ASN A 1 359 ? 28.675 9.397 -4.530 1.00 87.69 359 ASN A N 1
ATOM 2610 C CA . ASN A 1 359 ? 28.468 9.325 -3.085 1.00 87.69 359 ASN A CA 1
ATOM 2611 C C . ASN A 1 359 ? 27.009 9.585 -2.694 1.00 87.69 359 ASN A C 1
ATOM 2613 O O . ASN A 1 359 ? 26.523 8.946 -1.773 1.00 87.69 359 ASN A O 1
ATOM 2617 N N . GLN A 1 360 ? 26.323 10.503 -3.382 1.00 84.88 360 GLN A N 1
ATOM 2618 C CA . GLN A 1 360 ? 24.911 10.792 -3.139 1.00 84.88 360 GLN A CA 1
ATOM 2619 C C . GLN A 1 360 ? 24.003 9.641 -3.587 1.00 84.88 360 GLN A C 1
ATOM 2621 O O . GLN A 1 360 ? 23.046 9.324 -2.898 1.00 84.88 360 GLN A O 1
ATOM 2626 N N . LEU A 1 361 ? 24.290 9.008 -4.725 1.00 84.44 361 LEU A N 1
ATOM 2627 C CA . LEU A 1 361 ? 23.516 7.860 -5.206 1.00 84.44 361 LEU A CA 1
ATOM 2628 C C . LEU A 1 361 ? 23.723 6.618 -4.328 1.00 84.44 361 LEU A C 1
ATOM 2630 O O . LEU A 1 361 ? 22.793 5.844 -4.139 1.00 84.44 361 LEU A O 1
ATOM 2634 N N . ASN A 1 362 ? 24.923 6.466 -3.761 1.00 82.12 362 ASN A N 1
ATOM 2635 C CA . ASN A 1 362 ? 25.236 5.445 -2.760 1.00 82.12 362 ASN A CA 1
ATOM 2636 C C . ASN A 1 362 ? 24.780 5.832 -1.338 1.00 82.12 362 ASN A C 1
ATOM 2638 O O . ASN A 1 362 ? 25.033 5.084 -0.394 1.00 82.12 362 ASN A O 1
ATOM 2642 N N . ASP A 1 363 ? 24.148 6.996 -1.149 1.00 79.06 363 ASP A N 1
ATOM 2643 C CA . ASP A 1 363 ? 23.525 7.357 0.123 1.00 79.06 363 ASP A CA 1
ATOM 2644 C C . ASP A 1 363 ? 22.165 6.655 0.232 1.00 79.06 363 ASP A C 1
ATOM 2646 O O . ASP A 1 363 ? 21.138 7.109 -0.281 1.00 79.06 363 ASP A O 1
ATOM 2650 N N . HIS A 1 364 ? 22.174 5.523 0.932 1.00 66.69 364 HIS A N 1
ATOM 2651 C CA . HIS A 1 364 ? 21.021 4.639 1.115 1.00 66.69 364 HIS A CA 1
ATOM 2652 C C . HIS A 1 364 ? 19.907 5.217 1.996 1.00 66.69 364 HIS A C 1
ATOM 2654 O O . HIS A 1 364 ? 18.913 4.544 2.254 1.00 66.69 364 HIS A O 1
ATOM 2660 N N . THR A 1 365 ? 20.016 6.482 2.414 1.00 58.50 365 THR A N 1
ATOM 2661 C CA . THR A 1 365 ? 18.943 7.179 3.137 1.00 58.50 365 THR A CA 1
ATOM 2662 C C . THR A 1 365 ? 17.646 7.262 2.316 1.00 58.50 365 THR A C 1
ATOM 2664 O O . THR A 1 365 ? 16.564 7.196 2.893 1.00 58.50 365 THR A O 1
ATOM 2667 N N . TYR A 1 366 ? 17.735 7.386 0.983 1.00 50.41 366 TYR A N 1
ATOM 2668 C CA . TYR A 1 366 ? 16.564 7.598 0.108 1.00 50.41 366 TYR A CA 1
ATOM 2669 C C . TYR A 1 366 ? 16.498 6.669 -1.112 1.00 50.41 366 TYR A C 1
ATOM 2671 O O . TYR A 1 366 ? 15.420 6.458 -1.662 1.00 50.41 366 TYR A O 1
ATOM 2679 N N . THR A 1 367 ? 17.629 6.118 -1.556 1.00 54.03 367 THR A N 1
ATOM 2680 C CA . THR A 1 367 ? 17.719 5.230 -2.724 1.00 54.03 367 THR A CA 1
ATOM 2681 C C . THR A 1 367 ? 18.744 4.146 -2.448 1.00 54.03 367 THR A C 1
ATOM 2683 O O . THR A 1 367 ? 19.833 4.478 -2.001 1.00 54.03 367 THR A O 1
ATOM 2686 N N . HIS A 1 368 ? 18.458 2.878 -2.739 1.00 65.44 368 HIS A N 1
ATOM 2687 C CA . HIS A 1 368 ? 19.498 1.844 -2.682 1.00 65.44 368 HIS A CA 1
ATOM 2688 C C . HIS A 1 368 ? 19.922 1.522 -4.104 1.00 65.44 368 HIS A C 1
ATOM 2690 O O . HIS A 1 368 ? 19.283 0.744 -4.812 1.00 65.44 368 HIS A O 1
ATOM 2696 N N . LEU A 1 369 ? 20.940 2.249 -4.545 1.00 75.56 369 LEU A N 1
ATOM 2697 C CA . LEU A 1 369 ? 21.610 2.092 -5.824 1.00 75.56 369 LEU A CA 1
ATOM 2698 C C . LEU A 1 369 ? 23.069 1.747 -5.536 1.00 75.56 369 LEU A C 1
ATOM 2700 O O . LEU A 1 369 ? 23.627 2.194 -4.531 1.00 75.56 369 LEU A O 1
ATOM 2704 N N . THR A 1 370 ? 23.695 1.025 -6.460 1.00 84.31 370 THR A N 1
ATOM 2705 C CA . THR A 1 370 ? 25.152 0.912 -6.520 1.00 84.31 370 THR A CA 1
ATOM 2706 C C . THR A 1 370 ? 25.649 1.810 -7.638 1.00 84.31 370 THR A C 1
ATOM 2708 O O . THR A 1 370 ? 25.508 1.507 -8.819 1.00 84.31 370 THR A O 1
ATOM 2711 N N . ALA A 1 371 ? 26.228 2.949 -7.278 1.00 91.38 371 ALA A N 1
ATOM 2712 C CA . ALA A 1 371 ? 26.858 3.857 -8.221 1.00 91.38 371 ALA A CA 1
ATOM 2713 C C . ALA A 1 371 ? 28.374 3.646 -8.254 1.00 91.38 371 ALA A C 1
ATOM 2715 O O . ALA A 1 371 ? 29.052 3.695 -7.224 1.00 91.38 371 ALA A O 1
ATOM 2716 N N . THR A 1 372 ? 28.923 3.484 -9.457 1.00 95.00 372 THR A N 1
ATOM 2717 C CA . THR A 1 372 ? 30.363 3.357 -9.694 1.00 95.00 372 THR A CA 1
ATOM 2718 C C . THR A 1 372 ? 30.854 4.484 -10.592 1.00 95.00 372 THR A C 1
ATOM 2720 O O . THR A 1 372 ? 30.325 4.704 -11.681 1.00 95.00 372 THR A O 1
ATOM 2723 N N . LEU A 1 373 ? 31.916 5.176 -10.164 1.00 93.62 373 LEU A N 1
ATOM 2724 C CA . LEU A 1 373 ? 32.659 6.069 -11.052 1.00 93.62 373 LEU A CA 1
ATOM 2725 C C . LEU A 1 373 ? 33.511 5.218 -12.004 1.00 93.62 373 LEU A C 1
ATOM 2727 O O . LEU A 1 373 ? 34.476 4.585 -11.567 1.00 93.62 373 LEU A O 1
ATOM 2731 N N . ILE A 1 374 ? 33.172 5.210 -13.291 1.00 95.31 374 ILE A N 1
ATOM 2732 C CA . ILE A 1 374 ? 33.917 4.479 -14.323 1.00 95.31 374 ILE A CA 1
ATOM 2733 C C . ILE A 1 374 ? 34.726 5.429 -15.197 1.00 95.31 374 ILE A C 1
ATOM 2735 O O . ILE A 1 374 ? 34.391 6.603 -15.359 1.00 95.31 374 ILE A O 1
ATOM 2739 N N . ARG A 1 375 ? 35.817 4.924 -15.770 1.00 92.62 375 ARG A N 1
ATOM 2740 C CA . ARG A 1 375 ? 36.650 5.700 -16.689 1.00 92.62 375 ARG A CA 1
ATOM 2741 C C . ARG A 1 375 ? 36.039 5.742 -18.100 1.00 92.62 375 ARG A C 1
ATOM 2743 O O . ARG A 1 375 ? 35.358 4.793 -18.482 1.00 92.62 375 ARG A O 1
ATOM 2750 N N . PRO A 1 376 ? 36.346 6.765 -18.920 1.00 92.81 376 PRO A N 1
ATOM 2751 C CA . PRO A 1 376 ? 35.934 6.832 -20.325 1.00 92.81 376 PRO A CA 1
ATOM 2752 C C . PRO A 1 376 ? 36.245 5.580 -21.157 1.00 92.81 376 PRO A C 1
ATOM 2754 O O . PRO A 1 376 ? 35.453 5.210 -22.012 1.00 92.81 376 PRO A O 1
ATOM 2757 N N . ASP A 1 377 ? 37.384 4.927 -20.904 1.00 94.56 377 ASP A N 1
ATOM 2758 C CA . ASP A 1 377 ? 37.829 3.703 -21.592 1.00 94.56 377 ASP A CA 1
ATOM 2759 C C . ASP A 1 377 ? 37.148 2.424 -21.080 1.00 94.56 377 ASP A C 1
ATOM 2761 O O . ASP A 1 377 ? 37.455 1.341 -21.554 1.00 94.56 377 ASP A O 1
ATOM 2765 N N . GLN A 1 378 ? 36.272 2.542 -20.081 1.00 95.56 378 GLN A N 1
ATOM 2766 C CA . GLN A 1 378 ? 35.406 1.470 -19.577 1.00 95.56 378 GLN A CA 1
ATOM 2767 C C . GLN A 1 378 ? 33.940 1.706 -19.975 1.00 95.56 378 GLN A C 1
ATOM 2769 O O . GLN A 1 378 ? 33.044 1.042 -19.464 1.00 95.56 378 GLN A O 1
ATOM 2774 N N . ALA A 1 379 ? 33.699 2.710 -20.817 1.00 95.75 379 ALA A N 1
ATOM 2775 C CA . ALA A 1 379 ? 32.394 3.133 -21.303 1.00 95.75 379 ALA A CA 1
ATOM 2776 C C . ALA A 1 379 ? 32.378 3.241 -22.839 1.00 95.75 379 ALA A C 1
ATOM 2778 O O . ALA A 1 379 ? 31.449 3.812 -23.411 1.00 95.75 379 ALA A O 1
ATOM 2779 N N . ASP A 1 380 ? 33.423 2.759 -23.518 1.00 95.69 380 ASP A N 1
ATOM 2780 C CA . ASP A 1 380 ? 33.634 2.963 -24.952 1.00 95.69 380 ASP A CA 1
ATOM 2781 C C . ASP A 1 380 ? 33.012 1.853 -25.816 1.00 95.69 380 ASP A C 1
ATOM 2783 O O . ASP A 1 380 ? 33.007 1.942 -27.050 1.00 95.69 380 ASP A O 1
ATOM 2787 N N . THR A 1 381 ? 32.380 0.857 -25.185 1.00 97.06 381 THR A N 1
ATOM 2788 C CA . THR A 1 381 ? 31.574 -0.161 -25.858 1.00 97.06 381 THR A CA 1
ATOM 2789 C C . THR A 1 381 ? 30.150 -0.277 -25.308 1.00 97.06 381 THR A C 1
ATOM 2791 O O . THR A 1 381 ? 29.873 -0.082 -24.128 1.00 97.06 381 THR A O 1
ATOM 2794 N N . LEU A 1 382 ? 29.217 -0.683 -26.180 1.00 94.75 382 LEU A N 1
ATOM 2795 C CA . LEU A 1 382 ? 27.838 -0.989 -25.781 1.00 94.75 382 LEU A CA 1
ATOM 2796 C C . LEU A 1 382 ? 27.778 -2.089 -24.709 1.00 94.75 382 LEU A C 1
ATOM 2798 O O . LEU A 1 382 ? 26.916 -2.042 -23.842 1.00 94.75 382 LEU A O 1
ATOM 2802 N N . GLN A 1 383 ? 28.662 -3.088 -24.788 1.00 94.06 383 GLN A N 1
ATOM 2803 C CA . GLN A 1 383 ? 28.649 -4.219 -23.862 1.00 94.06 383 GLN A CA 1
ATOM 2804 C C . GLN A 1 383 ? 28.984 -3.783 -22.433 1.00 94.06 383 GLN A C 1
ATOM 2806 O O . GLN A 1 383 ? 28.347 -4.268 -21.508 1.00 94.06 383 GLN A O 1
ATOM 2811 N N . GLU A 1 384 ? 29.945 -2.874 -22.261 1.00 95.94 384 GLU A N 1
ATOM 2812 C CA . GLU A 1 384 ? 30.292 -2.339 -20.941 1.00 95.94 384 GLU A CA 1
ATOM 2813 C C . GLU A 1 384 ? 29.140 -1.527 -20.351 1.00 95.94 384 GLU A C 1
ATOM 2815 O O . GLU A 1 384 ? 28.773 -1.727 -19.199 1.00 95.94 384 GLU A O 1
ATOM 2820 N N . LEU A 1 385 ? 28.508 -0.664 -21.154 1.00 94.69 385 LEU A N 1
ATOM 2821 C CA . LEU A 1 385 ? 27.372 0.134 -20.686 1.00 94.69 385 LEU A CA 1
ATOM 2822 C C . LEU A 1 385 ? 26.133 -0.719 -20.379 1.00 94.69 385 LEU A C 1
ATOM 2824 O O . LEU A 1 385 ? 25.346 -0.358 -19.514 1.00 94.69 385 LEU A O 1
ATOM 2828 N N . GLN A 1 386 ? 25.966 -1.865 -21.046 1.00 91.38 386 GLN A N 1
ATOM 2829 C CA . GLN A 1 386 ? 24.877 -2.814 -20.785 1.00 91.38 386 GLN A CA 1
ATOM 2830 C C . GLN A 1 386 ? 25.004 -3.574 -19.458 1.00 91.38 386 GLN A C 1
ATOM 2832 O O . GLN A 1 386 ? 24.062 -4.283 -19.102 1.00 91.38 386 GLN A O 1
ATOM 2837 N N . GLU A 1 387 ? 26.120 -3.447 -18.734 1.00 90.31 387 GLU A N 1
ATOM 2838 C CA . GLU A 1 387 ? 26.211 -3.940 -17.353 1.00 90.31 387 GLU A CA 1
ATOM 2839 C C . GLU A 1 387 ? 25.506 -3.016 -16.348 1.00 90.31 387 GLU A C 1
ATOM 2841 O O . GLU A 1 387 ? 25.274 -3.431 -15.217 1.00 90.31 387 GLU A O 1
ATOM 2846 N N . TYR A 1 388 ? 25.123 -1.805 -16.771 1.00 90.62 388 TYR A N 1
ATOM 2847 C CA . TYR A 1 388 ? 24.489 -0.791 -15.933 1.00 90.62 388 TYR A CA 1
ATOM 2848 C C . TYR A 1 388 ? 23.038 -0.522 -16.355 1.00 90.62 388 TYR A C 1
ATOM 2850 O O . TYR A 1 388 ? 22.705 -0.452 -17.546 1.00 90.62 388 TYR A O 1
ATOM 2858 N N . ASP A 1 389 ? 22.173 -0.300 -15.368 1.00 85.19 389 ASP A N 1
ATOM 2859 C CA . ASP A 1 389 ? 20.754 0.019 -15.558 1.00 85.19 389 ASP A CA 1
ATOM 2860 C C . ASP A 1 389 ? 20.551 1.466 -16.020 1.00 85.19 389 ASP A C 1
ATOM 2862 O O . ASP A 1 389 ? 19.636 1.762 -16.798 1.00 85.19 389 ASP A O 1
ATOM 2866 N N . ALA A 1 390 ? 21.439 2.365 -15.587 1.00 92.00 390 ALA A N 1
ATOM 2867 C CA . ALA A 1 390 ? 21.520 3.720 -16.105 1.00 92.00 390 ALA A CA 1
ATOM 2868 C C . ALA A 1 390 ? 22.953 4.264 -16.108 1.00 92.00 390 ALA A C 1
ATOM 2870 O O . ALA A 1 390 ? 23.822 3.858 -15.333 1.00 92.00 390 ALA A O 1
ATOM 2871 N N . VAL A 1 391 ? 23.172 5.247 -16.976 1.00 95.19 391 VAL A N 1
ATOM 2872 C CA . VAL A 1 391 ? 24.436 5.964 -17.119 1.00 95.19 391 VAL A CA 1
ATOM 2873 C C . VAL A 1 391 ? 24.214 7.442 -16.822 1.00 95.19 391 VAL A C 1
ATOM 2875 O O . VAL A 1 391 ? 23.333 8.085 -17.395 1.00 95.19 391 VAL A O 1
ATOM 2878 N N . VAL A 1 392 ? 25.044 7.995 -15.944 1.00 93.56 392 VAL A N 1
ATOM 2879 C CA . VAL A 1 392 ? 25.105 9.420 -15.632 1.00 93.56 392 VAL A CA 1
ATOM 2880 C C . VAL A 1 392 ? 26.318 10.030 -16.319 1.00 93.56 392 VAL A C 1
ATOM 2882 O O . VAL A 1 392 ? 27.454 9.580 -16.140 1.00 93.56 392 VAL A O 1
ATOM 2885 N N . VAL A 1 393 ? 26.077 11.100 -17.071 1.00 90.06 393 VAL A N 1
ATOM 2886 C CA . VAL A 1 393 ? 27.121 11.893 -17.722 1.00 90.06 393 VAL A CA 1
ATOM 2887 C C . VAL A 1 393 ? 27.046 13.352 -17.295 1.00 90.06 393 VAL A C 1
ATOM 2889 O O . VAL A 1 393 ? 25.975 13.923 -17.055 1.00 90.06 393 VAL A O 1
ATOM 2892 N N . GLY A 1 394 ? 28.205 13.991 -17.224 1.00 82.62 394 GLY A N 1
ATOM 2893 C CA . GLY A 1 394 ? 28.299 15.410 -16.944 1.00 82.62 394 GLY A CA 1
ATOM 2894 C C . GLY A 1 394 ? 29.514 16.044 -17.578 1.00 82.62 394 GLY A C 1
ATOM 2895 O O . GLY A 1 394 ? 30.411 15.352 -18.048 1.00 82.62 394 GLY A O 1
ATOM 2896 N N . GLY A 1 395 ? 29.498 17.373 -17.623 1.00 67.38 395 GLY A N 1
ATOM 2897 C CA . GLY A 1 395 ? 30.619 18.131 -18.152 1.00 67.38 395 GLY A CA 1
ATOM 2898 C C . GLY A 1 395 ? 31.640 18.454 -17.065 1.00 67.38 395 GLY A C 1
ATOM 2899 O O . GLY A 1 395 ? 31.276 18.749 -15.923 1.00 67.38 395 GLY A O 1
ATOM 2900 N N . THR A 1 396 ? 32.916 18.403 -17.429 1.00 62.75 396 THR A N 1
ATOM 2901 C CA . THR A 1 396 ? 34.048 18.637 -16.526 1.00 62.75 396 THR A CA 1
ATOM 2902 C C . THR A 1 396 ? 34.797 19.917 -16.881 1.00 62.75 396 THR A C 1
ATOM 2904 O O . THR A 1 396 ? 34.749 20.418 -18.003 1.00 62.75 396 THR A O 1
ATOM 2907 N N . ASN A 1 397 ? 35.490 20.513 -15.912 1.00 56.22 397 ASN A N 1
ATOM 2908 C CA . ASN A 1 397 ? 36.194 21.767 -16.147 1.00 56.22 397 ASN A CA 1
ATOM 2909 C C . ASN A 1 397 ? 37.390 21.561 -17.104 1.00 56.22 397 ASN A C 1
ATOM 2911 O O . ASN A 1 397 ? 38.410 20.972 -16.776 1.00 56.22 397 ASN A O 1
ATOM 2915 N N . SER A 1 398 ? 37.296 22.132 -18.307 1.00 59.19 398 SER A N 1
ATOM 2916 C CA . SER A 1 398 ? 38.379 22.344 -19.292 1.00 59.19 398 SER A CA 1
ATOM 2917 C C . SER A 1 398 ? 39.002 21.135 -20.013 1.00 59.19 398 SER A C 1
ATOM 2919 O O . SER A 1 398 ? 39.692 21.345 -21.010 1.00 59.19 398 SER A O 1
ATOM 2921 N N . GLN A 1 399 ? 38.748 19.897 -19.589 1.00 67.06 399 GLN A N 1
ATOM 2922 C CA . GLN A 1 399 ? 39.097 18.682 -20.338 1.00 67.06 399 GLN A CA 1
ATOM 2923 C C . GLN A 1 399 ? 37.845 17.816 -20.439 1.00 67.06 399 GLN A C 1
ATOM 2925 O O . GLN A 1 399 ? 37.173 17.656 -19.428 1.00 67.06 399 GLN A O 1
ATOM 2930 N N . SER A 1 400 ? 37.530 17.266 -21.612 1.00 76.88 400 SER A N 1
ATOM 2931 C CA . SER A 1 400 ? 36.392 16.359 -21.794 1.00 76.88 400 SER A CA 1
ATOM 2932 C C . SER A 1 400 ? 36.807 15.160 -22.634 1.00 76.88 400 SER A C 1
ATOM 2934 O O . SER A 1 400 ? 37.395 15.311 -23.707 1.00 76.88 400 SER A O 1
ATOM 2936 N N . ASN A 1 401 ? 36.482 13.967 -22.148 1.00 87.00 401 ASN A N 1
ATOM 2937 C CA . ASN A 1 401 ? 36.672 12.698 -22.842 1.00 87.00 401 ASN A CA 1
ATOM 2938 C C . ASN A 1 401 ? 35.376 12.186 -23.491 1.00 87.00 401 ASN A C 1
ATOM 2940 O O . ASN A 1 401 ? 35.330 11.038 -23.923 1.00 87.00 401 ASN A O 1
ATOM 2944 N N . LEU A 1 402 ? 34.338 13.026 -23.601 1.00 88.62 402 LEU A N 1
ATOM 2945 C CA . LEU A 1 402 ? 33.035 12.661 -24.174 1.00 88.62 402 LEU A CA 1
ATOM 2946 C C . LEU A 1 402 ? 33.145 11.991 -25.549 1.00 88.62 402 LEU A C 1
ATOM 2948 O O . LEU A 1 402 ? 32.448 11.019 -25.823 1.00 88.62 402 LEU A O 1
ATOM 2952 N N . ALA A 1 403 ? 34.070 12.445 -26.397 1.00 89.44 403 ALA A N 1
ATOM 2953 C CA . ALA A 1 403 ? 34.293 11.851 -27.714 1.00 89.44 403 ALA A CA 1
ATOM 2954 C C . ALA A 1 403 ? 34.708 10.363 -27.678 1.00 89.44 403 ALA A C 1
ATOM 2956 O O . ALA A 1 403 ? 34.513 9.669 -28.673 1.00 89.44 403 ALA A O 1
ATOM 2957 N N . ILE A 1 404 ? 35.269 9.876 -26.562 1.00 91.31 404 ILE A N 1
ATOM 2958 C CA . ILE A 1 404 ? 35.689 8.477 -26.391 1.00 91.31 404 ILE A CA 1
ATOM 2959 C C . ILE A 1 404 ? 34.466 7.561 -26.272 1.00 91.31 404 ILE A C 1
ATOM 2961 O O . ILE A 1 404 ? 34.411 6.532 -26.937 1.00 91.31 404 ILE A O 1
ATOM 2965 N N . TYR A 1 405 ? 33.474 7.954 -25.470 1.00 92.50 405 TYR A N 1
ATOM 2966 C CA . TYR A 1 405 ? 32.350 7.087 -25.102 1.00 92.50 405 TYR A CA 1
ATOM 2967 C C . TYR A 1 405 ? 31.010 7.480 -25.743 1.00 92.50 405 TYR A C 1
ATOM 2969 O O . TYR A 1 405 ? 30.072 6.686 -25.726 1.00 92.50 405 TYR A O 1
ATOM 2977 N N . ALA A 1 406 ? 30.890 8.664 -26.359 1.00 93.38 406 ALA A N 1
ATOM 2978 C CA . ALA A 1 406 ? 29.637 9.127 -26.965 1.00 93.38 406 ALA A CA 1
ATOM 2979 C C . ALA A 1 406 ? 29.005 8.129 -27.964 1.00 93.38 406 ALA A C 1
ATOM 2981 O O . ALA A 1 406 ? 27.795 7.915 -27.870 1.00 93.38 406 ALA A O 1
ATOM 2982 N N . PRO A 1 407 ? 29.753 7.459 -28.871 1.00 94.56 407 PRO A N 1
ATOM 2983 C CA . PRO A 1 407 ? 29.156 6.473 -29.777 1.00 94.56 407 PRO A CA 1
ATOM 2984 C C . PRO A 1 407 ? 28.533 5.272 -29.050 1.00 94.56 407 PRO A C 1
ATOM 2986 O O . PRO A 1 407 ? 27.444 4.825 -29.413 1.00 94.56 407 PRO A O 1
ATOM 2989 N N . ALA A 1 408 ? 29.201 4.759 -28.013 1.00 96.44 408 ALA A N 1
ATOM 2990 C CA . ALA A 1 408 ? 28.693 3.654 -27.205 1.00 96.44 408 ALA A CA 1
ATOM 2991 C C . ALA A 1 408 ? 27.472 4.074 -26.384 1.00 96.44 408 ALA A C 1
ATOM 2993 O O . ALA A 1 408 ? 26.484 3.343 -26.340 1.00 96.44 408 ALA A O 1
ATOM 2994 N N . LEU A 1 409 ? 27.509 5.279 -25.811 1.00 95.06 409 LEU A N 1
ATOM 2995 C CA . LEU A 1 409 ? 26.399 5.863 -25.066 1.00 95.06 409 LEU A CA 1
ATOM 2996 C C . LEU A 1 409 ? 25.146 6.021 -25.932 1.00 95.06 409 LEU A C 1
ATOM 2998 O O . LEU A 1 409 ? 24.053 5.657 -25.503 1.00 95.06 409 LEU A O 1
ATOM 3002 N N . CYS A 1 410 ? 25.298 6.504 -27.169 1.00 93.06 410 CYS A N 1
ATOM 3003 C CA . CYS A 1 410 ? 24.175 6.622 -28.099 1.00 93.06 410 CYS A CA 1
ATOM 3004 C C . CYS A 1 410 ? 23.567 5.247 -28.405 1.00 93.06 410 CYS A C 1
ATOM 3006 O O . CYS A 1 410 ? 22.360 5.056 -28.267 1.00 93.06 410 CYS A O 1
ATOM 3008 N N . ALA A 1 411 ? 24.410 4.260 -28.730 1.00 93.69 411 ALA A N 1
ATOM 3009 C CA . ALA A 1 411 ? 23.960 2.892 -28.979 1.00 93.69 411 ALA A CA 1
ATOM 3010 C C . ALA A 1 411 ? 23.265 2.261 -27.756 1.00 93.69 411 ALA A C 1
ATOM 3012 O O . ALA A 1 411 ? 22.320 1.487 -27.912 1.00 93.69 411 ALA A O 1
ATOM 3013 N N . TYR A 1 412 ? 23.717 2.588 -26.543 1.00 94.94 412 TYR A N 1
ATOM 3014 C CA . TYR A 1 412 ? 23.120 2.132 -25.289 1.00 94.94 412 TYR A CA 1
ATOM 3015 C C . TYR A 1 412 ? 21.705 2.691 -25.093 1.00 94.94 412 TYR A C 1
ATOM 3017 O O . TYR A 1 412 ? 20.772 1.918 -24.862 1.00 94.94 412 TYR A O 1
ATOM 3025 N N . VAL A 1 413 ? 21.507 3.999 -25.282 1.00 91.12 413 VAL A N 1
ATOM 3026 C CA . VAL A 1 413 ? 20.175 4.624 -25.179 1.00 91.12 413 VAL A CA 1
ATOM 3027 C C . VAL A 1 413 ? 19.231 4.114 -26.267 1.00 91.12 413 VAL A C 1
ATOM 3029 O O . VAL A 1 413 ? 18.077 3.790 -25.989 1.00 91.12 413 VAL A O 1
ATOM 3032 N N . GLU A 1 414 ? 19.712 3.950 -27.501 1.00 88.06 414 GLU A N 1
ATOM 3033 C CA . GLU A 1 414 ? 18.923 3.362 -28.594 1.00 88.06 414 GLU A CA 1
ATOM 3034 C C . GLU A 1 414 ? 18.499 1.910 -28.313 1.00 88.06 414 GLU A C 1
ATOM 3036 O O . GLU A 1 414 ? 17.441 1.464 -28.771 1.00 88.06 414 GLU A O 1
ATOM 3041 N N . ALA A 1 415 ? 19.299 1.168 -27.541 1.00 83.56 415 ALA A N 1
ATOM 3042 C CA . ALA A 1 415 ? 18.969 -0.173 -27.067 1.00 83.56 415 ALA A CA 1
ATOM 3043 C C . ALA A 1 415 ? 17.980 -0.182 -25.882 1.00 83.56 415 ALA A C 1
ATOM 3045 O O . ALA A 1 415 ? 17.509 -1.257 -25.504 1.00 83.56 415 ALA A O 1
ATOM 3046 N N . GLY A 1 416 ? 17.620 0.990 -25.347 1.00 80.62 416 GLY A N 1
ATOM 3047 C CA . GLY A 1 416 ? 16.684 1.170 -24.236 1.00 80.62 416 GLY A CA 1
ATOM 3048 C C . GLY A 1 416 ? 17.340 1.436 -22.880 1.00 80.62 416 GLY A C 1
ATOM 3049 O O . GLY A 1 416 ? 16.639 1.372 -21.876 1.00 80.62 416 GLY A O 1
ATOM 3050 N N . GLY A 1 417 ? 18.648 1.703 -22.844 1.00 85.25 417 GLY A N 1
ATOM 3051 C CA . GLY A 1 417 ? 19.369 2.068 -21.627 1.00 85.25 417 GLY A CA 1
ATOM 3052 C C . GLY A 1 417 ? 18.987 3.451 -21.087 1.00 85.25 417 GLY A C 1
ATOM 3053 O O . GLY A 1 417 ? 18.647 4.354 -21.858 1.00 85.25 417 GLY A O 1
ATOM 3054 N N . GLY A 1 418 ? 19.031 3.623 -19.763 1.00 87.62 418 GLY A N 1
ATOM 3055 C CA . GLY A 1 418 ? 18.688 4.882 -19.097 1.00 87.62 418 GLY A CA 1
ATOM 3056 C C . GLY A 1 418 ? 19.837 5.891 -19.123 1.00 87.62 418 GLY A C 1
ATOM 3057 O O . GLY A 1 418 ? 20.956 5.562 -18.744 1.00 87.62 418 GLY A O 1
ATOM 3058 N N . LEU A 1 419 ? 19.580 7.138 -19.530 1.00 90.44 419 LEU A N 1
ATOM 3059 C CA . LEU A 1 419 ? 20.589 8.204 -19.543 1.00 90.44 419 LEU A CA 1
ATOM 3060 C C . LEU A 1 419 ? 20.149 9.399 -18.700 1.00 90.44 419 LEU A C 1
ATOM 3062 O O . LEU A 1 419 ? 19.089 9.979 -18.937 1.00 90.44 419 LEU A O 1
ATOM 3066 N N . VAL A 1 420 ? 21.013 9.810 -17.772 1.00 89.81 420 VAL A N 1
ATOM 3067 C CA . VAL A 1 420 ? 20.894 11.064 -17.025 1.00 89.81 420 VAL A CA 1
ATOM 3068 C C . VAL A 1 420 ? 22.049 11.981 -17.411 1.00 89.81 420 VAL A C 1
ATOM 3070 O O . VAL A 1 420 ? 23.221 11.656 -17.233 1.00 89.81 420 VAL A O 1
ATOM 3073 N N . ALA A 1 421 ? 21.711 13.152 -17.939 1.00 86.38 421 ALA A N 1
ATOM 3074 C CA . ALA A 1 421 ? 22.670 14.147 -18.390 1.00 86.38 421 ALA A CA 1
ATOM 3075 C C . ALA A 1 421 ? 22.592 15.395 -17.507 1.00 86.38 421 ALA A C 1
ATOM 3077 O O . ALA A 1 421 ? 21.541 16.027 -17.400 1.00 86.38 421 ALA A O 1
ATOM 3078 N N . THR A 1 422 ? 23.710 15.789 -16.901 1.00 81.06 422 THR A N 1
ATOM 3079 C CA . THR A 1 422 ? 23.793 17.092 -16.224 1.00 81.06 422 THR A CA 1
ATOM 3080 C C . THR A 1 422 ? 23.990 18.211 -17.248 1.00 81.06 422 THR A C 1
ATOM 3082 O O . THR A 1 422 ? 24.632 18.019 -18.279 1.00 81.06 422 THR A O 1
ATOM 3085 N N . GLY A 1 423 ? 23.469 19.410 -16.968 1.00 73.88 423 GLY A N 1
ATOM 3086 C CA . GLY A 1 423 ? 23.407 20.496 -17.957 1.00 73.88 423 GLY A CA 1
ATOM 3087 C C . GLY A 1 423 ? 24.751 20.909 -18.576 1.00 73.88 423 GLY A C 1
ATOM 3088 O O . GLY A 1 423 ? 24.783 21.350 -19.721 1.00 73.88 423 GLY A O 1
ATOM 3089 N N . PHE A 1 424 ? 25.874 20.726 -17.870 1.00 76.69 424 PHE A N 1
ATOM 3090 C CA . PHE A 1 424 ? 27.198 21.081 -18.398 1.00 76.69 424 PHE A CA 1
ATOM 3091 C C . PHE A 1 424 ? 27.656 20.167 -19.547 1.00 76.69 424 PHE A C 1
ATOM 3093 O O . PHE A 1 424 ? 28.484 20.585 -20.353 1.00 76.69 424 PHE A O 1
ATOM 3100 N N . VAL A 1 425 ? 27.079 18.966 -19.695 1.00 81.31 425 VAL A N 1
ATOM 3101 C CA . VAL A 1 425 ? 27.413 18.056 -20.806 1.00 81.31 425 VAL A CA 1
ATOM 3102 C C . VAL A 1 425 ? 27.086 18.665 -22.174 1.00 81.31 425 VAL A C 1
ATOM 3104 O O . VAL A 1 425 ? 27.722 18.329 -23.167 1.00 81.31 425 VAL A O 1
ATOM 3107 N N . LEU A 1 426 ? 26.139 19.609 -22.235 1.00 80.75 426 LEU A N 1
ATOM 3108 C CA . LEU A 1 426 ? 25.796 20.331 -23.463 1.00 80.75 426 LEU A CA 1
ATOM 3109 C C . LEU A 1 426 ? 26.950 21.233 -23.933 1.00 80.75 426 LEU A C 1
ATOM 3111 O O . LEU A 1 426 ? 27.210 21.346 -25.133 1.00 80.75 426 LEU A O 1
ATOM 3115 N N . ALA A 1 427 ? 27.688 21.833 -22.992 1.00 77.88 427 ALA A N 1
ATOM 3116 C CA . ALA A 1 427 ? 28.889 22.607 -23.299 1.00 77.88 427 ALA A CA 1
ATOM 3117 C C . ALA A 1 427 ? 30.000 21.709 -23.860 1.00 77.88 427 ALA A C 1
ATOM 3119 O O . ALA A 1 427 ? 30.646 22.067 -24.851 1.00 77.88 427 ALA A O 1
ATOM 3120 N N . ASP A 1 428 ? 30.182 20.536 -23.252 1.00 81.81 428 ASP A N 1
ATOM 3121 C CA . ASP A 1 428 ? 31.179 19.550 -23.661 1.00 81.81 428 ASP A CA 1
ATOM 3122 C C . ASP A 1 428 ? 30.869 18.982 -25.046 1.00 81.81 428 ASP A C 1
ATOM 3124 O O . ASP A 1 428 ? 31.743 18.969 -25.913 1.00 81.81 428 ASP A O 1
ATOM 3128 N N . ALA A 1 429 ? 29.615 18.593 -25.289 1.00 85.88 429 ALA A N 1
ATOM 3129 C CA . ALA A 1 429 ? 29.155 18.098 -26.582 1.00 85.88 429 ALA A CA 1
ATOM 3130 C C . ALA A 1 429 ? 29.446 19.110 -27.698 1.00 85.88 429 ALA A C 1
ATOM 3132 O O . ALA A 1 429 ? 30.075 18.768 -28.697 1.00 85.88 429 ALA A O 1
ATOM 3133 N N . THR A 1 430 ? 29.098 20.381 -27.484 1.00 81.50 430 THR A N 1
ATOM 3134 C CA . THR A 1 430 ? 29.352 21.467 -28.449 1.00 81.50 430 THR A CA 1
ATOM 3135 C C . THR A 1 430 ? 30.838 21.695 -28.717 1.00 81.50 430 THR A C 1
ATOM 3137 O O . THR A 1 430 ? 31.229 22.041 -29.831 1.00 81.50 430 THR A O 1
ATOM 3140 N N . SER A 1 431 ? 31.675 21.544 -27.691 1.00 82.62 431 SER A N 1
ATOM 3141 C CA . SER A 1 431 ? 33.100 21.879 -27.765 1.00 82.62 431 SER A CA 1
ATOM 3142 C C . SER A 1 431 ? 33.963 20.720 -28.271 1.00 82.62 431 SER A C 1
ATOM 3144 O O . SER A 1 431 ? 35.078 20.955 -28.745 1.00 82.62 431 SER A O 1
ATOM 3146 N N . HIS A 1 432 ? 33.476 19.480 -28.161 1.00 84.19 432 HIS A N 1
ATOM 3147 C CA . HIS A 1 432 ? 34.294 18.277 -28.331 1.00 84.19 432 HIS A CA 1
ATOM 3148 C C . HIS A 1 432 ? 33.693 17.203 -29.246 1.00 84.19 432 HIS A C 1
ATOM 3150 O O . HIS A 1 432 ? 34.425 16.297 -29.650 1.00 84.19 432 HIS A O 1
ATOM 3156 N N . LEU A 1 433 ? 32.414 17.296 -29.623 1.00 87.81 433 LEU A N 1
ATOM 3157 C CA . LEU A 1 433 ? 31.813 16.447 -30.653 1.00 87.81 433 LEU A CA 1
ATOM 3158 C C . LEU A 1 433 ? 31.712 17.204 -31.983 1.00 87.81 433 LEU A C 1
ATOM 3160 O O . LEU A 1 433 ? 31.664 18.431 -32.031 1.00 87.81 433 LEU A O 1
ATOM 3164 N N . SER A 1 434 ? 31.705 16.464 -33.090 1.00 85.19 434 SER A N 1
ATOM 3165 C CA . SER A 1 434 ? 31.581 17.038 -34.433 1.00 85.19 434 SER A CA 1
ATOM 3166 C C . SER A 1 434 ? 30.740 16.148 -35.341 1.00 85.19 434 SER A C 1
ATOM 3168 O O . SER A 1 434 ? 30.596 14.948 -35.092 1.00 85.19 434 SER A O 1
ATOM 3170 N N . ASP A 1 435 ? 30.193 16.760 -36.393 1.00 86.06 435 ASP A N 1
ATOM 3171 C CA . ASP A 1 435 ? 29.471 16.097 -37.477 1.00 86.06 435 ASP A CA 1
ATOM 3172 C C . ASP A 1 435 ? 28.368 15.141 -36.979 1.00 86.06 435 ASP A C 1
ATOM 3174 O O . ASP A 1 435 ? 27.476 15.536 -36.226 1.00 86.06 435 ASP A O 1
ATOM 3178 N N . GLN A 1 436 ? 28.418 13.882 -37.420 1.00 85.25 436 GLN A N 1
ATOM 3179 C CA . GLN A 1 436 ? 27.407 12.871 -37.135 1.00 85.25 436 GLN A CA 1
ATOM 3180 C C . GLN A 1 436 ? 27.343 12.517 -35.644 1.00 85.25 436 GLN A C 1
ATOM 3182 O O . GLN A 1 436 ? 26.251 12.340 -35.126 1.00 85.25 436 GLN A O 1
ATOM 3187 N N . THR A 1 437 ? 28.475 12.490 -34.932 1.00 85.31 437 THR A N 1
ATOM 3188 C CA . THR A 1 437 ? 28.498 12.133 -33.504 1.00 85.31 437 THR A CA 1
ATOM 3189 C C . THR A 1 437 ? 27.747 13.150 -32.646 1.00 85.31 437 THR A C 1
ATOM 3191 O O . THR A 1 437 ? 27.098 12.768 -31.679 1.00 85.31 437 THR A O 1
ATOM 3194 N N . LEU A 1 438 ? 27.807 14.440 -32.998 1.00 87.38 438 LEU A N 1
ATOM 3195 C CA . LEU A 1 438 ? 27.025 15.471 -32.312 1.00 87.38 438 LEU A CA 1
ATOM 3196 C C . LEU A 1 438 ? 25.526 15.307 -32.602 1.00 87.38 438 LEU A C 1
ATOM 3198 O O . LEU A 1 438 ? 24.719 15.382 -31.684 1.00 87.38 438 LEU A O 1
ATOM 3202 N N . ALA A 1 439 ? 25.160 15.021 -33.855 1.00 85.31 439 ALA A N 1
ATOM 3203 C CA . ALA A 1 439 ? 23.767 14.785 -34.234 1.00 85.31 439 ALA A CA 1
ATOM 3204 C C . ALA A 1 439 ? 23.171 13.527 -33.574 1.00 85.31 439 ALA A C 1
ATOM 3206 O O . ALA A 1 439 ? 22.004 13.536 -33.186 1.00 85.31 439 ALA A O 1
ATOM 3207 N N . ASP A 1 440 ? 23.964 12.462 -33.435 1.00 87.19 440 ASP A N 1
ATOM 3208 C CA . ASP A 1 440 ? 23.564 11.231 -32.748 1.00 87.19 440 ASP A CA 1
ATOM 3209 C C . ASP A 1 440 ? 23.410 11.477 -31.237 1.00 87.19 440 ASP A C 1
ATOM 3211 O O . ASP A 1 440 ? 22.438 11.030 -30.628 1.00 87.19 440 ASP A O 1
ATOM 3215 N N . PHE A 1 441 ? 24.314 12.261 -30.637 1.00 89.06 441 PHE A N 1
ATOM 3216 C CA . PHE A 1 441 ? 24.221 12.650 -29.228 1.00 89.06 441 PHE A CA 1
ATOM 3217 C C . PHE A 1 441 ? 22.974 13.503 -28.943 1.00 89.06 441 PHE A C 1
ATOM 3219 O O . PHE A 1 441 ? 22.222 13.198 -28.017 1.00 89.06 441 PHE A O 1
ATOM 3226 N N . ASP A 1 442 ? 22.695 14.499 -29.790 1.00 86.44 442 ASP A N 1
ATOM 3227 C CA . ASP A 1 442 ? 21.480 15.326 -29.745 1.00 86.44 442 ASP A CA 1
ATOM 3228 C C . ASP A 1 442 ? 20.190 14.499 -29.923 1.00 86.44 442 ASP A C 1
ATOM 3230 O O . ASP A 1 442 ? 19.101 14.968 -29.599 1.00 86.44 442 ASP A O 1
ATOM 3234 N N . ALA A 1 443 ? 20.264 13.274 -30.458 1.00 83.25 443 ALA A N 1
ATOM 3235 C CA . ALA A 1 443 ? 19.106 12.390 -30.583 1.00 83.25 443 ALA A CA 1
ATOM 3236 C C . ALA A 1 443 ? 18.803 11.614 -29.288 1.00 83.25 443 ALA A C 1
ATOM 3238 O O . ALA A 1 443 ? 17.635 11.312 -29.021 1.00 83.25 443 ALA A O 1
ATOM 3239 N N . VAL A 1 444 ? 19.830 11.297 -28.489 1.00 85.62 444 VAL A N 1
ATOM 3240 C CA . VAL A 1 444 ? 19.705 10.519 -27.240 1.00 85.62 444 VAL A CA 1
ATOM 3241 C C . VAL A 1 444 ? 19.626 11.395 -25.990 1.00 85.62 444 VAL A C 1
ATOM 3243 O O . VAL A 1 444 ? 18.973 11.019 -25.019 1.00 85.62 444 VAL A O 1
ATOM 3246 N N . VAL A 1 445 ? 20.201 12.596 -26.040 1.00 85.88 445 VAL A N 1
ATOM 3247 C CA . VAL A 1 445 ? 19.904 13.717 -25.144 1.00 85.88 445 VAL A CA 1
ATOM 3248 C C . VAL A 1 445 ? 19.143 14.722 -26.007 1.00 85.88 445 VAL A C 1
ATOM 3250 O O . VAL A 1 445 ? 19.803 15.494 -26.691 1.00 85.88 445 VAL A O 1
ATOM 3253 N N . PRO A 1 446 ? 17.792 14.696 -26.057 1.00 78.00 446 PRO A N 1
ATOM 3254 C CA . PRO A 1 446 ? 16.990 15.336 -27.109 1.00 78.00 446 PRO A CA 1
ATOM 3255 C C . PRO A 1 446 ? 16.916 16.869 -26.983 1.00 78.00 446 PRO A C 1
ATOM 3257 O O . PRO A 1 446 ? 15.841 17.466 -26.982 1.00 78.00 446 PRO A O 1
ATOM 3260 N N . VAL A 1 447 ? 18.072 17.516 -26.875 1.00 79.81 447 VAL A N 1
ATOM 3261 C CA . VAL A 1 447 ? 18.325 18.949 -26.780 1.00 79.81 447 VAL A CA 1
ATOM 3262 C C . VAL A 1 447 ? 19.388 19.268 -27.822 1.00 79.81 447 VAL A C 1
ATOM 3264 O O . VAL A 1 447 ? 20.409 18.597 -27.878 1.00 79.81 447 VAL A O 1
ATOM 3267 N N . ASN A 1 448 ? 19.169 20.297 -28.636 1.00 77.06 448 ASN A N 1
ATOM 3268 C CA . ASN A 1 448 ? 20.163 20.756 -29.598 1.00 77.06 448 ASN A CA 1
ATOM 3269 C C . ASN A 1 448 ? 21.370 21.354 -28.856 1.00 77.06 448 ASN A C 1
ATOM 3271 O O . ASN A 1 448 ? 21.325 22.518 -28.439 1.00 77.06 448 ASN A O 1
ATOM 3275 N N . ALA A 1 449 ? 22.448 20.582 -28.691 1.00 76.38 449 ALA A N 1
ATOM 3276 C CA . ALA A 1 449 ? 23.627 21.048 -27.974 1.00 76.38 449 ALA A CA 1
ATOM 3277 C C . ALA A 1 449 ? 24.312 22.200 -28.719 1.00 76.38 449 ALA A C 1
ATOM 3279 O O . ALA A 1 449 ? 24.803 23.116 -28.075 1.00 76.38 449 ALA A O 1
ATOM 3280 N N . SER A 1 450 ? 24.251 22.255 -30.056 1.00 74.19 450 SER A N 1
ATOM 3281 C CA . SER A 1 450 ? 24.902 23.320 -30.844 1.00 74.19 450 SER A CA 1
ATOM 3282 C C . SER A 1 450 ? 24.383 24.741 -30.566 1.00 74.19 450 SER A C 1
ATOM 3284 O O . SER A 1 450 ? 25.072 25.722 -30.855 1.00 74.19 450 SER A O 1
ATOM 3286 N N . GLU A 1 451 ? 23.187 24.868 -29.985 1.00 71.00 451 GLU A N 1
ATOM 3287 C CA . GLU A 1 451 ? 22.610 26.147 -29.551 1.00 71.00 451 GLU A CA 1
ATOM 3288 C C . GLU A 1 451 ? 23.017 26.537 -28.118 1.00 71.00 451 GLU A C 1
ATOM 3290 O O . GLU A 1 451 ? 22.692 27.634 -27.648 1.00 71.00 451 GLU A O 1
ATOM 3295 N N . TRP A 1 452 ? 23.759 25.673 -27.419 1.00 70.94 452 TRP A N 1
ATOM 3296 C CA . TRP A 1 452 ? 24.243 25.931 -26.073 1.00 70.94 452 TRP A CA 1
ATOM 3297 C C . TRP A 1 452 ? 25.284 27.053 -26.056 1.00 70.94 452 TRP A C 1
ATOM 3299 O O . TRP A 1 452 ? 26.302 27.027 -26.749 1.00 70.94 452 TRP A O 1
ATOM 3309 N N . ASN A 1 453 ? 25.062 28.042 -25.189 1.00 66.81 453 ASN A N 1
ATOM 3310 C CA . ASN A 1 453 ? 25.978 29.160 -25.001 1.00 66.81 453 ASN A CA 1
ATOM 3311 C C . ASN A 1 453 ? 26.517 29.188 -23.567 1.00 66.81 453 ASN A C 1
ATOM 3313 O O . ASN A 1 453 ? 25.855 29.672 -22.645 1.00 66.81 453 ASN A O 1
ATOM 3317 N N . ALA A 1 454 ? 27.770 28.753 -23.407 1.00 61.59 454 ALA A N 1
ATOM 3318 C CA . ALA A 1 454 ? 28.487 28.749 -22.132 1.00 61.59 454 ALA A CA 1
ATOM 3319 C C . ALA A 1 454 ? 28.674 30.147 -21.505 1.00 61.59 454 ALA A C 1
ATOM 3321 O O . ALA A 1 454 ? 29.019 30.237 -20.334 1.00 61.59 454 ALA A O 1
ATOM 3322 N N . ASN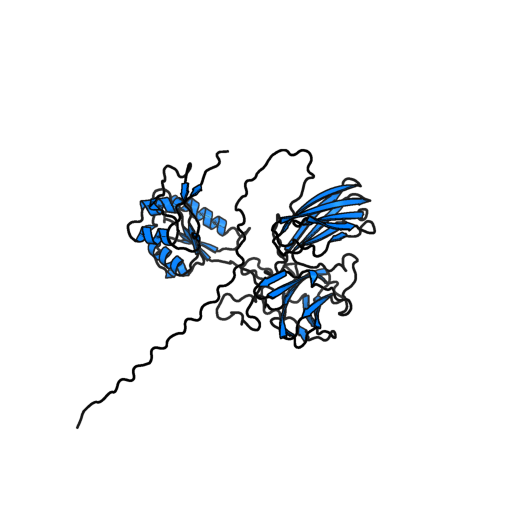 A 1 455 ? 28.429 31.247 -22.228 1.00 60.75 455 ASN A N 1
ATOM 3323 C CA . ASN A 1 455 ? 28.503 32.600 -21.661 1.00 60.75 455 ASN A CA 1
ATOM 3324 C C . ASN A 1 455 ? 27.207 33.043 -20.953 1.00 60.75 455 ASN A C 1
ATOM 3326 O O . ASN A 1 455 ? 27.236 34.032 -20.228 1.00 60.75 455 ASN A O 1
ATOM 3330 N N . ASN A 1 456 ? 26.084 32.337 -21.143 1.00 59.44 456 ASN A N 1
ATOM 3331 C CA . ASN A 1 456 ? 24.762 32.732 -20.626 1.00 59.44 456 ASN A CA 1
ATOM 3332 C C . ASN A 1 456 ? 24.098 31.671 -19.729 1.00 59.44 456 ASN A C 1
ATOM 3334 O O . ASN A 1 456 ? 22.917 31.807 -19.404 1.00 59.44 456 ASN A O 1
ATOM 3338 N N . TYR A 1 457 ? 24.829 30.639 -19.292 1.00 59.00 457 TYR A N 1
ATOM 3339 C CA . TYR A 1 457 ? 24.257 29.553 -18.480 1.00 59.00 457 TYR A CA 1
ATOM 3340 C C . TYR A 1 457 ? 23.677 30.009 -17.128 1.00 59.00 457 TYR A C 1
ATOM 3342 O O . TYR A 1 457 ? 22.841 29.321 -16.557 1.00 59.00 457 TYR A O 1
ATOM 3350 N N . PHE A 1 458 ? 24.079 31.185 -16.637 1.00 56.28 458 PHE A N 1
ATOM 3351 C CA . PHE A 1 458 ? 23.532 31.791 -15.419 1.00 56.28 458 PHE A CA 1
ATOM 3352 C C . PHE A 1 458 ? 22.307 32.683 -15.641 1.00 56.28 458 PHE A C 1
ATOM 3354 O O . PHE A 1 458 ? 21.604 32.999 -14.688 1.00 56.28 458 PHE A O 1
ATOM 3361 N N . THR A 1 459 ? 22.075 33.163 -16.863 1.00 57.56 459 THR A N 1
ATOM 3362 C CA . THR A 1 459 ? 21.117 34.254 -17.112 1.00 57.56 459 THR A CA 1
ATOM 3363 C C . THR A 1 459 ? 19.986 33.851 -18.040 1.00 57.56 459 THR A C 1
ATOM 3365 O O . THR A 1 459 ? 18.891 34.404 -17.926 1.00 57.56 459 THR A O 1
ATOM 3368 N N . ARG A 1 460 ? 20.230 32.916 -18.972 1.00 63.47 460 ARG A N 1
ATOM 3369 C CA . ARG A 1 460 ? 19.225 32.464 -19.938 1.00 63.47 460 ARG A CA 1
ATOM 3370 C C . ARG A 1 460 ? 19.651 31.176 -20.650 1.00 63.47 460 ARG A C 1
ATOM 3372 O O . ARG A 1 460 ? 20.136 31.215 -21.783 1.00 63.47 460 ARG A O 1
ATOM 3379 N N . VAL A 1 461 ? 19.454 30.029 -20.003 1.00 64.94 461 VAL A N 1
ATOM 3380 C CA . VAL A 1 461 ? 19.654 28.727 -20.658 1.00 64.94 461 VAL A CA 1
ATOM 3381 C C . VAL A 1 461 ? 18.493 28.488 -21.614 1.00 64.94 461 VAL A C 1
ATOM 3383 O O . VAL A 1 461 ? 17.344 28.444 -21.182 1.00 64.94 461 VAL A O 1
ATOM 3386 N N . THR A 1 462 ? 18.786 28.355 -22.908 1.00 71.00 462 THR A N 1
ATOM 3387 C CA . THR A 1 462 ? 17.783 27.963 -23.906 1.00 71.00 462 THR A CA 1
ATOM 3388 C C . THR A 1 462 ? 17.820 26.454 -24.033 1.00 71.00 462 THR A C 1
ATOM 3390 O O . THR A 1 462 ? 18.853 25.900 -24.396 1.00 71.00 462 THR A O 1
ATOM 3393 N N . VAL A 1 463 ? 16.705 25.800 -23.736 1.00 75.12 463 VAL A N 1
ATOM 3394 C CA . VAL A 1 463 ? 16.518 24.389 -24.053 1.00 75.12 463 VAL A CA 1
ATOM 3395 C C . VAL A 1 463 ? 15.736 24.348 -25.355 1.00 75.12 463 VAL A C 1
ATOM 3397 O O . VAL A 1 463 ? 14.594 24.808 -25.422 1.00 75.12 463 VAL A O 1
ATOM 3400 N N . ALA A 1 464 ? 16.380 23.846 -26.402 1.00 78.69 464 ALA A N 1
ATOM 3401 C CA . ALA A 1 464 ? 15.781 23.650 -27.712 1.00 78.69 464 ALA A CA 1
ATOM 3402 C C . ALA A 1 464 ? 15.636 22.144 -27.952 1.00 78.69 464 ALA A C 1
ATOM 3404 O O . ALA A 1 464 ? 16.602 21.508 -28.379 1.00 78.69 464 ALA A O 1
ATOM 3405 N N . PRO A 1 465 ? 14.468 21.552 -27.639 1.00 81.81 465 PRO A N 1
ATOM 3406 C CA . PRO A 1 465 ? 14.244 20.142 -27.900 1.00 81.81 465 PRO A CA 1
ATOM 3407 C C . PRO A 1 465 ? 14.439 19.817 -29.384 1.00 81.81 465 PRO A C 1
ATOM 3409 O O . PRO A 1 465 ? 14.020 20.586 -30.252 1.00 81.81 465 PRO A O 1
ATOM 3412 N N . THR A 1 466 ? 15.064 18.682 -29.681 1.00 78.50 466 THR A N 1
ATOM 3413 C CA . THR A 1 466 ? 15.324 18.232 -31.056 1.00 78.50 466 THR A CA 1
ATOM 3414 C C . THR A 1 466 ? 14.981 16.753 -31.237 1.00 78.50 466 THR A C 1
ATOM 3416 O O . THR A 1 466 ? 14.805 16.005 -30.276 1.00 78.50 466 THR A O 1
ATOM 3419 N N . GLY A 1 467 ? 14.843 16.331 -32.493 1.00 75.81 467 GLY A N 1
ATOM 3420 C CA . GLY A 1 467 ? 14.532 14.951 -32.855 1.00 75.81 467 GLY A CA 1
ATOM 3421 C C . GLY A 1 467 ? 13.050 14.577 -32.732 1.00 75.81 467 GLY A C 1
ATOM 3422 O O . GLY A 1 467 ? 12.154 15.419 -32.747 1.00 75.81 467 GLY A O 1
ATOM 3423 N N . THR A 1 468 ? 12.786 13.268 -32.687 1.00 73.06 468 THR A N 1
ATOM 3424 C CA . THR A 1 468 ? 11.428 12.686 -32.670 1.00 73.06 468 THR A CA 1
ATOM 3425 C C . THR A 1 468 ? 11.183 11.785 -31.458 1.00 73.06 468 THR A C 1
ATOM 3427 O O . THR A 1 468 ? 10.309 10.917 -31.506 1.00 73.06 468 THR A O 1
ATOM 3430 N N . SER A 1 469 ? 11.981 11.931 -30.396 1.00 69.50 469 SER A N 1
ATOM 3431 C CA . SER A 1 469 ? 11.801 11.148 -29.171 1.00 69.50 469 SER A CA 1
ATOM 3432 C C . SER A 1 469 ? 10.427 11.446 -28.548 1.00 69.50 469 SER A C 1
ATOM 3434 O O . SER A 1 469 ? 10.040 12.616 -28.481 1.00 69.50 469 SER A O 1
ATOM 3436 N N . PRO A 1 470 ? 9.685 10.433 -28.058 1.00 68.56 470 PRO A N 1
ATOM 3437 C CA . PRO A 1 470 ? 8.430 10.654 -27.340 1.00 68.56 470 PRO A CA 1
ATOM 3438 C C . PRO A 1 470 ? 8.557 11.629 -26.160 1.00 68.56 470 PRO A C 1
ATOM 3440 O O . PRO A 1 470 ? 7.593 12.319 -25.853 1.00 68.56 470 PRO A O 1
ATOM 3443 N N . ILE A 1 471 ? 9.744 11.722 -25.547 1.00 66.62 471 ILE A N 1
ATOM 3444 C CA . ILE A 1 471 ? 10.035 12.597 -24.397 1.00 66.62 471 ILE A CA 1
ATOM 3445 C C . ILE A 1 471 ? 9.885 14.085 -24.752 1.00 66.62 471 ILE A C 1
ATOM 3447 O O . ILE A 1 471 ? 9.516 14.888 -23.903 1.00 66.62 471 ILE A O 1
ATOM 3451 N N . VAL A 1 472 ? 10.135 14.463 -26.010 1.00 73.44 472 VAL A N 1
ATOM 3452 C CA . VAL A 1 472 ? 10.072 15.864 -26.467 1.00 73.44 472 VAL A CA 1
ATOM 3453 C C . VAL A 1 472 ? 8.855 16.157 -27.340 1.00 73.44 472 VAL A C 1
ATOM 3455 O O . VAL A 1 472 ? 8.703 17.258 -27.873 1.00 73.44 472 VAL A O 1
ATOM 3458 N N . GLN A 1 473 ? 7.953 15.186 -27.502 1.00 77.69 473 GLN A N 1
ATOM 3459 C CA . GLN A 1 473 ? 6.760 15.366 -28.316 1.00 77.69 473 GLN A CA 1
ATOM 3460 C C . GLN A 1 473 ? 5.852 16.446 -27.706 1.00 77.69 473 GLN A C 1
ATOM 3462 O O . GLN A 1 473 ? 5.331 16.292 -26.609 1.00 77.69 473 GLN A O 1
ATOM 3467 N N . GLY A 1 474 ? 5.618 17.527 -28.455 1.00 76.88 474 GLY A N 1
ATOM 3468 C CA . GLY A 1 474 ? 4.781 18.647 -28.006 1.00 76.88 474 GLY A CA 1
ATOM 3469 C C . GLY A 1 474 ? 5.513 19.687 -27.154 1.00 76.88 474 GLY A C 1
ATOM 3470 O O . GLY A 1 474 ? 4.899 20.681 -26.771 1.00 76.88 474 GLY A O 1
ATOM 3471 N N . VAL A 1 475 ? 6.813 19.508 -26.908 1.00 77.94 475 VAL A N 1
ATOM 3472 C CA . VAL A 1 475 ? 7.640 20.467 -26.171 1.00 77.94 475 VAL A CA 1
ATOM 3473 C C . VAL A 1 475 ? 8.254 21.461 -27.161 1.00 77.94 475 VAL A C 1
ATOM 3475 O O . VAL A 1 475 ? 9.036 21.088 -28.032 1.00 77.94 475 VAL A O 1
ATOM 3478 N N . GLY A 1 476 ? 7.873 22.736 -27.061 1.00 80.81 476 GLY A N 1
ATOM 3479 C CA . GLY A 1 476 ? 8.537 23.824 -27.790 1.00 80.81 476 GLY A CA 1
ATOM 3480 C C . GLY A 1 476 ? 9.824 24.272 -27.093 1.00 80.81 476 GLY A C 1
ATOM 3481 O O . GLY A 1 476 ? 10.052 23.929 -25.937 1.00 80.81 476 GLY A O 1
ATOM 3482 N N . SER A 1 477 ? 10.658 25.072 -27.762 1.00 81.94 477 SER A N 1
ATOM 3483 C CA . SER A 1 477 ? 11.829 25.677 -27.114 1.00 81.94 477 SER A CA 1
ATOM 3484 C C . SER A 1 477 ? 11.412 26.566 -25.939 1.00 81.94 477 SER A C 1
ATOM 3486 O O . SER A 1 477 ? 10.475 27.361 -26.057 1.00 81.94 477 SER A O 1
ATOM 3488 N N . PHE A 1 478 ? 12.133 26.472 -24.824 1.00 76.06 478 PHE A N 1
ATOM 3489 C CA . PHE A 1 478 ? 11.880 27.262 -23.618 1.00 76.06 478 PHE A CA 1
ATOM 3490 C C . PHE A 1 478 ? 13.183 27.779 -23.001 1.00 76.06 478 PHE A C 1
ATOM 3492 O O . PHE A 1 478 ? 14.281 27.343 -23.352 1.00 76.06 478 PHE A O 1
ATOM 3499 N N . PHE A 1 479 ? 13.061 28.745 -22.089 1.00 74.62 479 PHE A N 1
ATOM 3500 C CA . PHE A 1 479 ? 14.197 29.309 -21.363 1.00 74.62 479 PHE A CA 1
ATOM 3501 C C . PHE A 1 479 ? 14.076 28.993 -19.876 1.00 74.62 479 PHE A C 1
ATOM 3503 O O . PHE A 1 479 ? 13.021 29.227 -19.287 1.00 74.62 479 PHE A O 1
ATOM 3510 N N . LEU A 1 480 ? 15.164 28.538 -19.259 1.00 63.50 480 LEU A N 1
ATOM 3511 C CA . LEU A 1 480 ? 15.275 28.499 -17.804 1.00 63.50 480 LEU A CA 1
ATOM 3512 C C . LEU A 1 480 ? 15.690 29.895 -17.334 1.00 63.50 480 LEU A C 1
ATOM 3514 O O . LEU A 1 480 ? 16.754 30.400 -17.709 1.00 63.50 480 LEU A O 1
ATOM 3518 N N . THR A 1 481 ? 14.819 30.538 -16.558 1.00 56.50 481 THR A N 1
ATOM 3519 C CA . THR A 1 481 ? 15.105 31.837 -15.941 1.00 56.50 481 THR A CA 1
ATOM 3520 C C . THR A 1 481 ? 15.531 31.570 -14.508 1.00 56.50 481 THR A C 1
ATOM 3522 O O . THR A 1 481 ? 14.754 31.008 -13.743 1.00 56.50 481 THR A O 1
ATOM 3525 N N . TYR A 1 482 ? 16.747 31.959 -14.129 1.00 52.84 482 TYR A N 1
ATOM 3526 C CA . TYR A 1 482 ? 17.090 32.017 -12.712 1.00 52.84 482 TYR A CA 1
ATOM 3527 C C . TYR A 1 482 ? 16.260 33.132 -12.068 1.00 52.84 482 TYR A C 1
ATOM 3529 O O . TYR A 1 482 ? 16.383 34.296 -12.457 1.00 52.84 482 TYR A O 1
ATOM 3537 N N . LEU A 1 483 ? 15.422 32.787 -11.087 1.00 41.53 483 LEU A N 1
ATOM 3538 C CA . LEU A 1 483 ? 14.934 33.764 -10.119 1.00 41.53 483 LEU A CA 1
ATOM 3539 C C . LEU A 1 483 ? 16.154 34.207 -9.309 1.00 41.53 483 LEU A C 1
ATOM 3541 O O . LEU A 1 483 ? 16.668 33.466 -8.474 1.00 41.53 483 LEU A O 1
ATOM 3545 N N . THR A 1 484 ? 16.675 35.395 -9.601 1.00 40.41 484 THR A N 1
ATOM 3546 C CA . THR A 1 484 ? 17.551 36.079 -8.653 1.00 40.41 484 THR A CA 1
ATOM 3547 C C . THR A 1 484 ? 16.710 36.381 -7.420 1.00 40.41 484 THR A C 1
ATOM 3549 O O . THR A 1 484 ? 15.746 37.139 -7.530 1.00 40.41 484 THR A O 1
ATOM 3552 N N . THR A 1 485 ? 17.055 35.756 -6.295 1.00 37.56 485 THR A N 1
ATOM 3553 C CA . THR A 1 485 ? 16.598 36.159 -4.956 1.00 37.56 485 THR A CA 1
ATOM 3554 C C . THR A 1 485 ? 16.784 37.648 -4.722 1.00 37.56 485 THR A C 1
ATOM 3556 O O . THR A 1 485 ? 17.869 38.148 -5.119 1.00 37.56 485 THR A O 1
#

Sequence (485 aa):
MGLARQISRLRKAKEVIARRKRRKALMEPLEPRLLLDADLSLTPELDVTHVIDMAVADPYLEPFGSLVHTASTREGFISQGEIDGFSVSTDPGQTLTVAILPRDSSIQAKLDASGPDGSIHTAQAQSAGEPVFLHNLATGGDVGSFSISATSLEGTGEYDVVYWLNATVETENYGGPTNDVYTSALDISASALALPDGADRLAAVGKTDGTAPDHYAFALAAGQTVTLALSPTQADTPEGAVVLELLDPSGSLISMGDSAASNADQMIHNFIAPAAGTYYARVTGNADLEYTVLVTRGADFDLEQNGRAVNAQVLSGSGSILGNLGQLTRGEGLADTGEIAVIGNNDSASDAGLLAIVNQLNDHTYTHLTATLIRPDQADTLQELQEYDAVVVGGTNSQSNLAIYAPALCAYVEAGGGLVATGFVLADATSHLSDQTLADFDAVVPVNASEWNANNYFTRVTVAPTGTSPIVQGVGSFFLTYLTT

Mean predicted aligned error: 14.01 Å

Radius of gyration: 28.55 Å; Cα contacts (8 Å, |Δi|>4): 1110; chains: 1; bounding box: 61×82×93 Å

pLDDT: mean 81.03, std 19.91, range [27.14, 98.88]

Solvent-accessible surface area (backbone atoms only — not comparable to full-atom values): 26656 Å² total; per-residue (Å²): 139,81,90,83,88,84,87,78,82,80,74,77,77,78,81,76,78,76,80,72,78,76,76,76,80,80,67,76,74,75,66,85,71,66,81,71,75,80,74,78,72,82,63,89,70,84,86,70,76,76,61,45,68,61,60,82,60,86,46,67,37,39,31,65,47,65,70,26,33,45,49,73,48,80,49,64,44,88,40,64,68,39,73,51,37,35,33,40,75,47,56,53,50,40,22,41,18,41,33,42,42,45,70,28,58,53,24,16,40,32,44,37,38,33,34,58,75,70,49,78,48,76,39,58,28,94,46,54,35,39,51,29,66,48,74,39,43,64,30,43,87,49,75,39,42,36,43,35,39,45,30,27,73,33,40,50,40,44,30,34,43,37,40,28,36,29,23,32,73,65,39,42,97,65,77,44,76,70,22,64,42,73,92,48,28,45,72,29,67,70,18,51,32,83,42,79,98,82,13,33,35,29,19,36,37,41,63,32,72,47,81,58,37,46,20,36,31,43,80,44,49,55,68,35,30,33,14,39,39,32,13,59,62,54,63,87,60,63,86,68,47,53,47,42,32,39,25,42,74,86,63,46,82,74,47,64,41,46,62,83,34,42,32,34,46,19,36,39,76,64,45,60,32,89,52,60,45,50,31,30,44,36,38,40,38,50,55,79,41,43,30,24,42,39,37,26,37,45,23,36,64,64,53,34,73,36,97,44,91,90,44,49,71,81,81,61,90,75,69,42,68,47,53,53,97,54,54,48,37,71,69,67,50,62,40,73,56,38,39,32,37,33,54,42,61,84,38,77,80,47,26,50,65,57,51,50,50,31,54,56,43,49,38,64,90,85,40,41,35,47,44,42,81,36,47,38,89,63,32,47,38,45,72,53,49,66,73,29,60,32,40,37,44,58,47,44,78,95,57,78,51,58,71,61,18,47,68,18,49,36,54,31,41,76,74,69,42,42,78,47,75,41,80,50,32,34,52,43,44,50,74,61,41,58,76,67,61,36,56,48,44,21,54,70,50,44,36,47,32,83,73,54,54,86,91,32,65,78,68,52,36,66,50,39,57,38,80,83,48,78,90,49,65,91,54,70,71,48,67,53,70,67,80,79,128

Secondary structure (DSSP, 8-state):
---------------------PPPP-PPP-----TT---------S----EEETTSS--BPSSTTS--EEEEEEEEESSTT-EEEEEEEE-TT-EEEEEEEESSTT-EEEEEEE-TTS-EEEEE-SSTT--EEEEEEE--SS-EEEEEEEEEEE--EEEEEEEEES-EE--GGGT-----SGGGPEE-GGG-EE-GGG-EEEEEEEE--SSS-EEEEEEE-TT-EEEEEEEESSTTPPTTSEEEEEE-TTS-EEEE-B---SS-SEEEEEEE-SS-EEEEEEEEESTT-EEEEEEEESSEE--SS-SSTTTPPP--TT--EE--SS-EETTTEE----EEEEE--S-TTTTHHHHHHHHHHT-TTT---EEEEE-GGGSSSHHHHTTSSEEEE---SS---HHHHHHHHHHHHHTT-EEEE-TTHHHHHHHH--HHHHHHHHHHS-B-GGG--TTSTTT-EEE-B-SS-GGGTT---EEEPP---

Foldseek 3Di:
DDDDDDDDDPDDDDPDPPPDPPDDPPDPPPPPPVPDPPPPPPPPDPDDAPEAEQVPDFLDFPLALLPKGKDKDKDKFPDAFDKHKYKYWDDAQKWKKKKKQDPDQFFWKKKWKAAPVRDIDIWTDPHRRAMTMDFGHHNHGDGGMMMMMMHGNTDITMIMMMMMMLAGEDCVVRVDDAQLAQVSAAEQVSSWGADPPRKTKTKYKYFAQQPGKHKYKDWDAQFKWKKKFKAFRDLPDDQVQKKKFKADQVRHTDDIFDCQAQSGSTMDWGDTHNHTHMMMIIMHGHRGTIMMMMMMILETEDGPPQPDPVNNDDQDGNRHYRYDQFPQGRNPGTDARWEEEEEFAPDCQFCVVSVVVQVVQVPPPPHRHRYDHDYLQQQQALVSLVVTQAYEYEDTPPGDPCVRRLVSVLVNVVVVHHYHYDPRVLVVLLVPPDDVSSVSSCASVQFNSVPADPVCPQAWGKGAGHDDDPVCVPPHIDIDGDPDD

Nearest PDB structures (foldseek):
  3afg-assembly1_A  TM=7.957E-01  e=1.363E-04  Thermococcus kodakarensis
  3afg-assembly2_B  TM=7.744E-01  e=2.407E-04  Thermococcus kodakarensis
  1nqj-assembly2_B  TM=7.104E-01  e=2.030E-04  Hathewaya histolytica
  8dcm-assembly1_C  TM=4.264E-01  e=2.215E-01  Clostridioides difficile
  6uwr-assembly1_A  TM=2.130E-01  e=1.328E-01  Clostridioides difficile